Protein AF-A0A2M8AI85-F1 (afdb_monomer_lite)

pLDDT: mean 88.39, std 11.3, range [31.61, 98.44]

Structure (mmCIF, N/CA/C/O backbone):
data_AF-A0A2M8AI85-F1
#
_entry.id   AF-A0A2M8AI85-F1
#
loop_
_atom_site.group_PDB
_atom_site.id
_atom_site.type_symbol
_atom_site.label_atom_id
_atom_site.label_alt_id
_atom_site.label_comp_id
_atom_site.label_asym_id
_atom_site.label_entity_id
_atom_site.label_seq_id
_atom_site.pdbx_PDB_ins_code
_atom_site.Cartn_x
_atom_site.Cartn_y
_atom_site.Cartn_z
_atom_site.occupancy
_atom_site.B_iso_or_equiv
_atom_site.auth_seq_id
_atom_site.auth_comp_id
_atom_site.auth_asym_id
_atom_site.auth_atom_id
_atom_site.pdbx_PDB_model_num
ATOM 1 N N . ALA A 1 1 ? -6.830 -16.308 -0.345 1.00 87.44 1 ALA A N 1
ATOM 2 C CA . ALA A 1 1 ? -7.744 -17.403 -0.710 1.00 87.44 1 ALA A CA 1
ATOM 3 C C . ALA A 1 1 ? -8.678 -16.918 -1.802 1.00 87.44 1 ALA A C 1
ATOM 5 O O . ALA A 1 1 ? -9.116 -15.768 -1.750 1.00 87.44 1 ALA A O 1
ATOM 6 N N . GLU A 1 2 ? -8.955 -17.779 -2.772 1.00 91.25 2 GLU A N 1
ATOM 7 C CA . GLU A 1 2 ? -10.058 -17.592 -3.716 1.00 91.25 2 GLU A CA 1
ATOM 8 C C . GLU A 1 2 ? -11.264 -18.400 -3.241 1.00 91.25 2 GLU A C 1
ATOM 10 O O . GLU A 1 2 ? -11.108 -19.525 -2.767 1.00 91.25 2 GLU A O 1
ATOM 15 N N . ILE A 1 3 ? -12.455 -17.813 -3.333 1.00 93.38 3 ILE A N 1
ATOM 16 C CA . ILE A 1 3 ? -13.710 -18.396 -2.847 1.00 93.38 3 ILE A CA 1
ATOM 17 C C . ILE A 1 3 ? -14.770 -18.251 -3.932 1.00 93.38 3 ILE A C 1
ATOM 19 O O . ILE A 1 3 ? -14.876 -17.202 -4.562 1.00 93.38 3 ILE A O 1
ATOM 23 N N . GLU A 1 4 ? -15.592 -19.271 -4.122 1.00 93.25 4 GLU A N 1
ATOM 24 C CA . GLU A 1 4 ? -16.761 -19.232 -4.989 1.00 93.25 4 GLU A CA 1
ATOM 25 C C . GLU A 1 4 ? -18.033 -18.979 -4.176 1.00 93.25 4 GLU A C 1
ATOM 27 O O . GLU A 1 4 ? -18.498 -19.830 -3.416 1.00 93.25 4 GLU A O 1
ATOM 32 N N . LEU A 1 5 ? -18.635 -17.806 -4.367 1.00 93.88 5 LEU A N 1
ATOM 33 C CA . LEU A 1 5 ? -19.940 -17.463 -3.811 1.00 93.88 5 LEU A CA 1
ATOM 34 C C . LEU A 1 5 ? -21.027 -17.833 -4.824 1.00 93.88 5 LEU A C 1
ATOM 36 O O . LEU A 1 5 ? -21.082 -17.277 -5.922 1.00 93.88 5 LEU A O 1
ATOM 40 N N . ARG A 1 6 ? -21.900 -18.779 -4.474 1.00 94.06 6 ARG A N 1
ATOM 41 C CA . ARG A 1 6 ? -23.022 -19.184 -5.334 1.00 94.06 6 ARG A CA 1
ATOM 42 C C . ARG A 1 6 ? -24.065 -18.070 -5.413 1.00 94.06 6 ARG A C 1
ATOM 44 O O . ARG A 1 6 ? -24.417 -17.494 -4.386 1.00 94.06 6 ARG A O 1
ATOM 51 N N . ILE A 1 7 ? -24.593 -17.809 -6.606 1.00 92.19 7 ILE A N 1
ATOM 52 C CA . ILE A 1 7 ? -25.713 -16.882 -6.792 1.00 92.19 7 ILE A CA 1
ATOM 53 C C . ILE A 1 7 ? -27.021 -17.616 -6.457 1.00 92.19 7 ILE A C 1
ATOM 55 O O . ILE A 1 7 ? -27.260 -18.731 -6.926 1.00 92.19 7 ILE A O 1
ATOM 59 N N . THR A 1 8 ? -27.867 -17.015 -5.620 1.00 86.88 8 THR A N 1
ATOM 60 C CA . THR A 1 8 ? -29.160 -17.592 -5.223 1.00 86.88 8 THR A CA 1
ATOM 61 C C . THR A 1 8 ? -30.009 -17.902 -6.456 1.00 86.88 8 THR A C 1
ATOM 63 O O . THR A 1 8 ? -30.169 -17.039 -7.307 1.00 86.88 8 THR A O 1
ATOM 66 N N . ASN A 1 9 ? -30.590 -19.104 -6.526 1.00 83.31 9 ASN A N 1
ATOM 67 C CA . ASN A 1 9 ? -31.430 -19.590 -7.637 1.00 83.31 9 ASN A CA 1
ATOM 68 C C . ASN A 1 9 ? -30.725 -19.792 -8.992 1.00 83.31 9 ASN A C 1
ATOM 70 O O . ASN A 1 9 ? -31.398 -20.094 -9.973 1.00 83.31 9 ASN A O 1
ATOM 74 N N . TYR A 1 10 ? -29.391 -19.705 -9.055 1.00 81.19 10 TYR A N 1
ATOM 75 C CA . TYR A 1 10 ? -28.623 -19.983 -10.273 1.00 81.19 10 TYR A CA 1
ATOM 76 C C . TYR A 1 10 ? -27.493 -20.984 -10.002 1.00 81.19 10 TYR A C 1
ATOM 78 O O . TYR A 1 10 ? -27.020 -21.134 -8.873 1.00 81.19 10 TYR A O 1
ATOM 86 N N . GLU A 1 11 ? -27.032 -21.657 -11.058 1.00 82.44 11 GLU A N 1
ATOM 87 C CA . GLU A 1 11 ? -25.807 -22.472 -11.015 1.00 82.44 11 GLU A CA 1
ATOM 88 C C . GLU A 1 11 ? -24.530 -21.618 -11.086 1.00 82.44 11 GLU A C 1
ATOM 90 O O . GLU A 1 11 ? -23.436 -22.090 -10.776 1.00 82.44 11 GLU A O 1
ATOM 95 N N . LEU A 1 12 ? -24.671 -20.342 -11.459 1.00 87.31 12 LEU A N 1
ATOM 96 C CA . LEU A 1 12 ? -23.572 -19.391 -11.558 1.00 87.31 12 LEU A CA 1
ATOM 97 C C . LEU A 1 12 ? -22.940 -19.100 -10.191 1.00 87.31 12 LEU A C 1
ATOM 99 O O . LEU A 1 12 ? -23.602 -19.044 -9.148 1.00 87.31 12 LEU A O 1
ATOM 103 N N . ARG A 1 13 ? -21.628 -18.860 -10.221 1.00 90.69 13 ARG A N 1
ATOM 104 C CA . ARG A 1 13 ? -20.806 -18.559 -9.048 1.00 90.69 13 ARG A CA 1
ATOM 105 C C . ARG A 1 13 ? -19.932 -17.342 -9.306 1.00 90.69 13 ARG A C 1
ATOM 107 O O . ARG A 1 13 ? -19.454 -17.133 -10.419 1.00 90.69 13 ARG A O 1
ATOM 114 N N . ILE A 1 14 ? -19.703 -16.564 -8.257 1.00 92.25 14 ILE A N 1
ATOM 115 C CA . ILE A 1 14 ? -18.810 -15.410 -8.261 1.00 92.25 14 ILE A CA 1
ATOM 116 C C . ILE A 1 14 ? -17.534 -15.804 -7.540 1.00 92.25 14 ILE A C 1
ATOM 118 O O . ILE A 1 14 ? -17.558 -16.103 -6.347 1.00 92.25 14 ILE A O 1
ATOM 122 N N . LYS A 1 15 ? -16.417 -15.793 -8.263 1.00 93.12 15 LYS A N 1
ATOM 123 C CA . LYS A 1 15 ? -15.097 -15.962 -7.661 1.00 93.12 15 LYS A CA 1
ATOM 124 C C . LYS A 1 15 ? -14.694 -14.656 -6.993 1.00 93.12 15 LYS A C 1
ATOM 126 O O . LYS A 1 15 ? -14.694 -13.620 -7.650 1.00 93.12 15 LYS A O 1
ATOM 131 N N . VAL A 1 16 ? -14.336 -14.699 -5.718 1.00 93.31 16 VAL A N 1
ATOM 132 C CA . VAL A 1 16 ? -13.813 -13.563 -4.949 1.00 93.31 16 VAL A CA 1
ATOM 133 C C . VAL A 1 16 ? -12.428 -13.899 -4.416 1.00 93.31 16 VAL A C 1
ATOM 135 O O . VAL A 1 16 ? -12.161 -15.042 -4.050 1.00 93.31 16 VAL A O 1
ATOM 138 N N . PHE A 1 17 ? -11.555 -12.900 -4.341 1.00 90.25 17 PHE A N 1
ATOM 139 C CA . PHE A 1 17 ? -10.248 -13.030 -3.701 1.00 90.25 17 PHE A CA 1
ATOM 140 C C . PHE A 1 17 ? -10.229 -12.280 -2.368 1.00 90.25 17 PHE A C 1
ATOM 142 O O . PHE A 1 17 ? -10.669 -11.134 -2.285 1.00 90.25 17 PHE A O 1
ATOM 149 N N . THR A 1 18 ? -9.671 -12.905 -1.330 1.00 91.75 18 THR A N 1
ATOM 150 C CA . THR A 1 18 ? -9.449 -12.266 -0.028 1.00 91.75 18 THR A CA 1
ATOM 151 C C . THR A 1 18 ? -8.126 -12.689 0.605 1.00 91.75 18 THR A C 1
ATOM 153 O O . THR A 1 18 ? -7.709 -13.848 0.519 1.00 91.75 18 THR A O 1
ATOM 156 N N . THR A 1 19 ? -7.472 -11.756 1.293 1.00 91.12 19 THR A N 1
ATOM 157 C CA . THR A 1 19 ? -6.357 -12.038 2.214 1.00 91.12 19 THR A CA 1
ATOM 158 C C . THR A 1 19 ? -6.833 -12.281 3.650 1.00 91.12 19 THR A C 1
ATOM 160 O O . THR A 1 19 ? -6.068 -12.787 4.467 1.00 91.12 19 THR A O 1
ATOM 163 N N . ARG A 1 20 ? -8.098 -11.966 3.952 1.00 94.38 20 ARG A N 1
ATOM 164 C CA . ARG A 1 20 ? -8.715 -12.016 5.285 1.00 94.38 20 ARG A CA 1
ATOM 165 C C . ARG A 1 20 ? -9.828 -13.052 5.333 1.00 94.38 20 ARG A C 1
ATOM 167 O O . ARG A 1 20 ? -10.976 -12.749 5.623 1.00 94.38 20 ARG A O 1
ATOM 174 N N . LEU A 1 21 ? -9.499 -14.300 5.002 1.00 95.56 21 LEU A N 1
ATOM 175 C CA . LEU A 1 21 ? -10.485 -15.384 5.049 1.00 95.56 21 LEU A CA 1
ATOM 176 C C . LEU A 1 21 ? -11.075 -15.568 6.461 1.00 95.56 21 LEU A C 1
ATOM 178 O O . LEU A 1 21 ? -12.234 -15.947 6.586 1.00 95.56 21 LEU A O 1
ATOM 182 N N . ASP A 1 22 ? -10.319 -15.220 7.507 1.00 96.38 22 ASP A N 1
ATOM 183 C CA . ASP A 1 22 ? -10.761 -15.193 8.905 1.00 96.38 22 ASP A CA 1
ATOM 184 C C . ASP A 1 22 ? -12.007 -14.335 9.157 1.00 96.38 22 ASP A C 1
ATOM 186 O O . ASP A 1 22 ? -12.723 -14.584 10.123 1.00 96.38 22 ASP A O 1
ATOM 190 N N . THR A 1 23 ? -12.309 -13.370 8.285 1.00 97.19 23 THR A N 1
ATOM 191 C CA . THR A 1 23 ? -13.439 -12.451 8.455 1.00 97.19 23 THR A CA 1
ATOM 192 C C . THR A 1 23 ? -14.700 -12.877 7.689 1.00 97.19 23 THR A C 1
ATOM 194 O O . THR A 1 23 ? -15.718 -12.194 7.768 1.00 97.19 23 THR A O 1
ATOM 197 N N . ILE A 1 24 ? -14.696 -14.011 6.971 1.00 96.38 24 ILE A N 1
ATOM 198 C CA . ILE A 1 24 ? -15.787 -14.412 6.055 1.00 96.38 24 ILE A CA 1
ATOM 199 C C . ILE A 1 24 ? -17.182 -14.474 6.704 1.00 96.38 24 ILE A C 1
ATOM 201 O O . ILE A 1 24 ? -18.189 -14.244 6.034 1.00 96.38 24 ILE A O 1
ATOM 205 N N . PHE A 1 25 ? -17.269 -14.743 8.009 1.00 97.12 25 PHE A N 1
ATOM 206 C CA . PHE A 1 25 ? -18.540 -14.762 8.743 1.00 97.12 25 PHE A CA 1
ATOM 207 C C . PHE A 1 25 ? -19.204 -13.379 8.824 1.00 97.12 25 PHE A C 1
ATOM 209 O O . PHE A 1 25 ? -20.429 -13.302 8.892 1.00 97.12 25 PHE A O 1
ATOM 216 N N . GLY A 1 26 ? -18.411 -12.305 8.757 1.00 96.38 26 GLY A N 1
ATOM 217 C CA . GLY A 1 26 ? -18.871 -10.916 8.750 1.00 96.38 26 GLY A CA 1
ATOM 218 C C . GLY A 1 26 ? -19.155 -10.376 7.347 1.00 96.38 26 GLY A C 1
ATOM 219 O O . GLY A 1 26 ? -19.377 -9.180 7.187 1.00 96.38 26 GLY A O 1
ATOM 220 N N . CYS A 1 27 ? -19.119 -11.231 6.320 1.00 97.38 27 CYS A N 1
ATOM 221 C CA . CYS A 1 27 ? -19.438 -10.841 4.952 1.00 97.38 27 CYS A CA 1
ATOM 222 C C . CYS A 1 27 ? -20.944 -10.592 4.805 1.00 97.38 27 CYS A C 1
ATOM 224 O O . CYS A 1 27 ? -21.736 -11.540 4.831 1.00 97.38 27 CYS A O 1
ATOM 226 N N . THR A 1 28 ? -21.323 -9.318 4.667 1.00 97.06 28 THR A N 1
ATOM 227 C CA . THR A 1 28 ? -22.722 -8.854 4.634 1.00 97.06 28 THR A CA 1
ATOM 228 C C . THR A 1 28 ? -23.185 -8.396 3.255 1.00 97.06 28 THR A C 1
ATOM 230 O O . THR A 1 28 ? -24.385 -8.234 3.048 1.00 97.06 28 THR A O 1
ATOM 233 N N . PHE A 1 29 ? -22.269 -8.227 2.299 1.00 97.25 29 PHE A N 1
ATOM 234 C CA . PHE A 1 29 ? -22.546 -7.998 0.878 1.00 97.25 29 PHE A CA 1
ATOM 235 C C . PHE A 1 29 ? -21.333 -8.394 0.030 1.00 97.25 29 PHE A C 1
ATOM 237 O O . PHE A 1 29 ? -20.242 -8.639 0.543 1.00 97.25 29 PHE A O 1
ATOM 244 N N . ALA A 1 30 ? -21.524 -8.481 -1.282 1.00 96.81 30 ALA A N 1
ATOM 245 C CA . ALA A 1 30 ? -20.444 -8.699 -2.236 1.00 96.81 30 ALA A CA 1
ATOM 246 C C . ALA A 1 30 ? -20.391 -7.558 -3.251 1.00 96.81 30 ALA A C 1
ATOM 248 O O . ALA A 1 30 ? -21.409 -6.946 -3.585 1.00 96.81 30 ALA A O 1
ATOM 249 N N . LEU A 1 31 ? -19.192 -7.295 -3.758 1.00 95.62 31 LEU A N 1
ATOM 250 C CA . LEU A 1 31 ? -18.929 -6.252 -4.737 1.00 95.62 31 LEU A CA 1
ATOM 251 C C . LEU A 1 31 ? -18.331 -6.854 -6.003 1.00 95.62 31 LEU A C 1
ATOM 253 O O . LEU A 1 31 ? -17.498 -7.757 -5.935 1.00 95.62 31 LEU A O 1
ATOM 257 N N . ILE A 1 32 ? -18.722 -6.328 -7.156 1.00 95.56 32 ILE A N 1
ATOM 258 C CA . ILE A 1 32 ? -18.213 -6.749 -8.460 1.00 95.56 32 ILE A CA 1
ATOM 259 C C . ILE A 1 32 ? -17.835 -5.532 -9.304 1.00 95.56 32 ILE A C 1
ATOM 261 O O . ILE A 1 32 ? -18.477 -4.483 -9.225 1.00 95.56 32 ILE A O 1
ATOM 265 N N . ALA A 1 33 ? -16.778 -5.657 -10.107 1.00 94.56 33 ALA A N 1
ATOM 266 C CA . ALA A 1 33 ? -16.393 -4.596 -11.028 1.00 94.56 33 ALA A CA 1
ATOM 267 C C . ALA A 1 33 ? -17.523 -4.339 -12.052 1.00 94.56 33 ALA A C 1
ATOM 269 O O . ALA A 1 33 ? -18.105 -5.304 -12.560 1.00 94.56 33 ALA A O 1
ATOM 270 N N . PRO A 1 34 ? -17.823 -3.077 -12.417 1.00 93.62 34 PRO A N 1
ATOM 271 C CA . PRO A 1 34 ? -18.884 -2.759 -13.377 1.00 93.62 34 PRO A CA 1
ATOM 272 C C . PRO A 1 34 ? -18.678 -3.423 -14.746 1.00 93.62 34 PRO A C 1
ATOM 274 O O . PRO A 1 34 ? -19.633 -3.802 -15.421 1.00 93.62 34 PRO A O 1
ATOM 277 N N . GLU A 1 35 ? -17.423 -3.609 -15.156 1.00 90.62 35 GLU A N 1
ATOM 278 C CA . GLU A 1 35 ? -17.043 -4.219 -16.432 1.00 90.62 35 GLU A CA 1
ATOM 279 C C . GLU A 1 35 ? -16.961 -5.754 -16.381 1.00 90.62 35 GLU A C 1
ATOM 281 O O . GLU A 1 35 ? -16.591 -6.393 -17.369 1.00 90.62 35 GLU A O 1
ATOM 286 N N . HIS A 1 36 ? -17.278 -6.372 -15.241 1.00 93.25 36 HIS A N 1
ATOM 287 C CA . HIS A 1 36 ? -17.122 -7.809 -15.064 1.00 93.25 36 HIS A CA 1
ATOM 288 C C . HIS A 1 36 ? -18.086 -8.602 -15.962 1.00 93.25 36 HIS A C 1
ATOM 290 O O . HIS A 1 36 ? -19.287 -8.331 -16.016 1.00 93.25 36 HIS A O 1
ATOM 296 N N . LYS A 1 37 ? -17.580 -9.659 -16.614 1.00 91.06 37 LYS A N 1
ATOM 297 C CA . LYS A 1 37 ? -18.343 -10.484 -17.575 1.00 91.06 37 LYS A CA 1
ATOM 298 C C . LYS A 1 37 ? -19.657 -11.029 -16.998 1.00 91.06 37 LYS A C 1
ATOM 300 O O . LYS A 1 37 ? -20.679 -10.997 -17.677 1.00 91.06 37 LYS A O 1
ATOM 305 N N . LEU A 1 38 ? -19.643 -11.474 -15.736 1.00 91.00 38 LEU A N 1
ATOM 306 C CA . LEU A 1 38 ? -20.846 -11.954 -15.034 1.00 91.00 38 LEU A CA 1
ATOM 307 C C . LEU A 1 38 ? -21.972 -10.911 -14.966 1.00 91.00 38 LEU A C 1
ATOM 309 O O . LEU A 1 38 ? -23.131 -11.297 -15.040 1.00 91.00 38 LEU A O 1
ATOM 313 N N . VAL A 1 39 ? -21.671 -9.610 -14.879 1.00 91.88 39 VAL A N 1
ATOM 314 C CA . VAL A 1 39 ? -22.714 -8.567 -14.828 1.00 91.88 39 VAL A CA 1
ATOM 315 C C . VAL A 1 39 ? -23.537 -8.567 -16.117 1.00 91.88 39 VAL A C 1
ATOM 317 O O . VAL A 1 39 ? -24.757 -8.457 -16.070 1.00 91.88 39 VAL A O 1
ATOM 320 N N . GLN A 1 40 ? -22.885 -8.769 -17.266 1.00 89.88 40 GLN A N 1
ATOM 321 C CA . GLN A 1 40 ? -23.569 -8.876 -18.558 1.00 89.88 40 GLN A CA 1
ATOM 322 C C . GLN A 1 40 ? -24.350 -10.189 -18.695 1.00 89.88 40 GLN A C 1
ATOM 324 O O . GLN A 1 40 ? -25.439 -10.190 -19.258 1.00 89.88 40 GLN A O 1
ATOM 329 N N . GLN A 1 41 ? -23.834 -11.297 -18.153 1.00 90.25 41 GLN A N 1
ATOM 330 C CA . GLN A 1 41 ? -24.546 -12.584 -18.157 1.00 90.25 41 GLN A CA 1
ATOM 331 C C . GLN A 1 41 ? -25.811 -12.558 -17.286 1.00 90.25 41 GLN A C 1
ATOM 333 O O . GLN A 1 41 ? -26.797 -13.203 -17.628 1.00 90.25 41 GLN A O 1
ATOM 338 N N . LEU A 1 42 ? -25.790 -11.784 -16.197 1.00 90.31 42 LEU A N 1
ATOM 339 C CA . LEU A 1 42 ? -26.911 -11.611 -15.268 1.00 90.31 42 LEU A CA 1
ATOM 340 C C . LEU A 1 42 ? -27.906 -10.522 -15.703 1.00 90.31 42 LEU A C 1
ATOM 342 O O . LEU A 1 42 ? -28.913 -10.306 -15.029 1.00 90.31 42 LEU A O 1
ATOM 346 N N . LYS A 1 43 ? -27.645 -9.823 -16.819 1.00 91.69 43 LYS A N 1
ATOM 347 C CA . LYS A 1 43 ? -28.494 -8.739 -17.344 1.00 91.69 43 LYS A CA 1
ATOM 348 C C . LYS A 1 43 ? -29.991 -9.090 -17.369 1.00 91.69 43 LYS A C 1
ATOM 350 O O . LYS A 1 43 ? -30.767 -8.264 -16.895 1.00 91.69 43 LYS A O 1
ATOM 355 N N . PRO A 1 44 ? -30.426 -10.269 -17.863 1.00 90.12 44 PRO A N 1
ATOM 356 C CA . PRO A 1 44 ? -31.853 -10.593 -17.940 1.00 90.12 44 PRO A CA 1
ATOM 357 C C . PRO A 1 44 ? -32.557 -10.694 -16.580 1.00 90.12 44 PRO A C 1
ATOM 359 O O . PRO A 1 44 ? -33.780 -10.626 -16.527 1.00 90.12 44 PRO A O 1
ATOM 362 N N . GLN A 1 45 ? -31.807 -10.883 -15.492 1.00 90.25 45 GLN A N 1
ATOM 363 C CA . GLN A 1 45 ? -32.348 -11.151 -14.158 1.00 90.25 45 GLN A CA 1
ATOM 364 C C . GLN A 1 45 ? -32.226 -9.959 -13.198 1.00 90.25 45 GLN A C 1
ATOM 366 O O . GLN A 1 45 ? -32.748 -10.003 -12.084 1.00 90.25 45 GLN A O 1
ATOM 371 N N . ILE A 1 46 ? -31.548 -8.887 -13.614 1.00 94.06 46 ILE A N 1
ATOM 372 C CA . ILE A 1 46 ? -31.375 -7.674 -12.813 1.00 94.06 46 ILE A CA 1
ATOM 373 C C . ILE A 1 46 ? -32.602 -6.774 -12.983 1.00 94.06 46 ILE A C 1
ATOM 375 O O . ILE A 1 46 ? -32.831 -6.200 -14.048 1.00 94.06 46 ILE A O 1
ATOM 379 N N . ALA A 1 47 ? -33.364 -6.592 -11.905 1.00 94.88 47 ALA A N 1
ATOM 380 C CA . ALA A 1 47 ? -34.622 -5.844 -11.932 1.00 94.88 47 ALA A CA 1
ATOM 381 C C . ALA A 1 47 ? -34.443 -4.343 -12.243 1.00 94.88 47 ALA A C 1
ATOM 383 O O . ALA A 1 47 ? -35.346 -3.710 -12.781 1.00 94.88 47 ALA A O 1
ATOM 384 N N . ASN A 1 48 ? -33.284 -3.763 -11.918 1.00 96.75 48 ASN A N 1
ATOM 385 C CA . ASN A 1 48 ? -32.950 -2.354 -12.157 1.00 96.75 48 ASN A CA 1
ATOM 386 C C . ASN A 1 48 ? -31.872 -2.166 -13.238 1.00 96.75 48 ASN A C 1
ATOM 388 O O . ASN A 1 48 ? -31.028 -1.278 -13.117 1.00 96.75 48 ASN A O 1
ATOM 392 N N . TRP A 1 49 ? -31.892 -2.971 -14.309 1.00 96.56 49 TRP A N 1
ATOM 393 C CA . TRP A 1 49 ? -30.878 -2.896 -15.370 1.00 96.56 49 TRP A CA 1
ATOM 394 C C . TRP A 1 49 ? -30.602 -1.478 -15.915 1.00 96.56 49 TRP A C 1
ATOM 396 O O . TRP A 1 49 ? -29.425 -1.151 -16.054 1.00 96.56 49 TRP A O 1
ATOM 406 N N . PRO A 1 50 ? -31.598 -0.600 -16.169 1.00 96.50 50 PRO A N 1
ATOM 407 C CA . PRO A 1 50 ? -31.321 0.749 -16.678 1.00 96.50 50 PRO A CA 1
ATOM 408 C C . PRO A 1 50 ? -30.405 1.580 -15.765 1.00 96.50 50 PRO A C 1
ATOM 410 O O . PRO A 1 50 ? -29.553 2.329 -16.239 1.00 96.50 50 PRO A O 1
ATOM 413 N N . GLU A 1 51 ? -30.548 1.424 -14.447 1.00 96.38 51 GLU A N 1
ATOM 414 C CA . GLU A 1 51 ? -29.706 2.086 -13.444 1.00 96.38 51 GLU A CA 1
ATOM 415 C C . GLU A 1 51 ? -28.283 1.510 -13.454 1.00 96.38 51 GLU A C 1
ATOM 417 O O . GLU A 1 51 ? -27.298 2.250 -13.443 1.00 96.38 51 GLU A O 1
ATOM 422 N N . VAL A 1 52 ? -28.177 0.181 -13.547 1.00 95.94 52 VAL A N 1
ATOM 423 C CA . VAL A 1 52 ? -26.898 -0.537 -13.600 1.00 95.94 52 VAL A CA 1
ATOM 424 C C . VAL A 1 52 ? -26.121 -0.195 -14.869 1.00 95.94 52 VAL A C 1
ATOM 426 O O . VAL A 1 52 ? -24.930 0.098 -14.807 1.00 95.94 52 VAL A O 1
ATOM 429 N N . GLU A 1 53 ? -26.785 -0.169 -16.021 1.00 95.69 53 GLU A N 1
ATOM 430 C CA . GLU A 1 53 ? -26.174 0.173 -17.306 1.00 95.69 53 GLU A CA 1
ATOM 431 C C . GLU A 1 53 ? -25.671 1.620 -17.326 1.00 95.69 53 GLU A C 1
ATOM 433 O O . GLU A 1 53 ? -24.557 1.882 -17.790 1.00 95.69 53 GLU A O 1
ATOM 438 N N . LYS A 1 54 ? -26.445 2.553 -16.753 1.00 96.12 54 LYS A N 1
ATOM 439 C CA . LYS A 1 54 ? -26.007 3.940 -16.561 1.00 96.12 54 LYS A CA 1
ATOM 440 C C . LYS A 1 54 ? -24.727 3.999 -15.724 1.00 96.12 54 LYS A C 1
ATOM 442 O O . LYS A 1 54 ? -23.755 4.617 -16.158 1.00 96.12 54 LYS A O 1
ATOM 447 N N . TYR A 1 55 ? -24.698 3.303 -14.588 1.00 94.81 55 TYR A N 1
ATOM 448 C CA . TYR A 1 55 ? -23.531 3.273 -13.706 1.00 94.81 55 TYR A CA 1
ATOM 449 C C . TYR A 1 55 ? -22.293 2.654 -14.381 1.00 94.81 55 TYR A C 1
ATOM 451 O O . TYR A 1 55 ? -21.197 3.203 -14.284 1.00 94.81 55 TYR A O 1
ATOM 459 N N . ILE A 1 56 ? -22.452 1.564 -15.143 1.00 93.94 56 ILE A N 1
ATOM 460 C CA . ILE A 1 56 ? -21.358 0.955 -15.924 1.00 93.94 56 ILE A CA 1
ATOM 461 C C . ILE A 1 56 ? -20.772 1.965 -16.920 1.00 93.94 56 ILE A C 1
ATOM 463 O O . ILE A 1 56 ? -19.552 2.066 -17.067 1.00 93.94 56 ILE A O 1
ATOM 467 N N . ASN A 1 57 ? -21.624 2.723 -17.610 1.00 93.31 57 ASN A N 1
ATOM 468 C CA . ASN A 1 57 ? -21.181 3.723 -18.580 1.00 93.31 57 ASN A CA 1
ATOM 469 C C . ASN A 1 57 ? -20.500 4.930 -17.920 1.00 93.31 57 ASN A C 1
ATOM 471 O O . ASN A 1 57 ? -19.600 5.519 -18.518 1.00 93.31 57 ASN A O 1
ATOM 475 N N . GLU A 1 58 ? -20.894 5.298 -16.701 1.00 91.69 58 GLU A N 1
ATOM 476 C CA . GLU A 1 58 ? -20.217 6.324 -15.901 1.00 91.69 58 GLU A CA 1
ATOM 477 C C . GLU A 1 58 ? -18.851 5.837 -15.403 1.00 91.69 58 GLU A C 1
ATOM 479 O O . GLU A 1 58 ? -17.855 6.542 -15.575 1.00 91.69 58 GLU A O 1
ATOM 484 N N . ALA A 1 59 ? -18.770 4.608 -14.887 1.00 89.81 59 ALA A N 1
ATOM 485 C CA . ALA A 1 59 ? -17.523 4.004 -14.418 1.00 89.81 59 ALA A CA 1
ATOM 486 C C . ALA A 1 59 ? -16.469 3.894 -15.536 1.00 89.81 59 ALA A C 1
ATOM 488 O O . ALA A 1 59 ? -15.301 4.210 -15.311 1.00 89.81 59 ALA A O 1
ATOM 489 N N . LYS A 1 60 ? -16.882 3.554 -16.767 1.00 88.25 60 LYS A N 1
ATOM 490 C CA . LYS A 1 60 ? -15.997 3.487 -17.950 1.00 88.25 60 LYS A CA 1
ATOM 491 C C . LYS A 1 60 ? -15.342 4.818 -18.325 1.00 88.25 60 LYS A C 1
ATOM 493 O O . LYS A 1 60 ? -14.315 4.816 -19.000 1.00 88.25 60 LYS A O 1
ATOM 498 N N . LYS A 1 61 ? -15.929 5.954 -17.932 1.00 89.31 61 LYS A N 1
ATOM 499 C CA . LYS A 1 61 ? -15.355 7.288 -18.186 1.00 89.31 61 LYS A CA 1
ATOM 500 C C . LYS A 1 61 ? -14.238 7.632 -17.200 1.00 89.31 61 LYS A C 1
ATOM 502 O O . LYS A 1 61 ? -13.503 8.589 -17.437 1.00 89.31 61 LYS A O 1
ATOM 507 N N . LYS A 1 62 ? -14.117 6.880 -16.102 1.00 85.88 62 LYS A N 1
ATOM 508 C CA . LYS A 1 62 ? -13.096 7.086 -15.079 1.00 85.88 62 LYS A CA 1
ATOM 509 C C . LYS A 1 62 ? -11.859 6.247 -15.387 1.00 85.88 62 LYS A C 1
ATOM 511 O O . LYS A 1 62 ? -11.933 5.056 -15.682 1.00 85.88 62 LYS A O 1
ATOM 516 N N . THR A 1 63 ? -10.696 6.866 -15.250 1.00 83.31 63 THR A N 1
ATOM 517 C CA . THR A 1 63 ? -9.408 6.166 -15.236 1.00 83.31 63 THR A CA 1
ATOM 518 C C . THR A 1 63 ? -9.253 5.343 -13.957 1.00 83.31 63 THR A C 1
ATOM 520 O O . THR A 1 63 ? -9.858 5.645 -12.929 1.00 83.31 63 THR A O 1
ATOM 523 N N . GLU A 1 64 ? -8.380 4.333 -13.979 1.00 77.94 64 GLU A N 1
ATOM 524 C CA . GLU A 1 64 ? -8.047 3.552 -12.778 1.00 77.94 64 GLU A CA 1
ATOM 525 C C . GLU A 1 64 ? -7.543 4.450 -11.634 1.00 77.94 64 GLU A C 1
ATOM 527 O O . GLU A 1 64 ? -7.947 4.282 -10.487 1.00 77.94 64 GLU A O 1
ATOM 532 N N . LEU A 1 65 ? -6.721 5.456 -11.953 1.00 77.50 65 LEU A N 1
ATOM 533 C CA . LEU A 1 65 ? -6.242 6.448 -10.987 1.00 77.50 65 LEU A CA 1
ATOM 534 C C . LEU A 1 65 ? -7.389 7.238 -10.358 1.00 77.50 65 LEU A C 1
ATOM 536 O O . LEU A 1 65 ? -7.379 7.424 -9.150 1.00 77.50 65 LEU A O 1
ATOM 540 N N . GLN A 1 66 ? -8.383 7.665 -11.140 1.00 80.94 66 GLN A N 1
ATOM 541 C CA . GLN A 1 66 ? -9.565 8.349 -10.603 1.00 80.94 66 GLN A CA 1
ATOM 542 C C . GLN A 1 66 ? -10.377 7.422 -9.690 1.00 80.94 66 GLN A C 1
ATOM 544 O O . GLN A 1 66 ? -10.715 7.817 -8.579 1.00 80.94 66 GLN A O 1
ATOM 549 N N . ARG A 1 67 ? -10.590 6.165 -10.102 1.00 81.12 67 ARG A N 1
ATOM 550 C CA . ARG A 1 67 ? -11.302 5.146 -9.308 1.00 81.12 67 ARG A CA 1
ATOM 551 C C . ARG A 1 67 ? -10.590 4.822 -7.986 1.00 81.12 67 ARG A C 1
ATOM 553 O O . ARG A 1 67 ? -11.245 4.578 -6.979 1.00 81.12 67 ARG A O 1
ATOM 560 N N . LEU A 1 68 ? -9.254 4.835 -7.972 1.00 72.44 68 LEU A N 1
ATOM 561 C CA . LEU A 1 68 ? -8.442 4.601 -6.770 1.00 72.44 68 LEU A CA 1
ATOM 562 C C . LEU A 1 68 ? -8.262 5.860 -5.901 1.00 72.44 68 LEU A C 1
ATOM 564 O O . LEU A 1 68 ? -8.111 5.741 -4.686 1.00 72.44 68 LEU A O 1
ATOM 568 N N . ALA A 1 69 ? -8.251 7.051 -6.507 1.00 64.44 69 ALA A N 1
ATOM 569 C CA . ALA A 1 69 ? -8.063 8.330 -5.819 1.00 64.44 69 ALA A CA 1
ATOM 570 C C . ALA A 1 69 ? -9.355 8.874 -5.186 1.00 64.44 69 ALA A C 1
ATOM 572 O O . ALA A 1 69 ? -9.268 9.685 -4.257 1.00 64.44 69 ALA A O 1
ATOM 573 N N . GLU A 1 70 ? -10.533 8.420 -5.637 1.00 58.59 70 GLU A N 1
ATOM 574 C CA . GLU A 1 70 ? -11.847 8.691 -5.032 1.00 58.59 70 GLU A CA 1
ATOM 575 C C . GLU A 1 70 ? -11.956 8.036 -3.639 1.00 58.59 70 GLU A C 1
ATOM 577 O O . GLU A 1 70 ? -12.605 7.022 -3.385 1.00 58.59 70 GLU A O 1
ATOM 582 N N . THR A 1 71 ? -11.259 8.649 -2.691 1.00 51.00 71 THR A N 1
ATOM 583 C CA . THR A 1 71 ? -11.174 8.237 -1.289 1.00 51.00 71 THR A CA 1
ATOM 584 C C . THR A 1 71 ? -12.304 8.811 -0.439 1.00 51.00 71 THR A C 1
ATOM 586 O O . THR A 1 71 ? -12.507 8.325 0.667 1.00 51.00 71 THR A O 1
ATOM 589 N N . LYS A 1 72 ? -13.066 9.799 -0.936 1.00 55.78 72 LYS A N 1
ATOM 590 C CA . LYS A 1 72 ? -14.079 10.509 -0.133 1.00 55.78 72 LYS A CA 1
ATOM 591 C C . LYS A 1 72 ? -15.522 10.078 -0.362 1.00 55.78 72 LYS A C 1
ATOM 593 O O . LYS A 1 72 ? -16.291 10.113 0.590 1.00 55.78 72 LYS A O 1
ATOM 598 N N . GLU A 1 73 ? -15.903 9.665 -1.569 1.00 71.94 73 GLU A N 1
ATOM 599 C CA . GLU A 1 73 ? -17.282 9.251 -1.827 1.00 71.94 73 GLU A CA 1
ATOM 600 C C . GLU A 1 73 ? -17.325 7.880 -2.494 1.00 71.94 73 GLU A C 1
ATOM 602 O O . GLU A 1 73 ? -16.984 7.726 -3.662 1.00 71.94 73 GLU A O 1
ATOM 607 N N . LYS A 1 74 ? -17.735 6.856 -1.740 1.00 84.25 74 LYS A N 1
ATOM 608 C CA . LYS A 1 74 ? -17.927 5.513 -2.295 1.00 84.25 74 LYS A CA 1
ATOM 609 C C . LYS A 1 74 ? -19.144 5.527 -3.217 1.00 84.25 74 LYS A C 1
ATOM 611 O O . LYS A 1 74 ? -20.190 6.036 -2.824 1.00 84.25 74 LYS A O 1
ATOM 616 N N . THR A 1 75 ? -19.047 4.984 -4.424 1.00 90.94 75 THR A N 1
ATOM 617 C CA . THR A 1 75 ? -20.194 4.863 -5.338 1.00 90.94 75 THR A CA 1
ATOM 618 C C . THR A 1 75 ? -20.481 3.397 -5.630 1.00 90.94 75 THR A C 1
ATOM 620 O O . THR A 1 75 ? -19.617 2.547 -5.438 1.00 90.94 75 THR A O 1
ATOM 623 N N . GLY A 1 76 ? -21.708 3.083 -6.032 1.00 93.38 76 GLY A N 1
ATOM 624 C CA . GLY A 1 76 ? -22.112 1.720 -6.341 1.00 93.38 76 GLY A CA 1
ATOM 625 C C . GLY A 1 76 ? -23.609 1.619 -6.589 1.00 93.38 76 GLY A C 1
ATOM 626 O O . GLY A 1 76 ? -24.376 2.486 -6.169 1.00 93.38 76 GLY A O 1
ATOM 627 N N . VAL A 1 77 ? -24.015 0.549 -7.265 1.00 96.38 77 VAL A N 1
ATOM 628 C CA . VAL A 1 77 ? -25.415 0.240 -7.573 1.00 96.38 77 VAL A CA 1
ATOM 629 C C . VAL A 1 77 ? -25.704 -1.212 -7.218 1.00 96.38 77 VAL A C 1
ATOM 631 O O . VAL A 1 77 ? -24.946 -2.119 -7.572 1.00 96.38 77 VAL A O 1
ATOM 634 N N . GLN A 1 78 ? -26.797 -1.449 -6.498 1.00 97.19 78 GLN A N 1
ATOM 635 C CA . GLN A 1 78 ? -27.227 -2.807 -6.188 1.00 97.19 78 GLN A CA 1
ATOM 636 C C . GLN A 1 78 ? -27.759 -3.480 -7.453 1.00 97.19 78 GLN A C 1
ATOM 638 O O . GLN A 1 78 ? -28.568 -2.895 -8.174 1.00 97.19 78 GLN A O 1
ATOM 643 N N . LEU A 1 79 ? -27.377 -4.734 -7.684 1.00 96.19 79 LEU A N 1
ATOM 644 C CA . LEU A 1 79 ? -27.988 -5.574 -8.709 1.00 96.19 79 LEU A CA 1
ATOM 645 C C . LEU A 1 79 ? -29.291 -6.159 -8.137 1.00 96.19 79 LEU A C 1
ATOM 647 O O . LEU A 1 79 ? -29.296 -7.251 -7.568 1.00 96.19 79 LEU A O 1
ATOM 651 N N . LYS A 1 80 ? -30.399 -5.403 -8.195 1.00 95.12 80 LYS A N 1
ATOM 652 C CA . LYS A 1 80 ? -31.665 -5.802 -7.551 1.00 95.12 80 LYS A CA 1
ATOM 653 C C . LYS A 1 80 ? -32.162 -7.134 -8.115 1.00 95.12 80 LYS A C 1
ATOM 655 O O . LYS A 1 80 ? -32.222 -7.318 -9.326 1.00 95.12 80 LYS A O 1
ATOM 660 N N . GLY A 1 81 ? -32.534 -8.046 -7.217 1.00 91.38 81 GLY A N 1
ATOM 661 C CA . GLY A 1 81 ? -32.917 -9.422 -7.558 1.00 91.38 81 GLY A CA 1
ATOM 662 C C . GLY A 1 81 ? -31.750 -10.414 -7.566 1.00 91.38 81 GLY A C 1
ATOM 663 O O . GLY A 1 81 ? -31.988 -11.617 -7.513 1.00 91.38 81 GLY A O 1
ATOM 664 N N . ILE A 1 82 ? -30.500 -9.937 -7.544 1.00 95.25 82 ILE A N 1
ATOM 665 C CA . ILE A 1 82 ? -29.309 -10.785 -7.480 1.00 95.25 82 ILE A CA 1
ATOM 666 C C . ILE A 1 82 ? -28.748 -10.789 -6.059 1.00 95.25 82 ILE A C 1
ATOM 668 O O . ILE A 1 82 ? -28.403 -9.752 -5.485 1.00 95.25 82 ILE A O 1
ATOM 672 N N . LYS A 1 83 ? -28.631 -11.989 -5.496 1.00 95.38 83 LYS A N 1
ATOM 673 C CA . LYS A 1 83 ? -28.024 -12.242 -4.190 1.00 95.38 83 LYS A CA 1
ATOM 674 C C . LYS A 1 83 ? -27.007 -13.366 -4.307 1.00 95.38 83 LYS A C 1
ATOM 676 O O . LYS A 1 83 ? -27.138 -14.238 -5.166 1.00 95.38 83 LYS A O 1
ATOM 681 N N . VAL A 1 84 ? -26.013 -13.353 -3.430 1.00 95.44 84 VAL A N 1
ATOM 682 C CA . VAL A 1 84 ? -25.041 -14.439 -3.291 1.00 95.44 84 VAL A CA 1
ATOM 683 C C . VAL A 1 84 ? -25.154 -15.081 -1.919 1.00 95.44 84 VAL A C 1
ATOM 685 O O . VAL A 1 84 ? -25.585 -14.448 -0.960 1.00 95.44 84 VAL A O 1
ATOM 688 N N . ILE A 1 85 ? -24.779 -16.349 -1.823 1.00 95.62 85 ILE A N 1
ATOM 689 C CA . ILE A 1 85 ? -24.862 -17.123 -0.588 1.00 95.62 85 ILE A CA 1
ATOM 690 C C . ILE A 1 85 ? -23.482 -17.148 0.060 1.00 95.62 85 ILE A C 1
ATOM 692 O O . ILE A 1 85 ? -22.513 -17.615 -0.544 1.00 95.62 85 ILE A O 1
ATOM 696 N N . ASN A 1 86 ? -23.396 -16.694 1.310 1.00 94.56 86 ASN A N 1
ATOM 697 C CA . ASN A 1 86 ? -22.198 -16.884 2.118 1.00 94.56 86 ASN A CA 1
ATOM 698 C C . ASN A 1 86 ? -22.059 -18.385 2.457 1.00 94.56 86 ASN A C 1
ATOM 700 O O . ASN A 1 86 ? -22.948 -18.947 3.106 1.00 94.56 86 ASN A O 1
ATOM 704 N N . PRO A 1 87 ? -20.971 -19.065 2.048 1.00 91.62 87 PRO A N 1
ATOM 705 C CA . PRO A 1 87 ? -20.866 -20.515 2.187 1.00 91.62 87 PRO A CA 1
ATOM 706 C C . PRO A 1 87 ? -20.776 -20.989 3.643 1.00 91.62 87 PRO A C 1
ATOM 708 O O . PRO A 1 87 ? -21.112 -22.147 3.904 1.00 91.62 87 PRO A O 1
ATOM 711 N N . PHE A 1 88 ? -20.395 -20.115 4.580 1.00 91.44 88 PHE A N 1
ATOM 712 C CA . PHE A 1 88 ? -20.239 -20.443 5.998 1.00 91.44 88 PHE A CA 1
ATOM 713 C C . PHE A 1 88 ? -21.493 -20.137 6.815 1.00 91.44 88 PHE A C 1
ATOM 715 O O . PHE A 1 88 ? -21.929 -20.971 7.603 1.00 91.44 88 PHE A O 1
ATOM 722 N N . THR A 1 89 ? -22.102 -18.964 6.618 1.00 93.50 89 THR A N 1
ATOM 723 C CA . THR A 1 89 ? -23.307 -18.567 7.373 1.00 93.50 89 THR A CA 1
ATOM 724 C C . THR A 1 89 ? -24.606 -19.019 6.710 1.00 93.50 89 THR A C 1
ATOM 726 O O . THR A 1 89 ? -25.657 -18.966 7.342 1.00 93.50 89 THR A O 1
ATOM 729 N N . LYS A 1 90 ? -24.549 -19.429 5.434 1.00 93.62 90 LYS A N 1
ATOM 730 C CA . LYS A 1 90 ? -25.696 -19.733 4.557 1.00 93.62 90 LYS A CA 1
ATOM 731 C C . LYS A 1 90 ? -26.668 -18.563 4.353 1.00 93.62 90 LYS A C 1
ATOM 733 O O . LYS A 1 90 ? -27.706 -18.744 3.723 1.00 93.62 90 LYS A O 1
ATOM 738 N N . LYS A 1 91 ? -26.329 -17.362 4.836 1.00 94.88 91 LYS A N 1
ATOM 739 C CA . LYS A 1 91 ? -27.116 -16.145 4.620 1.00 94.88 91 LYS A CA 1
ATOM 740 C C . LYS A 1 91 ? -27.007 -15.705 3.161 1.00 94.88 91 LYS A C 1
ATOM 742 O O . LYS A 1 91 ? -25.926 -15.757 2.568 1.00 94.88 91 LYS A O 1
ATOM 747 N N . GLU A 1 92 ? -28.119 -15.231 2.611 1.00 96.38 92 GLU A N 1
ATOM 748 C CA . GLU A 1 92 ? -28.115 -14.514 1.340 1.00 96.38 92 GLU A CA 1
ATOM 749 C C . GLU A 1 92 ? -27.714 -13.060 1.569 1.00 96.38 92 GLU A C 1
ATOM 751 O O . GLU A 1 92 ? -28.283 -12.378 2.422 1.00 96.38 92 GLU A O 1
ATOM 756 N N . ILE A 1 93 ? -26.768 -12.577 0.776 1.00 96.44 93 ILE A N 1
ATOM 757 C CA . ILE A 1 93 ? -26.250 -11.217 0.854 1.00 96.44 93 ILE A CA 1
ATOM 758 C C . ILE A 1 93 ? -26.361 -10.531 -0.515 1.00 96.44 93 ILE A C 1
ATOM 760 O O . ILE A 1 93 ? -26.259 -11.195 -1.553 1.00 96.44 93 ILE A O 1
ATOM 764 N N . PRO A 1 94 ? -26.621 -9.216 -0.558 1.00 97.19 94 PRO A N 1
ATOM 765 C CA . PRO A 1 94 ? -26.792 -8.494 -1.811 1.00 97.19 94 PRO A CA 1
ATOM 766 C C . PRO A 1 94 ? -25.474 -8.363 -2.586 1.00 97.19 94 PRO A C 1
ATOM 768 O O . PRO A 1 94 ? -24.389 -8.308 -2.002 1.00 97.19 94 PRO A O 1
ATOM 771 N N . LEU A 1 95 ? -25.588 -8.270 -3.912 1.00 96.50 95 LEU A N 1
ATOM 772 C CA . LEU A 1 95 ? -24.475 -8.008 -4.823 1.00 96.50 95 LEU A CA 1
ATOM 773 C C . LEU A 1 95 ? -24.571 -6.586 -5.388 1.00 96.50 95 LEU A C 1
ATOM 775 O O . LEU A 1 95 ? -25.623 -6.186 -5.892 1.00 96.50 95 LEU A O 1
ATOM 779 N N . PHE A 1 96 ? -23.472 -5.837 -5.340 1.00 97.31 96 PHE A N 1
ATOM 780 C CA . PHE A 1 96 ? -23.377 -4.487 -5.899 1.00 97.31 96 PHE A CA 1
ATOM 781 C C . PHE A 1 96 ? -22.298 -4.409 -6.975 1.00 97.31 96 PHE A C 1
ATOM 783 O O . PHE A 1 96 ? -21.221 -4.982 -6.822 1.00 97.31 96 PHE A O 1
ATOM 790 N N . ALA A 1 97 ? -22.559 -3.639 -8.030 1.00 95.88 97 ALA A N 1
ATOM 791 C CA . ALA A 1 97 ? -21.515 -3.173 -8.931 1.00 95.88 97 ALA A CA 1
ATOM 792 C C . ALA A 1 97 ? -20.894 -1.890 -8.363 1.00 95.88 97 ALA A C 1
ATOM 794 O O . ALA A 1 97 ? -21.624 -0.979 -7.970 1.00 95.88 97 ALA A O 1
ATOM 795 N N . SER A 1 98 ? -19.564 -1.821 -8.303 1.00 94.12 98 SER A N 1
ATOM 796 C CA . SER A 1 98 ? -18.853 -0.693 -7.690 1.00 94.12 98 SER A CA 1
ATOM 797 C C . SER A 1 98 ? -17.524 -0.401 -8.380 1.00 94.12 98 SER A C 1
ATOM 799 O O . SER A 1 98 ? -16.708 -1.299 -8.596 1.00 94.12 98 SER A O 1
ATOM 801 N N . ASP A 1 99 ? -17.283 0.866 -8.708 1.00 89.38 99 ASP A N 1
ATOM 802 C CA . ASP A 1 99 ? -16.105 1.313 -9.444 1.00 89.38 99 ASP A CA 1
ATOM 803 C C . ASP A 1 99 ? -14.795 1.227 -8.646 1.00 89.38 99 ASP A C 1
ATOM 805 O O . ASP A 1 99 ? -13.731 1.145 -9.254 1.00 89.38 99 ASP A O 1
ATOM 809 N N . PHE A 1 100 ? -14.809 1.108 -7.319 1.00 86.25 100 PHE A N 1
ATOM 810 C CA . PHE A 1 100 ? -13.558 0.856 -6.590 1.00 86.25 100 PHE A CA 1
ATOM 811 C C . PHE A 1 100 ? -13.061 -0.600 -6.705 1.00 86.25 100 PHE A C 1
ATOM 813 O O . PHE A 1 100 ? -11.909 -0.883 -6.365 1.00 86.25 100 PHE A O 1
ATOM 820 N N . VAL A 1 101 ? -13.888 -1.527 -7.210 1.00 89.38 101 VAL A N 1
ATOM 821 C CA . VAL A 1 101 ? -13.468 -2.897 -7.545 1.00 89.38 101 VAL A CA 1
ATOM 822 C C . VAL A 1 101 ? -12.959 -2.931 -8.984 1.00 89.38 101 VAL A C 1
ATOM 824 O O . VAL A 1 101 ? -13.677 -2.575 -9.916 1.00 89.38 101 VAL A O 1
ATOM 827 N N . LEU A 1 102 ? -11.712 -3.361 -9.179 1.00 86.25 102 LEU A N 1
ATOM 828 C CA . LEU A 1 102 ? -11.057 -3.388 -10.489 1.00 86.25 102 LEU A CA 1
ATOM 829 C C . LEU A 1 102 ? -11.164 -4.776 -11.126 1.00 86.25 102 LEU A C 1
ATOM 831 O O . LEU A 1 102 ? -10.748 -5.759 -10.520 1.00 86.25 102 LEU A O 1
ATOM 835 N N . ALA A 1 103 ? -11.662 -4.853 -12.364 1.00 85.12 103 ALA A N 1
ATOM 836 C CA . ALA A 1 103 ? -11.921 -6.121 -13.054 1.00 85.12 103 ALA A CA 1
ATOM 837 C C . ALA A 1 103 ? -10.668 -6.997 -13.253 1.00 85.12 103 ALA A C 1
ATOM 839 O O . ALA A 1 103 ? -10.770 -8.218 -13.274 1.00 85.12 103 ALA A O 1
ATOM 840 N N . HIS A 1 104 ? -9.491 -6.380 -13.392 1.00 79.38 104 HIS A N 1
ATOM 841 C CA . HIS A 1 104 ? -8.204 -7.055 -13.600 1.00 79.38 104 HIS A CA 1
ATOM 842 C C . HIS A 1 104 ? -7.426 -7.334 -12.309 1.00 79.38 104 HIS A C 1
ATOM 844 O O . HIS A 1 104 ? -6.320 -7.866 -12.377 1.00 79.38 104 HIS A O 1
ATOM 850 N N . TYR A 1 105 ? -7.949 -6.947 -11.140 1.00 78.38 105 TYR A N 1
ATOM 851 C CA . TYR A 1 105 ? -7.293 -7.194 -9.857 1.00 78.38 105 TYR A CA 1
ATOM 852 C C . TYR A 1 105 ? -7.977 -8.336 -9.101 1.00 78.38 105 TYR A C 1
ATOM 854 O O . TYR A 1 105 ? -9.176 -8.283 -8.818 1.00 78.38 105 TYR A O 1
ATOM 862 N N . GLY A 1 106 ? -7.201 -9.365 -8.748 1.00 82.75 106 GLY A N 1
ATOM 863 C CA . GLY A 1 106 ? -7.753 -10.601 -8.195 1.00 82.75 106 GLY A CA 1
ATOM 864 C C . GLY A 1 106 ? -8.716 -11.240 -9.193 1.00 82.75 106 GLY A C 1
ATOM 865 O O . GLY A 1 106 ? -8.349 -11.502 -10.333 1.00 82.75 106 GLY A O 1
ATOM 866 N N . THR A 1 107 ? -9.960 -11.446 -8.774 1.00 87.88 107 THR A N 1
ATOM 867 C CA . THR A 1 107 ? -11.020 -12.032 -9.606 1.00 87.88 107 THR A CA 1
ATOM 868 C C . THR A 1 107 ? -11.969 -10.984 -10.199 1.00 87.88 107 THR A C 1
ATOM 870 O O . THR A 1 107 ? -12.932 -11.346 -10.867 1.00 87.88 107 THR A O 1
ATOM 873 N N . GLY A 1 108 ? -11.753 -9.691 -9.924 1.00 89.50 108 GLY A N 1
ATOM 874 C CA . GLY A 1 108 ? -12.694 -8.627 -10.286 1.00 89.50 108 GLY A CA 1
ATOM 875 C C . GLY A 1 108 ? -13.974 -8.595 -9.439 1.00 89.50 108 GLY A C 1
ATOM 876 O O . GLY A 1 108 ? -14.917 -7.879 -9.783 1.00 89.50 108 GLY A O 1
ATOM 877 N N . ALA A 1 109 ? -14.004 -9.345 -8.334 1.00 93.62 109 ALA A N 1
ATOM 878 C CA . ALA A 1 109 ? -15.053 -9.319 -7.323 1.00 93.62 109 ALA A CA 1
ATOM 879 C C . ALA A 1 109 ? -14.465 -9.509 -5.915 1.00 93.62 109 ALA A C 1
ATOM 881 O O . ALA A 1 109 ? -13.415 -10.133 -5.734 1.00 93.62 109 ALA A O 1
ATOM 882 N N . VAL A 1 110 ? -15.145 -8.964 -4.909 1.00 93.25 110 VAL A N 1
ATOM 883 C CA . VAL A 1 110 ? -14.675 -8.906 -3.520 1.00 93.25 110 VAL A CA 1
ATOM 884 C C . VAL A 1 110 ? -15.816 -9.289 -2.580 1.00 93.25 110 VAL A C 1
ATOM 886 O O . VAL A 1 110 ? -16.956 -8.857 -2.760 1.00 93.25 110 VAL A O 1
ATOM 889 N N . MET A 1 111 ? -15.508 -10.107 -1.573 1.00 95.19 111 MET A N 1
ATOM 890 C CA . MET A 1 111 ? -16.390 -10.288 -0.418 1.00 95.19 111 MET A CA 1
ATOM 891 C C . MET A 1 111 ? -16.239 -9.060 0.480 1.00 95.19 111 MET A C 1
ATOM 893 O O . MET A 1 111 ? -15.114 -8.744 0.864 1.00 95.19 111 MET A O 1
ATOM 897 N N . ALA A 1 112 ? -17.325 -8.360 0.791 1.00 96.38 112 ALA A N 1
ATOM 898 C CA . ALA A 1 112 ? -17.226 -7.155 1.597 1.00 96.38 112 ALA A CA 1
ATOM 899 C C . ALA A 1 112 ? -17.478 -7.483 3.066 1.00 96.38 112 ALA A C 1
ATOM 901 O O . ALA A 1 112 ? -18.522 -8.049 3.408 1.00 96.38 112 ALA A O 1
ATOM 902 N N . VAL A 1 113 ? -16.527 -7.128 3.931 1.00 97.00 113 VAL A N 1
ATOM 903 C CA . VAL A 1 113 ? -16.605 -7.384 5.376 1.00 97.00 113 VAL A CA 1
ATOM 904 C C . VAL A 1 113 ? -16.458 -6.071 6.146 1.00 97.00 113 VAL A C 1
ATOM 906 O O . VAL A 1 113 ? -15.371 -5.745 6.626 1.00 97.00 113 VAL A O 1
ATOM 909 N N . PRO A 1 114 ? -17.554 -5.308 6.308 1.00 95.00 114 PRO A N 1
ATOM 910 C CA . PRO A 1 114 ? -17.514 -3.955 6.862 1.00 95.00 114 PRO A CA 1
ATOM 911 C C . PRO A 1 114 ? -16.933 -3.856 8.269 1.00 95.00 114 PRO A C 1
ATOM 913 O O . PRO A 1 114 ? -16.352 -2.838 8.615 1.00 95.00 114 PRO A O 1
ATOM 916 N N . GLY A 1 115 ? -17.063 -4.900 9.092 1.00 92.06 115 GLY A N 1
ATOM 917 C CA . GLY A 1 115 ? -16.461 -4.906 10.427 1.00 92.06 115 GLY A CA 1
ATOM 918 C C . GLY A 1 115 ? -14.929 -4.844 10.402 1.00 92.06 115 GLY A C 1
ATOM 919 O O . GLY A 1 115 ? -14.326 -4.410 11.383 1.00 92.06 115 GLY A O 1
ATOM 920 N N . HIS A 1 116 ? -14.294 -5.250 9.290 1.00 94.06 116 HIS A N 1
ATOM 921 C CA . HIS A 1 116 ? -12.854 -5.535 9.228 1.00 94.06 116 HIS A CA 1
ATOM 922 C C . HIS A 1 116 ? -12.111 -5.023 7.977 1.00 94.06 116 HIS A C 1
ATOM 924 O O . HIS A 1 116 ? -10.910 -5.259 7.853 1.00 94.06 116 HIS A O 1
ATOM 930 N N . ASP A 1 117 ? -12.774 -4.298 7.071 1.00 93.44 117 ASP A N 1
ATOM 931 C CA . ASP A 1 117 ? -12.145 -3.517 5.993 1.00 93.44 117 ASP A CA 1
ATOM 932 C C . ASP A 1 117 ? -12.753 -2.107 5.968 1.00 93.44 117 ASP A C 1
ATOM 934 O O . ASP A 1 117 ? -13.970 -1.940 5.888 1.00 93.44 117 ASP A O 1
ATOM 938 N N . GLN A 1 118 ? -11.907 -1.075 6.035 1.00 90.44 118 GLN A N 1
ATOM 939 C CA . GLN A 1 118 ? -12.371 0.312 6.125 1.00 90.44 118 GLN A CA 1
ATOM 940 C C . GLN A 1 118 ? -13.146 0.764 4.878 1.00 90.44 118 GLN A C 1
ATOM 942 O O . GLN A 1 118 ? -14.101 1.527 4.985 1.00 90.44 118 GLN A O 1
ATOM 947 N N . ARG A 1 119 ? -12.777 0.290 3.682 1.00 90.69 119 ARG A N 1
ATOM 948 C CA . ARG A 1 119 ? -13.472 0.663 2.440 1.00 90.69 119 ARG A CA 1
ATOM 949 C C . ARG A 1 119 ? -14.868 0.054 2.415 1.00 90.69 119 ARG A C 1
ATOM 951 O O . ARG A 1 119 ? -15.804 0.722 1.975 1.00 90.69 119 ARG A O 1
ATOM 958 N N . ASP A 1 120 ? -14.989 -1.177 2.906 1.00 94.19 120 ASP A N 1
ATOM 959 C CA . ASP A 1 120 ? -16.269 -1.867 3.045 1.00 94.19 120 ASP A CA 1
ATOM 960 C C . ASP A 1 120 ? -17.125 -1.219 4.140 1.00 94.19 120 ASP A C 1
ATOM 962 O O . ASP A 1 120 ? -18.332 -1.083 3.955 1.00 94.19 120 ASP A O 1
ATOM 966 N N . TYR A 1 121 ? -16.515 -0.760 5.241 1.00 92.50 121 TYR A N 1
ATOM 967 C CA . TYR A 1 121 ? -17.181 0.010 6.299 1.00 92.50 121 TYR A CA 1
ATOM 968 C C . TYR A 1 121 ? -17.788 1.305 5.762 1.00 92.50 121 TYR A C 1
ATOM 970 O O . TYR A 1 121 ? -18.981 1.553 5.948 1.00 92.50 121 TYR A O 1
ATOM 978 N N . ASP A 1 122 ? -16.993 2.106 5.048 1.00 91.00 122 ASP A N 1
ATOM 979 C CA . ASP A 1 122 ? -17.447 3.373 4.467 1.00 91.00 122 ASP A CA 1
ATOM 980 C C . ASP A 1 122 ? -18.588 3.143 3.465 1.00 91.00 122 ASP A C 1
ATOM 982 O O . ASP A 1 122 ? -19.578 3.881 3.444 1.00 91.00 122 ASP A O 1
ATOM 986 N N . PHE A 1 123 ? -18.478 2.086 2.649 1.00 93.25 123 PHE A N 1
ATOM 987 C CA . PHE A 1 123 ? -19.535 1.680 1.726 1.00 93.25 123 PHE A CA 1
ATOM 988 C C . PHE A 1 123 ? -20.796 1.258 2.494 1.00 93.25 123 PHE A C 1
ATOM 990 O O . PHE A 1 123 ? -21.884 1.759 2.219 1.00 93.25 123 PHE A O 1
ATOM 997 N N . ALA A 1 124 ? -20.662 0.400 3.505 1.00 94.50 124 ALA A N 1
ATOM 998 C CA . ALA A 1 124 ? -21.786 -0.073 4.303 1.00 94.50 124 ALA A CA 1
ATOM 999 C C . ALA A 1 124 ? -22.526 1.073 4.994 1.00 94.50 124 ALA A C 1
ATOM 1001 O O . ALA A 1 124 ? -23.752 1.129 4.936 1.00 94.50 124 ALA A O 1
ATOM 1002 N N . LYS A 1 125 ? -21.794 2.030 5.578 1.00 91.81 125 LYS A N 1
ATOM 1003 C CA . LYS A 1 125 ? -22.375 3.232 6.187 1.00 91.81 125 LYS A CA 1
ATOM 1004 C C . LYS A 1 125 ? -23.150 4.070 5.175 1.00 91.81 125 LYS A C 1
ATOM 1006 O O . LYS A 1 125 ? -24.266 4.481 5.478 1.00 91.81 125 LYS A O 1
ATOM 1011 N N . LYS A 1 126 ? -22.599 4.290 3.975 1.00 91.94 126 LYS A N 1
ATOM 1012 C CA . LYS A 1 126 ? -23.271 5.075 2.926 1.00 91.94 126 LYS A CA 1
ATOM 1013 C C . LYS A 1 126 ? -24.557 4.410 2.426 1.00 91.94 126 LYS A C 1
ATOM 1015 O O . LYS A 1 126 ? -25.541 5.101 2.183 1.00 91.94 126 LYS A O 1
ATOM 1020 N N . PHE A 1 127 ? -24.546 3.089 2.264 1.00 93.62 127 PHE A N 1
ATOM 1021 C CA . PHE A 1 127 ? -25.668 2.335 1.694 1.00 93.62 127 PHE A CA 1
ATOM 1022 C C . PHE A 1 127 ? -26.584 1.688 2.750 1.00 93.62 127 PHE A C 1
ATOM 1024 O O . PHE A 1 127 ? -27.490 0.942 2.387 1.00 93.62 127 PHE A O 1
ATOM 1031 N N . GLY A 1 128 ? -26.370 1.964 4.043 1.00 94.12 128 GLY A N 1
ATOM 1032 C CA . GLY A 1 128 ? -27.179 1.417 5.139 1.00 94.12 128 GLY A CA 1
ATOM 1033 C C . GLY A 1 128 ? -27.102 -0.109 5.265 1.00 94.12 128 GLY A C 1
ATOM 1034 O O . GLY A 1 128 ? -28.096 -0.750 5.600 1.00 94.12 128 GLY A O 1
ATOM 1035 N N . LEU A 1 129 ? -25.949 -0.704 4.948 1.00 95.12 129 LEU A N 1
ATOM 1036 C CA . LEU A 1 129 ? -25.752 -2.155 4.957 1.00 95.12 129 LEU A CA 1
ATOM 1037 C C . LEU A 1 129 ? -25.316 -2.656 6.345 1.00 95.12 129 LEU A C 1
ATOM 1039 O O . LEU A 1 129 ? -24.661 -1.916 7.084 1.00 95.12 129 LEU A O 1
ATOM 1043 N N . PRO A 1 130 ? -25.630 -3.917 6.707 1.00 94.56 130 PRO A N 1
ATOM 1044 C CA . PRO A 1 130 ? -25.242 -4.478 7.997 1.00 94.56 130 PRO A CA 1
ATOM 1045 C C . PRO A 1 130 ? -23.721 -4.512 8.191 1.00 94.56 130 PRO A C 1
ATOM 1047 O O . PRO A 1 130 ? -22.971 -4.835 7.266 1.00 94.56 130 PRO A O 1
ATOM 1050 N N . ILE A 1 131 ? -23.280 -4.233 9.417 1.00 93.44 131 ILE A N 1
ATOM 1051 C CA . ILE A 1 131 ? -21.876 -4.287 9.836 1.00 93.44 131 ILE A CA 1
ATOM 1052 C C . ILE A 1 131 ? -21.773 -5.329 10.947 1.00 93.44 131 ILE A C 1
ATOM 1054 O O . ILE A 1 131 ? -22.278 -5.119 12.046 1.00 93.44 131 ILE A O 1
ATOM 1058 N N . GLU A 1 132 ? -21.136 -6.456 10.643 1.00 91.31 132 GLU A N 1
ATOM 1059 C CA . GLU A 1 132 ? -21.002 -7.596 11.551 1.00 91.31 132 GLU A CA 1
ATOM 1060 C C . GLU A 1 132 ? -19.545 -7.713 12.009 1.00 91.31 132 GLU A C 1
ATOM 1062 O O . GLU A 1 132 ? -18.639 -7.895 11.191 1.00 91.31 132 GLU A O 1
ATOM 1067 N N . ASN A 1 133 ? -19.318 -7.622 13.321 1.00 89.69 133 ASN A N 1
ATOM 1068 C CA . ASN A 1 133 ? -17.997 -7.826 13.911 1.00 89.69 133 ASN A CA 1
ATOM 1069 C C . ASN A 1 133 ? -17.788 -9.312 14.211 1.00 89.69 133 ASN A C 1
ATOM 1071 O O . ASN A 1 133 ? -18.526 -9.915 14.998 1.00 89.69 133 ASN A O 1
ATOM 1075 N N . VAL A 1 134 ? -16.755 -9.888 13.603 1.00 94.06 134 VAL A N 1
ATOM 1076 C CA . VAL A 1 134 ? -16.378 -11.303 13.735 1.00 94.06 134 VAL A CA 1
ATOM 1077 C C . VAL A 1 134 ? -14.964 -11.512 14.265 1.00 94.06 134 VAL A C 1
ATOM 1079 O O . VAL A 1 134 ? -14.560 -12.640 14.529 1.00 94.06 134 VAL A O 1
ATOM 1082 N N . ILE A 1 135 ? -14.223 -10.431 14.488 1.00 91.06 135 ILE A N 1
ATOM 1083 C CA . ILE A 1 135 ? -12.923 -10.435 15.151 1.00 91.06 135 ILE A CA 1
ATOM 1084 C C . ILE A 1 135 ? -12.963 -9.422 16.282 1.00 91.06 135 ILE A C 1
ATOM 1086 O O . ILE A 1 135 ? -13.388 -8.282 16.095 1.00 91.06 135 ILE A O 1
ATOM 1090 N N . LYS A 1 136 ? -12.486 -9.843 17.450 1.00 84.44 136 LYS A N 1
ATOM 1091 C CA . LYS A 1 136 ? -12.151 -8.940 18.548 1.00 84.44 136 LYS A CA 1
ATOM 1092 C C . LYS A 1 136 ? -10.635 -8.887 18.760 1.00 84.44 136 LYS A C 1
ATOM 1094 O O . LYS A 1 136 ? -9.975 -9.901 18.515 1.00 84.44 136 LYS A O 1
ATOM 1099 N N . PRO A 1 137 ? -10.083 -7.773 19.261 1.00 78.25 137 PRO A N 1
ATOM 1100 C CA . PRO A 1 137 ? -8.673 -7.696 19.635 1.00 78.25 137 PRO A CA 1
ATOM 1101 C C . PRO A 1 137 ? -8.267 -8.795 20.628 1.00 78.25 137 PRO A C 1
ATOM 1103 O O . PRO A 1 137 ? -9.067 -9.216 21.466 1.00 78.25 137 PRO A O 1
ATOM 1106 N N . VAL A 1 138 ? -7.012 -9.259 20.550 1.00 69.06 138 VAL A N 1
ATOM 1107 C CA . VAL A 1 138 ? -6.468 -10.288 21.465 1.00 69.06 138 VAL A CA 1
ATOM 1108 C C . VAL A 1 138 ? -6.369 -9.763 22.901 1.00 69.06 138 VAL A C 1
ATOM 1110 O O . VAL A 1 138 ? -6.628 -10.505 23.848 1.00 69.06 138 VAL A O 1
ATOM 1113 N N . LYS A 1 139 ? -6.022 -8.481 23.059 1.00 66.88 139 LYS A N 1
ATOM 1114 C CA . LYS A 1 139 ? -5.969 -7.770 24.338 1.00 66.88 139 LYS A CA 1
ATOM 1115 C C . LYS A 1 139 ? -6.505 -6.360 24.144 1.00 66.88 139 LYS A C 1
ATOM 1117 O O . LYS A 1 139 ? -5.817 -5.504 23.605 1.00 66.88 139 LYS A O 1
ATOM 1122 N N . GLN A 1 140 ? -7.732 -6.129 24.585 1.00 74.94 140 GLN A N 1
ATOM 1123 C CA . GLN A 1 140 ? -8.249 -4.781 24.741 1.00 74.94 140 GLN A CA 1
ATOM 1124 C C . GLN A 1 140 ? -8.313 -4.472 26.228 1.00 74.94 140 GLN A C 1
ATOM 1126 O O . GLN A 1 140 ? -9.010 -5.165 26.974 1.00 74.94 140 GLN A O 1
ATOM 1131 N N . ASN A 1 141 ? -7.584 -3.438 26.637 1.00 89.12 141 ASN A N 1
ATOM 1132 C CA . ASN A 1 141 ? -7.584 -2.967 28.011 1.00 89.12 141 ASN A CA 1
ATOM 1133 C C . ASN A 1 141 ? -8.524 -1.767 28.122 1.00 89.12 141 ASN A C 1
ATOM 1135 O O . ASN A 1 141 ? -8.447 -0.842 27.315 1.00 89.12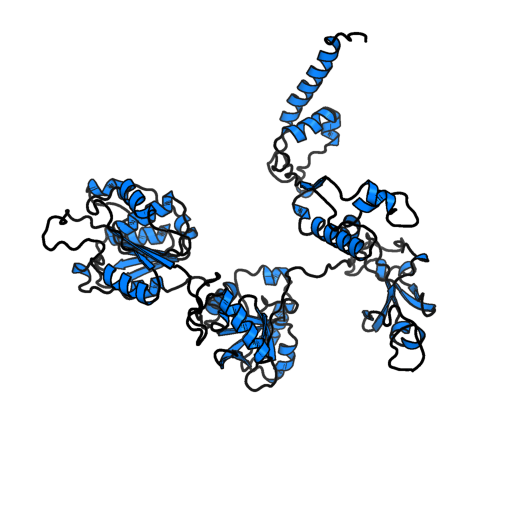 141 ASN A O 1
ATOM 1139 N N . CYS A 1 142 ? -9.395 -1.767 29.124 1.00 93.12 142 CYS A N 1
ATOM 1140 C CA . CYS A 1 142 ? -10.178 -0.605 29.515 1.00 93.12 142 CYS A CA 1
ATOM 1141 C C . CYS A 1 142 ? -9.655 -0.101 30.855 1.00 93.12 142 CYS A C 1
ATOM 1143 O O . CYS A 1 142 ? -9.637 -0.854 31.823 1.00 93.12 142 CYS A O 1
ATOM 1145 N N . ILE A 1 143 ? -9.229 1.154 30.935 1.00 96.19 143 ILE A N 1
ATOM 1146 C CA . ILE A 1 143 ? -8.739 1.751 32.177 1.00 96.19 143 ILE A CA 1
ATOM 1147 C C . ILE A 1 143 ? -9.702 2.855 32.586 1.00 96.19 143 ILE A C 1
ATOM 1149 O O . ILE A 1 143 ? -9.945 3.789 31.822 1.00 96.19 143 ILE A O 1
ATOM 1153 N N . ILE A 1 144 ? -10.253 2.730 33.790 1.00 95.94 144 ILE A N 1
ATOM 1154 C CA . ILE A 1 144 ? -11.231 3.658 34.345 1.00 95.94 144 ILE A CA 1
ATOM 1155 C C . ILE A 1 144 ? -10.581 4.413 35.498 1.00 95.94 144 ILE A C 1
ATOM 1157 O O . ILE A 1 144 ? -10.262 3.820 36.527 1.00 95.94 144 ILE A O 1
ATOM 1161 N N . ILE A 1 145 ? -10.400 5.719 35.325 1.00 94.69 145 ILE A N 1
ATOM 1162 C CA . ILE A 1 145 ? -9.857 6.610 36.346 1.00 94.69 145 ILE A CA 1
ATOM 1163 C C . ILE A 1 145 ? -10.997 7.409 36.954 1.00 94.69 145 ILE A C 1
ATOM 1165 O O . ILE A 1 145 ? -11.738 8.103 36.253 1.00 94.69 145 ILE A O 1
ATOM 1169 N N . HIS A 1 146 ? -11.109 7.337 38.273 1.00 90.31 146 HIS A N 1
ATOM 1170 C CA . HIS A 1 146 ? -12.012 8.173 39.043 1.00 90.31 146 HIS A CA 1
ATOM 1171 C C . HIS A 1 146 ? -11.215 9.096 39.963 1.00 90.31 146 HIS A C 1
ATOM 1173 O O . HIS A 1 146 ? -10.171 8.708 40.483 1.00 90.31 146 HIS A O 1
ATOM 1179 N N . GLY A 1 147 ? -11.707 10.319 40.153 1.00 77.12 147 GLY A N 1
ATOM 1180 C CA . GLY A 1 147 ? -11.258 11.210 41.214 1.00 77.12 147 GLY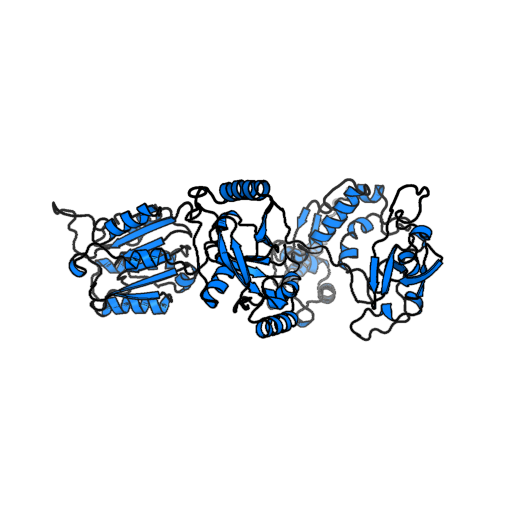 A CA 1
ATOM 1181 C C . GLY A 1 147 ? -12.447 11.772 41.973 1.00 77.12 147 GLY A C 1
ATOM 1182 O O . GLY A 1 147 ? -13.453 12.127 41.357 1.00 77.12 147 GLY A O 1
ATOM 1183 N N . SER A 1 148 ? -12.304 11.855 43.291 1.00 71.44 148 SER A N 1
ATOM 1184 C CA . SER A 1 148 ? -13.328 12.334 44.214 1.00 71.44 148 SER A CA 1
ATOM 1185 C C . SER A 1 148 ? -12.757 13.537 44.953 1.00 71.44 148 SER A C 1
ATOM 1187 O O . SER A 1 148 ? -11.915 13.342 45.815 1.00 71.44 148 SER A O 1
ATOM 1189 N N . PRO A 1 149 ? -13.162 14.780 44.647 1.00 59.88 149 PRO A N 1
ATOM 1190 C CA . PRO A 1 149 ? -12.639 15.976 45.316 1.00 59.88 149 PRO A CA 1
ATOM 1191 C C . PRO A 1 149 ? -13.195 16.175 46.742 1.00 59.88 149 PRO A C 1
ATOM 1193 O O . PRO A 1 149 ? -13.045 17.252 47.322 1.00 59.88 149 PRO A O 1
ATOM 1196 N N . GLN A 1 150 ? -13.888 15.176 47.298 1.00 67.56 150 GLN A N 1
ATOM 1197 C CA . GLN A 1 150 ? -14.458 15.223 48.644 1.00 67.56 150 GLN A CA 1
ATOM 1198 C C . GLN A 1 150 ? -13.395 14.893 49.696 1.00 67.56 150 GLN A C 1
ATOM 1200 O O . GLN A 1 150 ? -12.408 14.241 49.391 1.00 67.56 150 GLN A O 1
ATOM 1205 N N . ARG A 1 151 ? -13.582 15.355 50.941 1.00 68.50 151 ARG A N 1
ATOM 1206 C CA . ARG A 1 151 ? -12.651 15.112 52.062 1.00 68.50 151 ARG A CA 1
ATOM 1207 C C . ARG A 1 151 ? -12.317 13.622 52.191 1.00 68.50 151 ARG A C 1
ATOM 1209 O O . ARG A 1 151 ? -13.222 12.805 52.068 1.00 68.50 151 ARG A O 1
ATOM 1216 N N . ASP A 1 152 ? -11.058 13.307 52.506 1.00 71.19 152 ASP A N 1
ATOM 1217 C CA . ASP A 1 152 ? -10.640 11.926 52.748 1.00 71.19 152 ASP A CA 1
ATOM 1218 C C . ASP A 1 152 ? -11.508 11.254 53.820 1.00 71.19 152 ASP A C 1
ATOM 1220 O O . ASP A 1 152 ? -11.637 11.757 54.942 1.00 71.19 152 ASP A O 1
ATOM 1224 N N . LYS A 1 153 ? -12.100 10.121 53.441 1.00 75.12 153 LYS A N 1
ATOM 1225 C CA . LYS A 1 153 ? -12.892 9.236 54.299 1.00 75.12 153 LYS A CA 1
ATOM 1226 C C . LYS A 1 153 ? -12.246 7.864 54.453 1.00 75.12 153 LYS A C 1
ATOM 1228 O O . LYS A 1 153 ? -12.866 6.980 55.027 1.00 75.12 153 LYS A O 1
ATOM 1233 N N . SER A 1 154 ? -11.009 7.678 53.987 1.00 73.62 154 SER A N 1
ATOM 1234 C CA . SER A 1 154 ? -10.287 6.400 54.043 1.00 73.62 154 SER A CA 1
ATOM 1235 C C . SER A 1 154 ? -10.150 5.825 55.456 1.00 73.62 154 SER A C 1
ATOM 1237 O O . SER A 1 154 ? -9.959 4.623 55.626 1.00 73.62 154 SER A O 1
ATOM 1239 N N . HIS A 1 155 ? -10.271 6.680 56.472 1.00 78.00 155 HIS A N 1
ATOM 1240 C CA . HIS A 1 155 ? -10.240 6.318 57.885 1.00 78.00 155 HIS A CA 1
ATOM 1241 C C . HIS A 1 155 ? -11.594 5.837 58.446 1.00 78.00 155 HIS A C 1
ATOM 1243 O O . HIS A 1 155 ? -11.638 5.375 59.586 1.00 78.00 155 HIS A O 1
ATOM 1249 N N . GLU A 1 156 ? -12.700 5.974 57.707 1.00 82.25 156 GLU A N 1
ATOM 1250 C CA . GLU A 1 156 ? -14.031 5.550 58.156 1.00 82.25 156 GLU A CA 1
ATOM 1251 C C . GLU A 1 156 ? -14.202 4.017 58.021 1.00 82.25 156 GLU A C 1
ATOM 1253 O O . GLU A 1 156 ? -13.771 3.447 57.018 1.00 82.25 156 GLU A O 1
ATOM 1258 N N . PRO A 1 157 ? -14.854 3.324 58.982 1.00 77.06 157 PRO A N 1
ATOM 1259 C CA . PRO A 1 157 ? -14.969 1.857 58.973 1.00 77.06 157 PRO A CA 1
ATOM 1260 C C . PRO A 1 157 ? -15.699 1.279 57.752 1.00 77.06 157 PRO A C 1
ATOM 1262 O O . PRO A 1 157 ? -15.367 0.186 57.301 1.00 77.06 157 PRO A O 1
ATOM 1265 N N . ASP A 1 158 ? -16.668 2.023 57.213 1.00 80.06 158 ASP A N 1
ATOM 1266 C CA . ASP A 1 158 ? -17.502 1.619 56.073 1.00 80.06 158 ASP A CA 1
ATOM 1267 C C . ASP A 1 158 ? -17.029 2.246 54.747 1.00 80.06 158 ASP A C 1
ATOM 1269 O O . ASP A 1 158 ? -17.775 2.294 53.764 1.00 80.06 158 ASP A O 1
ATOM 1273 N N . TYR A 1 159 ? -15.792 2.757 54.703 1.00 79.94 159 TYR A N 1
ATOM 1274 C CA . TYR A 1 159 ? -15.243 3.382 53.507 1.00 79.94 159 TYR A CA 1
ATOM 1275 C C . TYR A 1 159 ? -15.068 2.367 52.373 1.00 79.94 159 TYR A C 1
ATOM 1277 O O . TYR A 1 159 ? -14.282 1.421 52.452 1.00 79.94 159 TYR A O 1
ATOM 1285 N N . ILE A 1 160 ? -15.774 2.607 51.272 1.00 80.06 160 ILE A N 1
ATOM 1286 C CA . ILE A 1 160 ? -15.570 1.899 50.012 1.00 80.06 160 ILE A CA 1
ATOM 1287 C C . ILE A 1 160 ? -14.609 2.742 49.166 1.00 80.06 160 ILE A C 1
ATOM 1289 O O . ILE A 1 160 ? -14.925 3.903 48.897 1.00 80.06 160 ILE A O 1
ATOM 1293 N N . PRO A 1 161 ? -13.476 2.181 48.704 1.00 82.62 161 PRO A N 1
ATOM 1294 C CA . PRO A 1 161 ? -12.552 2.884 47.823 1.00 82.62 161 PRO A CA 1
ATOM 1295 C C . PRO A 1 161 ? -13.247 3.486 46.600 1.00 82.62 161 PRO A C 1
ATOM 1297 O O . PRO A 1 161 ? -14.111 2.854 45.988 1.00 82.62 161 PRO A O 1
ATOM 1300 N N . GLU A 1 162 ? -12.829 4.686 46.201 1.00 78.44 162 GLU A N 1
ATOM 1301 C CA . GLU A 1 162 ? -13.435 5.424 45.081 1.00 78.44 162 GLU A CA 1
ATOM 1302 C C . GLU A 1 162 ? -13.439 4.612 43.774 1.00 78.44 162 GLU A C 1
ATOM 1304 O O . GLU A 1 162 ? -14.394 4.634 42.994 1.00 78.44 162 GLU A O 1
ATOM 1309 N N . ASN A 1 163 ? -12.399 3.805 43.547 1.00 83.38 163 ASN A N 1
ATOM 1310 C CA . ASN A 1 163 ? -12.303 2.923 42.384 1.00 83.38 163 ASN A CA 1
ATOM 1311 C C . ASN A 1 163 ? -13.262 1.708 42.417 1.00 83.38 163 ASN A C 1
ATOM 1313 O O . ASN A 1 163 ? -13.300 0.934 41.457 1.00 83.38 163 ASN A O 1
ATOM 1317 N N . GLN A 1 164 ? -14.020 1.524 43.502 1.00 87.12 164 GLN A N 1
ATOM 1318 C CA . GLN A 1 164 ? -15.010 0.461 43.711 1.00 87.12 164 GLN A CA 1
ATOM 1319 C C . GLN A 1 164 ? -16.429 1.008 43.934 1.00 87.12 164 GLN A C 1
ATOM 1321 O O . GLN A 1 164 ? -17.322 0.265 44.346 1.00 87.12 164 GLN A O 1
ATOM 1326 N N . HIS A 1 165 ? -16.665 2.284 43.632 1.00 85.06 165 HIS A N 1
ATOM 1327 C CA . HIS A 1 165 ? -17.944 2.945 43.870 1.00 85.06 165 HIS A CA 1
ATOM 1328 C C . HIS A 1 165 ? -18.739 3.211 42.570 1.00 85.06 165 HIS A C 1
ATOM 1330 O O . HIS A 1 165 ? -18.285 2.945 41.456 1.00 85.06 165 HIS A O 1
ATOM 1336 N N . HIS A 1 166 ? -19.961 3.737 42.701 1.00 90.31 166 HIS A N 1
ATOM 1337 C CA . HIS A 1 166 ? -20.822 4.171 41.587 1.00 90.31 166 HIS A CA 1
ATOM 1338 C C . HIS A 1 166 ? -21.129 3.048 40.578 1.00 90.31 166 HIS A C 1
ATOM 1340 O O . HIS A 1 166 ? -21.526 1.947 40.961 1.00 90.31 166 HIS A O 1
ATOM 1346 N N . TRP A 1 167 ? -20.981 3.339 39.286 1.00 93.25 167 TRP A N 1
ATOM 1347 C CA . TRP A 1 167 ? -21.183 2.420 38.169 1.00 93.25 167 TRP A CA 1
ATOM 1348 C C . TRP A 1 167 ? -19.914 1.645 37.780 1.00 93.25 167 TRP A C 1
ATOM 1350 O O . TRP A 1 167 ? -19.974 0.763 36.920 1.00 93.25 167 TRP A O 1
ATOM 1360 N N . LEU A 1 168 ? -18.765 1.923 38.411 1.00 93.38 168 LEU A N 1
ATOM 1361 C CA . LEU A 1 168 ? -17.472 1.344 38.032 1.00 93.38 168 LEU A CA 1
ATOM 1362 C C . LEU A 1 168 ? -17.425 -0.187 38.217 1.00 93.38 168 LEU A C 1
ATOM 1364 O O . LEU A 1 168 ? -17.038 -0.870 37.263 1.00 93.38 168 LEU A O 1
ATOM 1368 N N . PRO A 1 169 ? -17.853 -0.773 39.361 1.00 93.50 169 PRO A N 1
ATOM 1369 C CA . PRO A 1 169 ? -17.854 -2.229 39.536 1.00 93.50 169 PRO A CA 1
ATOM 1370 C C . PRO A 1 169 ? -18.763 -2.953 38.541 1.00 93.50 169 PRO A C 1
ATOM 1372 O O . PRO A 1 169 ? -18.405 -4.009 38.013 1.00 93.50 169 PRO A O 1
ATOM 1375 N N . TRP A 1 170 ? -19.942 -2.381 38.277 1.00 94.69 170 TRP A N 1
ATOM 1376 C CA . TRP A 1 170 ? -20.891 -2.923 37.309 1.00 94.69 170 TRP A CA 1
ATOM 1377 C C . TRP A 1 170 ? -20.304 -2.898 35.894 1.00 94.69 170 TRP A C 1
ATOM 1379 O O . TRP A 1 170 ? -20.353 -3.915 35.192 1.00 94.69 170 TRP A O 1
ATOM 1389 N N . LEU A 1 171 ? -19.686 -1.780 35.497 1.00 94.31 171 LEU A N 1
ATOM 1390 C CA . LEU A 1 171 ? -19.077 -1.647 34.178 1.00 94.31 171 LEU A CA 1
ATOM 1391 C C . LEU A 1 171 ? -17.912 -2.621 34.010 1.00 94.31 171 LEU A C 1
ATOM 1393 O O . LEU A 1 171 ? -17.881 -3.359 33.027 1.00 94.31 171 LEU A O 1
ATOM 1397 N N . LYS A 1 172 ? -17.004 -2.682 34.993 1.00 93.94 172 LYS A N 1
ATOM 1398 C CA . LYS A 1 172 ? -15.870 -3.614 34.999 1.00 93.94 172 LYS A CA 1
ATOM 1399 C C . LYS A 1 172 ? -16.332 -5.050 34.760 1.00 93.94 172 LYS A C 1
ATOM 1401 O O . LYS A 1 172 ? -15.883 -5.691 33.813 1.00 93.94 172 LYS A O 1
ATOM 1406 N N . LYS A 1 173 ? -17.304 -5.520 35.548 1.00 93.00 173 LYS A N 1
ATOM 1407 C CA . LYS A 1 173 ? -17.857 -6.877 35.419 1.00 93.00 173 LYS A CA 1
ATOM 1408 C C . LYS A 1 173 ? -18.508 -7.113 34.054 1.00 93.00 173 LYS A C 1
ATOM 1410 O O . LYS A 1 173 ? -18.425 -8.214 33.511 1.00 93.00 173 LYS A O 1
ATOM 1415 N N . SER A 1 174 ? -19.171 -6.100 33.502 1.00 90.38 174 SER A N 1
ATOM 1416 C CA . SER A 1 174 ? -19.841 -6.195 32.202 1.00 90.38 174 SER A CA 1
ATOM 1417 C C . SER A 1 174 ? -18.846 -6.269 31.040 1.00 90.38 174 SER A C 1
ATOM 1419 O O . SER A 1 174 ? -19.015 -7.104 30.153 1.00 90.38 174 SER A O 1
ATOM 1421 N N . LEU A 1 175 ? -17.775 -5.473 31.081 1.00 89.19 175 LEU A N 1
ATOM 1422 C CA . LEU A 1 175 ? -16.699 -5.475 30.084 1.00 89.19 175 LEU A CA 1
ATOM 1423 C C . LEU A 1 175 ? -15.844 -6.753 30.151 1.00 89.19 175 LEU A C 1
ATOM 1425 O O . LEU A 1 175 ? -15.515 -7.342 29.120 1.00 89.19 175 LEU A O 1
ATOM 1429 N N . GLU A 1 176 ? -15.553 -7.253 31.352 1.00 88.19 176 GLU A N 1
ATOM 1430 C CA . GLU A 1 176 ? -14.805 -8.505 31.528 1.00 88.19 176 GLU A CA 1
ATOM 1431 C C . GLU A 1 176 ? -15.577 -9.719 30.984 1.00 88.19 176 GLU A C 1
ATOM 1433 O O . GLU A 1 176 ? -14.982 -10.601 30.364 1.00 88.19 176 GLU A O 1
ATOM 1438 N N . ARG A 1 177 ? -16.915 -9.742 31.113 1.00 81.44 177 ARG A N 1
ATOM 1439 C CA . ARG A 1 177 ? -17.773 -10.804 30.540 1.00 81.44 177 ARG A CA 1
ATOM 1440 C C . ARG A 1 177 ? -17.687 -10.901 29.019 1.00 81.44 177 ARG A C 1
ATOM 1442 O O . ARG A 1 177 ? -17.816 -11.995 28.474 1.00 81.44 177 ARG A O 1
ATOM 1449 N N . ILE A 1 178 ? -17.465 -9.780 28.338 1.00 74.81 178 ILE A N 1
ATOM 1450 C CA . ILE A 1 178 ? -17.290 -9.733 26.877 1.00 74.81 178 ILE A CA 1
ATOM 1451 C C . ILE A 1 178 ? -15.809 -9.827 26.461 1.00 74.81 178 ILE A C 1
ATOM 1453 O O . ILE A 1 178 ? -15.486 -9.900 25.272 1.00 74.81 178 ILE A O 1
ATOM 1457 N N . GLY A 1 179 ? -14.906 -9.953 27.439 1.00 75.00 179 GLY A N 1
ATOM 1458 C CA . GLY A 1 179 ? -13.485 -10.223 27.246 1.00 75.00 179 GLY A CA 1
ATOM 1459 C C . GLY A 1 179 ? -12.613 -8.982 27.068 1.00 75.00 179 GLY A C 1
ATOM 1460 O O . GLY A 1 179 ? -11.554 -9.103 26.459 1.00 75.00 179 GLY A O 1
ATOM 1461 N N . ILE A 1 180 ? -13.046 -7.823 27.571 1.00 85.88 180 ILE A N 1
ATOM 1462 C CA . ILE A 1 180 ? -12.221 -6.613 27.694 1.00 85.88 180 ILE A CA 1
ATOM 1463 C C . ILE A 1 180 ? -11.610 -6.603 29.097 1.00 85.88 180 ILE A C 1
ATOM 1465 O O . ILE A 1 180 ? -12.331 -6.609 30.100 1.00 85.88 180 ILE A O 1
ATOM 1469 N N . GLN A 1 181 ? -10.281 -6.590 29.180 1.00 90.31 181 GLN A N 1
ATOM 1470 C CA . GLN A 1 181 ? -9.581 -6.566 30.460 1.00 90.31 181 GLN A CA 1
ATOM 1471 C C . GLN A 1 181 ? -9.731 -5.176 31.081 1.00 90.31 181 GLN A C 1
ATOM 1473 O O . GLN A 1 181 ? -9.234 -4.199 30.530 1.00 90.31 181 GLN A O 1
ATOM 1478 N N . THR A 1 182 ? -10.437 -5.067 32.207 1.00 93.25 182 THR A N 1
ATOM 1479 C CA . THR A 1 182 ? -10.793 -3.759 32.772 1.00 93.25 182 THR A CA 1
ATOM 1480 C C . THR A 1 182 ? -10.061 -3.478 34.082 1.00 93.25 182 THR A C 1
ATOM 1482 O O . THR A 1 182 ? -10.136 -4.248 35.038 1.00 93.25 182 THR A O 1
ATOM 1485 N N . PHE A 1 183 ? -9.387 -2.334 34.147 1.00 94.62 183 PHE A N 1
ATOM 1486 C CA . PHE A 1 183 ? -8.642 -1.856 35.302 1.00 94.62 183 PHE A CA 1
ATOM 1487 C C . PHE A 1 183 ? -9.311 -0.616 35.891 1.00 94.62 183 PHE A C 1
ATOM 1489 O O . PHE A 1 183 ? -9.645 0.327 35.181 1.00 94.62 183 PHE A O 1
ATOM 1496 N N . THR A 1 184 ? -9.464 -0.613 37.209 1.00 93.94 184 THR A N 1
ATOM 1497 C CA . THR A 1 184 ? -9.970 0.507 38.011 1.00 93.94 184 THR A CA 1
ATOM 1498 C C . THR A 1 184 ? -8.914 0.804 39.081 1.00 93.94 184 THR A C 1
ATOM 1500 O O . THR A 1 184 ? -9.059 0.337 40.214 1.00 93.94 184 THR A O 1
ATOM 1503 N N . PRO A 1 185 ? -7.770 1.431 38.741 1.00 92.44 185 PRO A N 1
ATOM 1504 C CA . PRO A 1 185 ? -6.701 1.667 39.712 1.00 92.44 185 PRO A CA 1
ATOM 1505 C C . PRO A 1 185 ? -7.176 2.600 40.833 1.00 92.44 185 PRO A C 1
ATOM 1507 O O . PRO A 1 185 ? -7.945 3.530 40.594 1.00 92.44 185 PRO A O 1
ATOM 1510 N N . GLN A 1 186 ? -6.718 2.343 42.059 1.00 90.38 186 GLN A N 1
ATOM 1511 C CA . GLN A 1 186 ? -6.877 3.298 43.153 1.00 90.38 186 GLN A CA 1
ATOM 1512 C C . GLN A 1 186 ? -5.797 4.365 42.991 1.00 90.38 186 GLN A C 1
ATOM 1514 O O . GLN A 1 186 ? -4.611 4.059 43.093 1.00 90.38 186 GLN A O 1
ATOM 1519 N N . MET A 1 187 ? -6.207 5.599 42.716 1.00 90.62 187 MET A N 1
ATOM 1520 C CA . MET A 1 187 ? -5.268 6.705 42.550 1.00 90.62 187 MET A CA 1
ATOM 1521 C C . MET A 1 187 ? -4.812 7.233 43.920 1.00 90.62 187 MET A C 1
ATOM 1523 O O . MET A 1 187 ? -5.629 7.271 44.848 1.00 90.62 187 MET A O 1
ATOM 1527 N N . PRO A 1 188 ? -3.535 7.635 44.071 1.00 89.50 188 PRO A N 1
ATOM 1528 C CA . PRO A 1 188 ? -3.026 8.175 45.329 1.00 89.50 188 PRO A CA 1
ATOM 1529 C C . PRO A 1 188 ? -3.707 9.508 45.655 1.00 89.50 188 PRO A C 1
ATOM 1531 O O . PRO A 1 188 ? -3.935 10.315 44.754 1.00 89.50 188 PRO A O 1
ATOM 1534 N N . GLU A 1 189 ? -4.031 9.721 46.934 1.00 85.56 189 GLU A N 1
ATOM 1535 C CA . GLU A 1 189 ? -4.628 10.963 47.451 1.00 85.56 189 GLU A CA 1
ATOM 1536 C C . GLU A 1 189 ? -5.764 11.491 46.562 1.00 85.56 189 GLU A C 1
ATOM 1538 O O . GLU A 1 189 ? -5.740 12.624 46.085 1.00 85.56 189 GLU A O 1
ATOM 1543 N N . SER A 1 190 ? -6.771 10.659 46.270 1.00 80.62 190 SER A N 1
ATOM 1544 C CA . SER A 1 190 ? -7.782 10.987 45.254 1.00 80.62 190 SER A CA 1
ATOM 1545 C C . SER A 1 190 ? -8.623 12.237 45.549 1.00 80.62 190 SER A C 1
ATOM 1547 O O . SER A 1 190 ? -9.245 12.776 44.632 1.00 80.62 190 SER A O 1
ATOM 1549 N N . TRP A 1 191 ? -8.599 12.690 46.805 1.00 78.38 191 TRP A N 1
ATOM 1550 C CA . TRP A 1 191 ? -9.202 13.918 47.325 1.00 78.38 191 TRP A CA 1
ATOM 1551 C C . TRP A 1 191 ? -8.338 15.177 47.158 1.00 78.38 191 TRP A C 1
ATOM 1553 O O . TRP A 1 191 ? -8.862 16.294 47.188 1.00 78.38 191 TRP A O 1
ATOM 1563 N N . GLN A 1 192 ? -7.032 15.008 46.947 1.00 83.62 192 GLN A N 1
ATOM 1564 C CA . GLN A 1 192 ? -6.064 16.054 46.620 1.00 83.62 192 GLN A CA 1
ATOM 1565 C C . GLN A 1 192 ? -5.123 15.545 45.510 1.00 83.62 192 GLN A C 1
ATOM 1567 O O . GLN A 1 192 ? -3.947 15.272 45.748 1.00 83.62 192 GLN A O 1
ATOM 1572 N N . PRO A 1 193 ? -5.642 15.371 44.283 1.00 86.44 193 PRO A N 1
ATOM 1573 C CA . PRO A 1 193 ? -4.893 14.764 43.196 1.00 86.44 193 PRO A CA 1
ATOM 1574 C C . PRO A 1 193 ? -3.682 15.609 42.787 1.00 86.44 193 PRO A C 1
ATOM 1576 O O . PRO A 1 193 ? -3.833 16.733 42.307 1.00 86.44 193 PRO A O 1
ATOM 1579 N N . ILE A 1 194 ? -2.491 15.021 42.911 1.00 89.44 194 ILE A N 1
ATOM 1580 C CA . ILE A 1 194 ? -1.236 15.549 42.364 1.00 89.44 194 ILE A CA 1
ATOM 1581 C C . ILE A 1 194 ? -0.960 14.836 41.040 1.00 89.44 194 ILE A C 1
ATOM 1583 O O . ILE A 1 194 ? -0.823 13.608 40.987 1.00 89.44 194 ILE A O 1
ATOM 1587 N N . TYR A 1 195 ? -0.856 15.599 39.954 1.00 91.69 195 TYR A N 1
ATOM 1588 C CA . TYR A 1 195 ? -0.722 15.078 38.598 1.00 91.69 195 TYR A CA 1
ATOM 1589 C C . TYR A 1 195 ? 0.507 14.182 38.432 1.00 91.69 195 TYR A C 1
ATOM 1591 O O . TYR A 1 195 ? 0.409 13.126 37.808 1.00 91.69 195 TYR A O 1
ATOM 1599 N N . ALA A 1 196 ? 1.653 14.565 39.002 1.00 93.38 196 ALA A N 1
ATOM 1600 C CA . ALA A 1 196 ? 2.885 13.782 38.905 1.00 93.38 196 ALA A CA 1
ATOM 1601 C C . ALA A 1 196 ? 2.742 12.380 39.529 1.00 93.38 196 ALA A C 1
ATOM 1603 O O . ALA A 1 196 ? 3.191 11.394 38.938 1.00 93.38 196 ALA A O 1
ATOM 1604 N N . ASP A 1 197 ? 2.065 12.280 40.675 1.00 93.94 197 ASP A N 1
ATOM 1605 C CA . ASP A 1 197 ? 1.847 11.011 41.376 1.00 93.94 197 ASP A CA 1
ATOM 1606 C C . ASP A 1 197 ? 0.814 10.147 40.656 1.00 93.94 197 ASP A C 1
ATOM 1608 O O . ASP A 1 197 ? 1.029 8.952 40.440 1.00 93.94 197 ASP A O 1
ATOM 1612 N N . TRP A 1 198 ? -0.274 10.767 40.194 1.00 94.56 198 TRP A N 1
ATOM 1613 C CA . TRP A 1 198 ? -1.278 10.097 39.375 1.00 94.56 198 TRP A CA 1
ATOM 1614 C C . TRP A 1 198 ? -0.688 9.569 38.069 1.00 94.56 198 TRP A C 1
ATOM 1616 O O . TRP A 1 198 ? -0.944 8.427 37.693 1.00 94.56 198 TRP A O 1
ATOM 1626 N N . LYS A 1 199 ? 0.151 10.364 37.398 1.00 95.50 199 LYS A N 1
ATOM 1627 C CA . LYS A 1 199 ? 0.864 9.959 36.183 1.00 95.50 199 LYS A CA 1
ATOM 1628 C C . LYS A 1 199 ? 1.755 8.752 36.451 1.00 95.50 199 LYS A C 1
ATOM 1630 O O . LYS A 1 199 ? 1.690 7.780 35.704 1.00 95.50 199 LYS A O 1
ATOM 1635 N N . LYS A 1 200 ? 2.535 8.785 37.534 1.00 95.19 200 LYS A N 1
ATOM 1636 C CA . LYS A 1 200 ? 3.410 7.676 37.931 1.00 95.19 200 LYS A CA 1
ATOM 1637 C C . LYS A 1 200 ? 2.629 6.389 38.202 1.00 95.19 200 LYS A C 1
ATOM 1639 O O . LYS A 1 200 ? 3.106 5.320 37.834 1.00 95.19 200 LYS A O 1
ATOM 1644 N N . GLU A 1 201 ? 1.461 6.472 38.839 1.00 94.62 201 GLU A N 1
ATOM 1645 C CA . GLU A 1 201 ? 0.612 5.299 39.085 1.00 94.62 201 GLU A CA 1
ATOM 1646 C C . GLU A 1 201 ? -0.027 4.781 37.791 1.00 94.62 201 GLU A C 1
ATOM 1648 O O . GLU A 1 201 ? 0.030 3.589 37.494 1.00 94.62 201 GLU A O 1
ATOM 1653 N N . PHE A 1 202 ? -0.578 5.686 36.984 1.00 95.31 202 PHE A N 1
ATOM 1654 C CA . PHE A 1 202 ? -1.242 5.362 35.725 1.00 95.31 202 PHE A CA 1
ATOM 1655 C C . PHE A 1 202 ? -0.295 4.718 34.705 1.00 95.31 202 PHE A C 1
ATOM 1657 O O . PHE A 1 202 ? -0.666 3.753 34.041 1.00 95.31 202 PHE A O 1
ATOM 1664 N N . GLU A 1 203 ? 0.948 5.197 34.609 1.00 94.12 203 GLU A N 1
ATOM 1665 C CA . GLU A 1 203 ? 1.950 4.692 33.660 1.00 94.12 203 GLU A CA 1
ATOM 1666 C C . GLU A 1 203 ? 2.518 3.308 34.024 1.00 94.12 203 GLU A C 1
ATOM 1668 O O . GLU A 1 203 ? 3.253 2.728 33.224 1.00 94.12 203 GLU A O 1
ATOM 1673 N N . LYS A 1 204 ? 2.139 2.730 35.174 1.00 94.31 204 LYS A N 1
ATOM 1674 C CA . LYS A 1 204 ? 2.391 1.308 35.476 1.00 94.31 204 LYS A CA 1
ATOM 1675 C C . LYS A 1 204 ? 1.490 0.367 34.671 1.00 94.31 204 LYS A C 1
ATOM 1677 O O . LYS A 1 204 ? 1.793 -0.821 34.568 1.00 94.31 204 LYS A O 1
ATOM 1682 N N . LEU A 1 205 ? 0.372 0.869 34.144 1.00 92.88 205 LEU A N 1
ATOM 1683 C CA . LEU A 1 205 ? -0.582 0.089 33.360 1.00 92.88 205 LEU A CA 1
ATOM 1684 C C . LEU A 1 205 ? -0.140 -0.005 31.894 1.00 92.88 205 LEU A C 1
ATOM 1686 O O . LEU A 1 205 ? 0.443 0.921 31.329 1.00 92.88 205 LEU A O 1
ATOM 1690 N N . GLU A 1 206 ? -0.461 -1.126 31.246 1.00 89.25 206 GLU A N 1
ATOM 1691 C CA . GLU A 1 206 ? -0.200 -1.314 29.818 1.00 89.25 206 GLU A CA 1
ATOM 1692 C C . GLU A 1 206 ? -1.208 -0.501 28.987 1.00 89.25 206 GLU A C 1
ATOM 1694 O O . GLU A 1 206 ? -2.371 -0.893 28.846 1.00 89.25 206 GLU A O 1
ATOM 1699 N N . ILE A 1 207 ? -0.744 0.632 28.446 1.00 91.06 207 ILE A N 1
ATOM 1700 C CA . ILE A 1 207 ? -1.516 1.544 27.592 1.00 91.06 207 ILE A CA 1
ATOM 1701 C C . ILE A 1 207 ? -0.923 1.542 26.181 1.00 91.06 207 ILE A C 1
ATOM 1703 O O . ILE A 1 207 ? 0.242 1.900 25.979 1.00 91.06 207 ILE A O 1
ATOM 1707 N N . ASN A 1 208 ? -1.749 1.168 25.210 1.00 88.31 208 ASN A N 1
ATOM 1708 C CA . ASN A 1 208 ? -1.416 1.016 23.795 1.00 88.31 208 ASN A CA 1
ATOM 1709 C C . ASN A 1 208 ? -2.560 1.534 22.897 1.00 88.31 208 ASN A C 1
ATOM 1711 O O . ASN A 1 208 ? -3.584 2.015 23.386 1.00 88.31 208 ASN A O 1
ATOM 1715 N N . GLU A 1 209 ? -2.400 1.413 21.580 1.00 87.38 209 GLU A N 1
ATOM 1716 C CA . GLU A 1 209 ? -3.354 1.950 20.600 1.00 87.38 209 GLU A CA 1
ATOM 1717 C C . GLU A 1 209 ? -4.737 1.279 20.632 1.00 87.38 209 GLU A C 1
ATOM 1719 O O . GLU A 1 209 ? -5.702 1.880 20.174 1.00 87.38 209 GLU A O 1
ATOM 1724 N N . ASP A 1 210 ? -4.869 0.093 21.235 1.00 84.19 210 ASP A N 1
ATOM 1725 C CA . ASP A 1 210 ? -6.146 -0.617 21.400 1.00 84.19 210 ASP A CA 1
ATOM 1726 C C . ASP A 1 210 ? -6.886 -0.239 22.696 1.00 84.19 210 ASP A C 1
ATOM 1728 O O . ASP A 1 210 ? -8.053 -0.608 22.891 1.00 84.19 210 ASP A O 1
ATOM 1732 N N . SER A 1 211 ? -6.217 0.502 23.586 1.00 91.00 211 SER A N 1
ATOM 1733 C CA . SER A 1 211 ? -6.704 0.809 24.932 1.00 91.00 211 SER A CA 1
ATOM 1734 C C . SER A 1 211 ? -7.908 1.758 24.920 1.00 91.00 211 SER A C 1
ATOM 1736 O O . SER A 1 211 ? -7.983 2.701 24.130 1.00 91.00 211 SER A O 1
ATOM 1738 N N . ILE A 1 212 ? -8.852 1.519 25.829 1.00 94.00 212 ILE A N 1
ATOM 1739 C CA . ILE A 1 212 ? -10.009 2.377 26.104 1.00 94.00 212 ILE A CA 1
ATOM 1740 C C . ILE A 1 212 ? -9.744 3.097 27.424 1.00 94.00 212 ILE A C 1
ATOM 1742 O O . ILE A 1 212 ? -9.524 2.455 28.448 1.00 94.00 212 ILE A O 1
ATOM 1746 N N . LEU A 1 213 ? -9.771 4.425 27.413 1.00 96.94 213 LEU A N 1
ATOM 1747 C CA . LEU A 1 213 ? -9.581 5.249 28.601 1.00 96.94 213 LEU A CA 1
ATOM 1748 C C . LEU A 1 213 ? -10.908 5.900 28.986 1.00 96.94 213 LEU A C 1
ATOM 1750 O O . LEU A 1 213 ? -11.539 6.559 28.160 1.00 96.94 213 LEU A O 1
ATOM 1754 N N . ILE A 1 214 ? -11.328 5.724 30.236 1.00 97.31 214 ILE A N 1
ATOM 1755 C CA . ILE A 1 214 ? -12.558 6.304 30.782 1.00 97.31 214 ILE A CA 1
ATOM 1756 C C . ILE A 1 214 ? -12.194 7.139 32.002 1.00 97.31 214 ILE A C 1
ATOM 1758 O O . ILE A 1 214 ? -11.588 6.633 32.942 1.00 97.31 214 ILE A O 1
ATOM 1762 N N . GLY A 1 215 ? -12.558 8.415 31.996 1.00 95.50 215 GLY A N 1
ATOM 1763 C CA . GLY A 1 215 ? -12.303 9.322 33.107 1.00 95.50 215 GLY A CA 1
ATOM 1764 C C . GLY A 1 215 ? -13.598 9.861 33.681 1.00 95.50 215 GLY A C 1
ATOM 1765 O O . GLY A 1 215 ? -14.366 10.487 32.955 1.00 95.50 215 GLY A O 1
ATOM 1766 N N . HIS A 1 216 ? -13.819 9.646 34.975 1.00 93.75 216 HIS A N 1
ATOM 1767 C CA . HIS A 1 216 ? -14.952 10.199 35.709 1.00 93.75 216 HIS A CA 1
ATOM 1768 C C . HIS A 1 216 ? -14.508 11.376 36.587 1.00 93.75 216 HIS A C 1
ATOM 1770 O O . HIS A 1 216 ? -13.571 11.231 37.384 1.00 93.75 216 HIS A O 1
ATOM 1776 N N . SER A 1 217 ? -15.185 12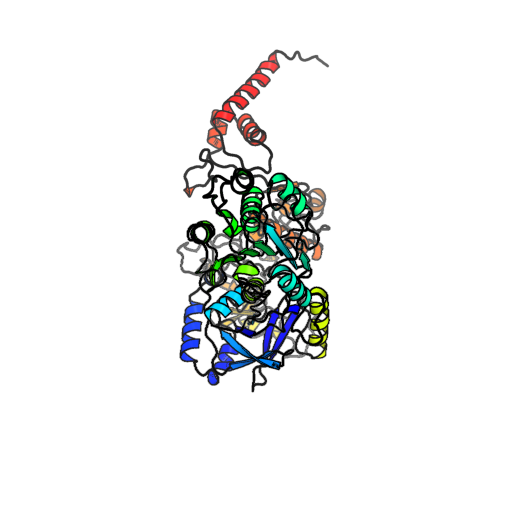.522 36.468 1.00 90.44 217 SER A N 1
ATOM 1777 C CA . SER A 1 217 ? -14.888 13.744 37.228 1.00 90.44 217 SER A CA 1
ATOM 1778 C C . SER A 1 217 ? -13.428 14.200 37.045 1.00 90.44 217 SER A C 1
ATOM 1780 O O . SER A 1 217 ? -12.974 14.361 35.905 1.00 90.44 217 SER A O 1
ATOM 1782 N N . ALA A 1 218 ? -12.651 14.362 38.122 1.00 89.81 218 ALA A N 1
ATOM 1783 C CA . ALA A 1 218 ? -11.222 14.696 38.059 1.00 89.81 218 ALA A CA 1
ATOM 1784 C C . ALA A 1 218 ? -10.388 13.662 37.266 1.00 89.81 218 ALA A C 1
ATOM 1786 O O . ALA A 1 218 ? -9.407 14.024 36.616 1.00 89.81 218 ALA A O 1
ATOM 1787 N N . GLY A 1 219 ? -10.823 12.397 37.208 1.00 92.62 219 GLY A N 1
ATOM 1788 C CA . GLY A 1 219 ? -10.211 11.383 36.343 1.00 92.62 219 GLY A CA 1
ATOM 1789 C C . GLY A 1 219 ? -10.282 11.726 34.853 1.00 92.62 219 GLY A C 1
ATOM 1790 O O . GLY A 1 219 ? -9.363 11.412 34.101 1.00 92.62 219 GLY A O 1
ATOM 1791 N N . GLY A 1 220 ? -11.329 12.432 34.416 1.00 93.56 220 GLY A N 1
ATOM 1792 C CA . GLY A 1 220 ? -11.432 12.929 33.043 1.00 93.56 220 GLY A CA 1
ATOM 1793 C C . GLY A 1 220 ? -10.425 14.038 32.737 1.00 93.56 220 GLY A C 1
ATOM 1794 O O . GLY A 1 220 ? -9.777 14.002 31.690 1.00 93.56 220 GLY A O 1
ATOM 1795 N N . ALA A 1 221 ? -10.237 14.972 33.673 1.00 92.12 221 ALA A N 1
ATOM 1796 C CA . ALA A 1 221 ? -9.236 16.033 33.556 1.00 92.12 221 ALA A CA 1
ATOM 1797 C C . ALA A 1 221 ? -7.814 15.458 33.476 1.00 92.12 221 ALA A C 1
ATOM 1799 O O . ALA A 1 221 ? -7.038 15.834 32.596 1.00 92.12 221 ALA A O 1
ATOM 1800 N N . PHE A 1 222 ? -7.514 14.475 34.333 1.00 94.94 222 PHE A N 1
ATOM 1801 C CA . PHE A 1 222 ? -6.248 13.747 34.319 1.00 94.94 222 PHE A CA 1
ATOM 1802 C C . PHE A 1 222 ? -5.940 13.138 32.944 1.00 94.94 222 PHE A C 1
ATOM 1804 O O . PHE A 1 222 ? -4.875 13.387 32.381 1.00 94.94 222 PHE A O 1
ATOM 1811 N N . LEU A 1 223 ? -6.878 12.369 32.377 1.00 96.19 223 LEU A N 1
ATOM 1812 C CA . LEU A 1 223 ? -6.672 11.700 31.089 1.00 96.19 223 LEU A CA 1
ATOM 1813 C C . LEU A 1 223 ? -6.519 12.699 29.934 1.00 96.19 223 LEU A C 1
ATOM 1815 O O . LEU A 1 223 ? -5.676 12.502 29.056 1.00 96.19 223 LEU A O 1
ATOM 1819 N N . ALA A 1 224 ? -7.294 13.788 29.947 1.00 94.50 224 ALA A N 1
ATOM 1820 C CA . ALA A 1 224 ? -7.182 14.853 28.955 1.00 94.50 224 ALA A CA 1
ATOM 1821 C C . ALA A 1 224 ? -5.810 15.550 29.013 1.00 94.50 224 ALA A C 1
ATOM 1823 O O . ALA A 1 224 ? -5.208 15.823 27.967 1.00 94.50 224 ALA A O 1
ATOM 1824 N N . ARG A 1 225 ? -5.278 15.792 30.217 1.00 94.62 225 ARG A N 1
ATOM 1825 C CA . ARG A 1 225 ? -3.924 16.328 30.408 1.00 94.62 225 ARG A CA 1
ATOM 1826 C C . ARG A 1 225 ? -2.849 15.341 29.966 1.00 94.62 225 ARG A C 1
ATOM 1828 O O . ARG A 1 225 ? -1.977 15.704 29.179 1.00 94.62 225 ARG A O 1
ATOM 1835 N N . TRP A 1 226 ? -2.942 14.088 30.402 1.00 96.25 226 TRP A N 1
ATOM 1836 C CA . TRP A 1 226 ? -1.951 13.061 30.089 1.00 96.25 226 TRP A CA 1
ATOM 1837 C C . TRP A 1 226 ? -1.816 12.823 28.578 1.00 96.25 226 TRP A C 1
ATOM 1839 O O . TRP A 1 226 ? -0.700 12.785 28.053 1.00 96.25 226 TRP A O 1
ATOM 1849 N N . LEU A 1 227 ? -2.931 12.753 27.840 1.00 95.50 227 LEU A N 1
ATOM 1850 C CA . LEU A 1 227 ? -2.894 12.670 26.373 1.00 95.50 227 LEU A CA 1
ATOM 1851 C C . LEU A 1 227 ? -2.330 13.951 25.737 1.00 95.50 227 LEU A C 1
ATOM 1853 O O . LEU A 1 227 ? -1.578 13.881 24.761 1.00 95.50 227 LEU A O 1
ATOM 1857 N N . SER A 1 228 ? -2.636 15.120 26.314 1.00 94.06 228 SER A N 1
ATOM 1858 C CA . SER A 1 228 ? -2.121 16.400 25.815 1.00 94.06 228 SER A CA 1
ATOM 1859 C C . SER A 1 228 ? -0.597 16.482 25.855 1.00 94.06 228 SER A C 1
ATOM 1861 O O . SER A 1 228 ? -0.000 17.003 24.908 1.00 94.06 228 SER A O 1
ATOM 1863 N N . GLU A 1 229 ? 0.009 15.966 26.927 1.00 94.62 229 GLU A N 1
ATOM 1864 C CA . GLU A 1 229 ? 1.451 16.023 27.179 1.00 94.62 229 GLU A CA 1
ATOM 1865 C C . GLU A 1 229 ? 2.233 14.873 26.533 1.00 94.62 229 GLU A C 1
ATOM 1867 O O . GLU A 1 229 ? 3.347 15.084 26.059 1.00 94.62 229 GLU A O 1
ATOM 1872 N N . THR A 1 230 ? 1.684 13.654 26.512 1.00 93.81 230 THR A N 1
ATOM 1873 C CA . THR A 1 230 ? 2.423 12.471 26.029 1.00 93.81 230 THR A CA 1
ATOM 1874 C C . THR A 1 230 ? 2.312 12.259 24.526 1.00 93.81 230 THR A C 1
ATOM 1876 O O . THR A 1 230 ? 3.199 11.660 23.919 1.00 93.81 230 THR A O 1
ATOM 1879 N N . GLY A 1 231 ? 1.211 12.699 23.916 1.00 89.62 231 GLY A N 1
ATOM 1880 C CA . GLY A 1 231 ? 0.937 12.451 22.506 1.00 89.62 231 GLY A CA 1
ATOM 1881 C C . GLY A 1 231 ? 0.671 10.985 22.147 1.00 89.62 231 GLY A C 1
ATOM 1882 O O . GLY A 1 231 ? 0.637 10.661 20.957 1.00 89.62 231 GLY A O 1
ATOM 1883 N N . LYS A 1 232 ? 0.499 10.103 23.143 1.00 92.69 232 LYS A N 1
ATOM 1884 C CA . LYS A 1 232 ? 0.220 8.679 22.922 1.00 92.69 232 LYS A CA 1
ATOM 1885 C C . LYS A 1 232 ? -1.113 8.480 22.203 1.00 92.69 232 LYS A C 1
ATOM 1887 O O . LYS A 1 232 ? -2.053 9.248 22.386 1.00 92.69 232 LYS A O 1
ATOM 1892 N N . ARG A 1 233 ? -1.182 7.420 21.398 1.00 92.56 233 ARG A N 1
ATOM 1893 C CA . ARG A 1 233 ? -2.399 6.996 20.703 1.00 92.56 233 ARG A CA 1
ATOM 1894 C C . ARG A 1 233 ? -3.122 5.922 21.503 1.00 92.56 233 ARG A C 1
ATOM 1896 O O . ARG A 1 233 ? -2.479 5.027 22.046 1.00 92.56 233 ARG A O 1
ATOM 1903 N N . VAL A 1 234 ? -4.446 6.023 21.561 1.00 92.31 234 VAL A N 1
ATOM 1904 C CA . VAL A 1 234 ? -5.343 5.042 22.191 1.00 92.31 234 VAL A CA 1
ATOM 1905 C C . VAL A 1 234 ? -6.595 4.878 21.337 1.00 92.31 234 VAL A C 1
ATOM 1907 O O . VAL A 1 234 ? -6.906 5.734 20.513 1.00 92.31 234 VAL A O 1
ATOM 1910 N N . ASN A 1 235 ? -7.355 3.807 21.530 1.00 88.25 235 ASN A N 1
ATOM 1911 C CA . ASN A 1 235 ? -8.512 3.549 20.682 1.00 88.25 235 ASN A CA 1
ATOM 1912 C C . ASN A 1 235 ? -9.650 4.524 21.003 1.00 88.25 235 ASN A C 1
ATOM 1914 O O . ASN A 1 235 ? -10.249 5.133 20.113 1.00 88.25 235 ASN A O 1
ATOM 1918 N N . LYS A 1 236 ? -9.953 4.694 22.294 1.00 92.19 236 LYS A N 1
ATOM 1919 C CA . LYS A 1 236 ? -11.122 5.460 22.728 1.00 92.19 236 LYS A CA 1
ATOM 1920 C C . LYS A 1 236 ? -10.855 6.243 24.001 1.00 92.19 236 LYS A C 1
ATOM 1922 O O . LYS A 1 236 ? -10.272 5.708 24.938 1.00 92.19 236 LYS A O 1
ATOM 1927 N N . LEU A 1 237 ? -11.341 7.480 24.034 1.00 95.94 237 LEU A N 1
ATOM 1928 C CA . LEU A 1 237 ? -11.414 8.306 25.236 1.00 95.94 237 LEU A CA 1
ATOM 1929 C C . LEU A 1 237 ? -12.880 8.592 25.565 1.00 95.94 237 LEU A C 1
ATOM 1931 O O . LEU A 1 237 ? -13.616 9.101 24.719 1.00 95.94 237 LEU A O 1
ATOM 1935 N N . ILE A 1 238 ? -13.296 8.288 26.791 1.00 96.94 238 ILE A N 1
ATOM 1936 C CA . ILE A 1 238 ? -14.623 8.632 27.300 1.00 96.94 238 ILE A CA 1
ATOM 1937 C C . ILE A 1 238 ? -14.479 9.517 28.534 1.00 96.94 238 ILE A C 1
ATOM 1939 O O . ILE A 1 238 ? -13.847 9.137 29.518 1.00 96.94 238 ILE A O 1
ATOM 1943 N N . LEU A 1 239 ? -15.072 10.703 28.471 1.00 96.62 239 LEU A N 1
ATOM 1944 C CA . LEU A 1 239 ? -15.079 11.685 29.547 1.00 96.62 239 LEU A CA 1
ATOM 1945 C C . LEU A 1 239 ? -16.474 11.715 30.171 1.00 96.62 239 LEU A C 1
ATOM 1947 O O . LEU A 1 239 ? -17.428 12.089 29.500 1.00 96.62 239 LEU A O 1
ATOM 1951 N N . VAL A 1 240 ? -16.604 11.323 31.436 1.00 95.56 240 VAL A N 1
ATOM 1952 C CA . VAL A 1 240 ? -17.877 11.311 32.173 1.00 95.56 240 VAL A CA 1
ATOM 1953 C C . VAL A 1 240 ? -17.829 12.401 33.235 1.00 95.56 240 VAL A C 1
ATOM 1955 O O . VAL A 1 240 ? -16.991 12.338 34.135 1.00 95.56 240 VAL A O 1
ATOM 1958 N N . ALA A 1 241 ? -18.678 13.424 33.103 1.00 93.06 241 ALA A N 1
ATOM 1959 C CA . ALA A 1 241 ? -18.701 14.591 33.993 1.00 93.06 241 ALA A CA 1
ATOM 1960 C C . ALA A 1 241 ? -17.307 15.210 34.243 1.00 93.06 241 ALA A C 1
ATOM 1962 O O . ALA A 1 241 ? -16.983 15.653 35.345 1.00 93.06 241 ALA A O 1
ATOM 1963 N N . ALA A 1 242 ? -16.446 15.194 33.221 1.00 90.50 242 ALA A N 1
ATOM 1964 C CA . ALA A 1 242 ? -15.051 15.595 33.348 1.00 90.50 242 ALA A CA 1
ATOM 1965 C C . ALA A 1 242 ? -14.911 17.105 33.574 1.00 90.50 242 ALA A C 1
ATOM 1967 O O . ALA A 1 242 ? -15.431 17.916 32.803 1.00 90.50 242 ALA A O 1
ATOM 1968 N N . GLY A 1 243 ? -14.142 17.494 34.590 1.00 83.50 243 GLY A N 1
ATOM 1969 C CA . GLY A 1 243 ? -13.802 18.898 34.801 1.00 83.50 243 GLY A CA 1
ATOM 1970 C C . GLY A 1 243 ? -12.796 19.404 33.758 1.00 83.50 243 GLY A C 1
ATOM 1971 O O . GLY A 1 243 ? -11.970 18.636 33.259 1.00 83.50 243 GLY A O 1
ATOM 1972 N N . LYS A 1 244 ? -12.819 20.708 33.461 1.00 76.00 244 LYS A N 1
ATOM 1973 C CA . LYS A 1 244 ? -11.811 21.377 32.613 1.00 76.00 244 LYS A CA 1
ATOM 1974 C C . LYS A 1 244 ? -11.240 22.635 33.263 1.00 76.00 244 LYS A C 1
ATOM 1976 O O . LYS A 1 244 ? -10.035 22.846 33.207 1.00 76.00 244 LYS A O 1
ATOM 1981 N N . LYS A 1 245 ? -12.090 23.454 33.885 1.00 68.50 245 LYS A N 1
ATOM 1982 C CA . LYS A 1 245 ? -11.680 24.623 34.672 1.00 68.50 245 LYS A CA 1
ATOM 1983 C C . LYS A 1 245 ? -12.208 24.511 36.096 1.00 68.50 245 LYS A C 1
ATOM 1985 O O . LYS A 1 245 ? -13.356 24.113 36.301 1.00 68.50 245 LYS A O 1
ATOM 1990 N N . LEU A 1 246 ? -11.372 24.895 37.056 1.00 62.03 246 LEU A N 1
ATOM 1991 C CA . LEU A 1 246 ? -11.794 25.141 38.431 1.00 62.03 246 LEU A CA 1
ATOM 1992 C C . LEU A 1 246 ? -12.515 26.486 38.487 1.00 62.03 246 LEU A C 1
ATOM 1994 O O . LEU A 1 246 ? -11.981 27.491 38.025 1.00 62.03 246 LEU A O 1
ATOM 1998 N N . VAL A 1 247 ? -13.727 26.489 39.035 1.00 53.94 247 VAL A N 1
ATOM 1999 C CA . VAL A 1 247 ? -14.473 27.721 39.339 1.00 53.94 247 VAL A CA 1
ATOM 2000 C C . VAL A 1 247 ? -14.278 28.126 40.802 1.00 53.94 247 VAL A C 1
ATOM 2002 O O . VAL A 1 247 ? -14.387 29.300 41.134 1.00 53.94 247 VAL A O 1
ATOM 2005 N N . ASP A 1 248 ? -13.908 27.171 41.657 1.00 53.00 248 ASP A N 1
ATOM 2006 C CA . ASP A 1 248 ? -13.686 27.389 43.081 1.00 53.00 248 ASP A CA 1
ATOM 2007 C C . ASP A 1 248 ? -12.205 27.614 43.403 1.00 53.00 248 ASP A C 1
ATOM 2009 O O . ASP A 1 248 ? -11.321 26.988 42.811 1.00 53.00 248 ASP A O 1
ATOM 2013 N N . SER A 1 249 ? -11.924 28.434 44.418 1.00 47.81 249 SER A N 1
ATOM 2014 C CA . SER A 1 249 ? -10.588 28.677 44.990 1.00 47.81 249 SER A CA 1
ATOM 2015 C C . SER A 1 249 ? -10.027 27.467 45.759 1.00 47.81 249 SER A C 1
ATOM 2017 O O . SER A 1 249 ? -9.212 27.610 46.675 1.00 47.81 249 SER A O 1
ATOM 2019 N N . ASN A 1 250 ? -10.448 26.253 45.394 1.00 59.00 250 ASN A N 1
ATOM 2020 C CA . ASN A 1 250 ? -10.004 25.013 46.004 1.00 59.00 250 ASN A CA 1
ATOM 2021 C C . ASN A 1 250 ? -8.563 24.718 45.560 1.00 59.00 250 ASN A C 1
ATOM 2023 O O . ASN A 1 250 ? -8.318 23.982 44.599 1.00 59.00 250 ASN A O 1
ATOM 2027 N N . GLN A 1 251 ? -7.603 25.316 46.278 1.00 60.88 251 GLN A N 1
ATOM 2028 C CA . GLN A 1 251 ? -6.155 25.222 46.038 1.00 60.88 251 GLN A CA 1
ATOM 2029 C C . GLN A 1 251 ? -5.661 23.777 45.842 1.00 60.88 251 GLN A C 1
ATOM 2031 O O . GLN A 1 251 ? -4.650 23.559 45.183 1.00 60.88 251 GLN A O 1
ATOM 2036 N N . ARG A 1 252 ? -6.393 22.786 46.367 1.00 64.94 252 ARG A N 1
ATOM 2037 C CA . ARG A 1 252 ? -6.071 21.353 46.299 1.00 64.94 252 ARG A CA 1
ATOM 2038 C C . ARG A 1 252 ? -6.141 20.749 44.901 1.00 64.94 252 ARG A C 1
ATOM 2040 O O . ARG A 1 252 ? -5.482 19.748 44.658 1.00 64.94 252 ARG A O 1
ATOM 2047 N N . LEU A 1 253 ? -6.945 21.318 44.005 1.00 70.44 253 LEU A N 1
ATOM 2048 C CA . LEU A 1 253 ? -7.156 20.773 42.662 1.00 70.44 253 LEU A CA 1
ATOM 2049 C C . LEU A 1 253 ? -6.362 21.521 41.587 1.00 70.44 253 LEU A C 1
ATOM 2051 O O . LEU A 1 253 ? -6.294 21.046 40.457 1.00 70.44 253 LEU A O 1
ATOM 2055 N N . VAL A 1 254 ? -5.778 22.678 41.920 1.00 76.31 254 VAL A N 1
ATOM 2056 C CA . VAL A 1 254 ? -5.144 23.591 40.953 1.00 76.31 254 VAL A CA 1
ATOM 2057 C C . VAL A 1 254 ? -4.118 22.869 40.092 1.00 76.31 254 VAL A C 1
ATOM 2059 O O . VAL A 1 254 ? -4.172 23.009 38.876 1.00 76.31 254 VAL A O 1
ATOM 2062 N N . ASP A 1 255 ? -3.265 22.041 40.701 1.00 84.12 255 ASP A N 1
ATOM 2063 C CA . ASP A 1 255 ? -2.246 21.291 39.969 1.00 84.12 255 ASP A CA 1
ATOM 2064 C C . ASP A 1 255 ? -2.857 20.454 38.843 1.00 84.12 255 ASP A C 1
ATOM 2066 O O . ASP A 1 255 ? -2.453 20.613 37.698 1.00 84.12 255 ASP A O 1
ATOM 2070 N N . LEU A 1 256 ? -3.872 19.625 39.115 1.00 85.19 256 LEU A N 1
ATOM 2071 C CA . LEU A 1 256 ? -4.441 18.720 38.114 1.00 85.19 256 LEU A CA 1
ATOM 2072 C C . LEU A 1 256 ? -5.036 19.460 36.903 1.00 85.19 256 LEU A C 1
ATOM 2074 O O . LEU A 1 256 ? -4.893 18.991 35.770 1.00 85.19 256 LEU A O 1
ATOM 2078 N N . TYR A 1 257 ? -5.686 20.601 37.143 1.00 85.81 257 TYR A N 1
ATOM 2079 C CA . TYR A 1 257 ? -6.379 21.392 36.121 1.00 85.81 257 TYR A CA 1
ATOM 2080 C C . TYR A 1 257 ? -5.490 22.442 35.436 1.00 85.81 257 TYR A C 1
ATOM 2082 O O . TYR A 1 257 ? -5.902 22.995 34.414 1.00 85.81 257 TYR A O 1
ATOM 2090 N N . ASP A 1 258 ? -4.282 22.701 35.942 1.00 86.12 258 ASP A N 1
ATOM 2091 C CA . ASP A 1 258 ? -3.332 23.641 35.342 1.00 86.12 258 ASP A CA 1
ATOM 2092 C C . ASP A 1 258 ? -2.603 23.015 34.144 1.00 86.12 258 ASP A C 1
ATOM 2094 O O . ASP A 1 258 ? -1.466 22.542 34.220 1.00 86.12 258 ASP A O 1
ATOM 2098 N N . PHE A 1 259 ? -3.298 22.953 33.007 1.00 87.00 259 PHE A N 1
ATOM 2099 C CA . PHE A 1 259 ? -2.709 22.524 31.747 1.00 87.00 259 PHE A CA 1
ATOM 2100 C C . PHE A 1 259 ? -3.387 23.163 30.537 1.00 87.00 259 PHE A C 1
ATOM 2102 O O . PHE A 1 259 ? -4.560 23.542 30.541 1.00 87.00 259 PHE A O 1
ATOM 2109 N N . LYS A 1 260 ? -2.640 23.221 29.433 1.00 87.81 260 LYS A N 1
ATOM 2110 C CA . LYS A 1 260 ? -3.181 23.609 28.133 1.00 87.81 260 LYS A CA 1
ATOM 2111 C C . LYS A 1 260 ? -3.634 22.369 27.372 1.00 87.81 260 LYS A C 1
ATOM 2113 O O . LYS A 1 260 ? -2.807 21.556 26.962 1.00 87.81 260 LYS A O 1
ATOM 2118 N N . LEU A 1 261 ? -4.938 22.262 27.125 1.00 89.50 261 LEU A N 1
ATOM 2119 C CA . LEU A 1 261 ? -5.506 21.161 26.349 1.00 89.50 261 LEU A CA 1
ATOM 2120 C C . LEU A 1 261 ? -4.943 21.144 24.917 1.00 89.50 261 LEU A C 1
ATOM 2122 O O . LEU A 1 261 ? -5.011 22.131 24.175 1.00 89.50 261 LEU A O 1
ATOM 2126 N N . ASN A 1 262 ? -4.396 20.000 24.510 1.00 90.94 262 ASN A N 1
ATOM 2127 C CA . ASN A 1 262 ? -3.890 19.797 23.161 1.00 90.94 262 ASN A CA 1
ATOM 2128 C C . ASN A 1 262 ? -5.026 19.347 22.233 1.00 90.94 262 ASN A C 1
ATOM 2130 O O . ASN A 1 262 ? -5.491 18.210 22.282 1.00 90.94 262 ASN A O 1
ATOM 2134 N N . LYS A 1 263 ? -5.430 20.218 21.304 1.00 91.19 263 LYS A N 1
ATOM 2135 C CA . LYS A 1 263 ? -6.486 19.919 20.317 1.00 91.19 263 LYS A CA 1
ATOM 2136 C C . LYS A 1 263 ? -6.146 18.750 19.384 1.00 91.19 263 LYS A C 1
ATOM 2138 O O . LYS A 1 263 ? -7.028 18.254 18.686 1.00 91.19 263 LYS A O 1
ATOM 2143 N N . ASN A 1 264 ? -4.884 18.310 19.342 1.00 89.88 264 ASN A N 1
ATOM 2144 C CA . ASN A 1 264 ? -4.458 17.153 18.559 1.00 89.88 264 ASN A CA 1
ATOM 2145 C C . ASN A 1 264 ? -4.921 15.810 19.151 1.00 89.88 264 ASN A C 1
ATOM 2147 O O . ASN A 1 264 ? -4.820 14.802 18.457 1.00 89.88 264 ASN A O 1
ATOM 2151 N N . ILE A 1 265 ? -5.480 15.782 20.371 1.00 92.19 265 ILE A N 1
ATOM 2152 C CA . ILE A 1 265 ? -6.074 14.567 20.960 1.00 92.19 265 ILE A CA 1
ATOM 2153 C C . ILE A 1 265 ? -7.084 13.915 20.009 1.00 92.19 265 ILE A C 1
ATOM 2155 O O . ILE A 1 265 ? -7.108 12.696 19.884 1.00 92.19 265 ILE A O 1
ATOM 2159 N N . LYS A 1 266 ? -7.842 14.704 19.239 1.00 88.75 266 LYS A N 1
ATOM 2160 C CA . LYS A 1 266 ? -8.785 14.190 18.230 1.00 88.75 266 LYS A CA 1
ATOM 2161 C C . LYS A 1 266 ? -8.151 13.295 17.152 1.00 88.75 266 LYS A C 1
ATOM 2163 O O . LYS A 1 266 ? -8.856 12.529 16.516 1.00 88.75 266 LYS A O 1
ATOM 2168 N N . ASN A 1 267 ? -6.839 13.418 16.932 1.00 87.75 267 ASN A N 1
ATOM 2169 C CA . ASN A 1 267 ? -6.061 12.596 15.999 1.00 87.75 267 ASN A CA 1
ATOM 2170 C C . ASN A 1 267 ? -5.274 11.481 16.716 1.00 87.75 267 ASN A C 1
ATOM 2172 O O . ASN A 1 267 ? -4.620 10.670 16.059 1.00 87.75 267 ASN A O 1
ATOM 2176 N N . GLN A 1 268 ? -5.273 11.489 18.052 1.00 90.56 268 GLN A N 1
ATOM 2177 C CA . GLN A 1 268 ? -4.651 10.475 18.905 1.00 90.56 268 GLN A CA 1
ATOM 2178 C C . GLN A 1 268 ? -5.641 9.376 19.304 1.00 90.56 268 GLN A C 1
ATOM 2180 O O . GLN A 1 268 ? -5.211 8.310 19.734 1.00 90.56 268 GLN A O 1
ATOM 2185 N N . VAL A 1 269 ? -6.945 9.633 19.162 1.00 90.75 269 VAL A N 1
ATOM 2186 C CA . VAL A 1 269 ? -8.017 8.691 19.489 1.00 90.75 269 VAL A CA 1
ATOM 2187 C C . VAL A 1 269 ? -8.889 8.393 18.275 1.00 90.75 269 VAL A C 1
ATOM 2189 O O . VAL A 1 269 ? -9.196 9.299 17.504 1.00 90.75 269 VAL A O 1
ATOM 2192 N N . ASN A 1 270 ? -9.329 7.141 18.115 1.00 84.44 270 ASN A N 1
ATOM 2193 C CA . ASN A 1 270 ? -10.272 6.777 17.047 1.00 84.44 270 ASN A CA 1
ATOM 2194 C C . ASN A 1 270 ? -11.696 7.251 17.369 1.00 84.44 270 ASN A C 1
ATOM 2196 O O . ASN A 1 270 ? -12.481 7.553 16.470 1.00 84.44 270 ASN A O 1
ATOM 2200 N N . SER A 1 271 ? -12.046 7.309 18.658 1.00 89.12 271 SER A N 1
ATOM 2201 C CA . SER A 1 271 ? -13.331 7.825 19.126 1.00 89.12 271 SER A CA 1
ATOM 2202 C C . SER A 1 271 ? -13.193 8.589 20.441 1.00 89.12 271 SER A C 1
ATOM 2204 O O . SER A 1 271 ? -12.489 8.157 21.352 1.00 89.12 271 SER A O 1
ATOM 2206 N N . LEU A 1 272 ? -13.909 9.708 20.545 1.00 94.19 272 LEU A N 1
ATOM 2207 C CA . LEU A 1 272 ? -14.000 10.531 21.746 1.00 94.19 272 LEU A CA 1
ATOM 2208 C C . LEU A 1 272 ? -15.470 10.777 22.075 1.00 94.19 272 LEU A C 1
ATOM 2210 O O . LEU A 1 272 ? -16.208 11.275 21.221 1.00 94.19 272 LEU A O 1
ATOM 2214 N N . VAL A 1 273 ? -15.876 10.426 23.294 1.00 95.94 273 VAL A N 1
ATOM 2215 C CA . VAL A 1 273 ? -17.257 10.548 23.780 1.00 95.94 273 VAL A CA 1
ATOM 2216 C C . VAL A 1 273 ? -17.261 11.318 25.097 1.00 95.94 273 VAL A C 1
ATOM 2218 O O . VAL A 1 273 ? -16.405 11.097 25.952 1.00 95.94 273 VAL A O 1
ATOM 2221 N N . ILE A 1 274 ? -18.207 12.235 25.258 1.00 96.81 274 ILE A N 1
ATOM 2222 C CA . ILE A 1 274 ? -18.337 13.106 26.424 1.00 96.81 274 ILE A CA 1
ATOM 2223 C C . ILE A 1 274 ? -19.750 12.928 26.973 1.00 96.81 274 ILE A C 1
ATOM 2225 O O . ILE A 1 274 ? -20.715 13.237 26.283 1.00 96.81 274 ILE A O 1
ATOM 2229 N N . PHE A 1 275 ? -19.865 12.437 28.201 1.00 96.62 275 PHE A N 1
ATOM 2230 C CA . PHE A 1 275 ? -21.124 12.300 28.924 1.00 96.62 275 PHE A CA 1
ATOM 2231 C C . PHE A 1 275 ? -21.311 13.461 29.899 1.00 96.62 275 PHE A C 1
ATOM 2233 O O . PHE A 1 275 ? -20.410 13.784 30.682 1.00 96.62 275 PHE A O 1
ATOM 2240 N N . VAL A 1 276 ? -22.502 14.050 29.870 1.00 95.75 276 VAL A N 1
ATOM 2241 C CA . VAL A 1 276 ? -22.956 15.099 30.788 1.00 95.75 276 VAL A CA 1
ATOM 2242 C C . VAL A 1 276 ? -24.426 14.857 31.141 1.00 95.75 276 VAL A C 1
ATOM 2244 O O . VAL A 1 276 ? -25.143 14.223 30.369 1.00 95.75 276 VAL A O 1
ATOM 2247 N N . ALA A 1 277 ? -24.876 15.310 32.310 1.00 95.31 277 ALA A N 1
ATOM 2248 C CA . ALA A 1 277 ? -26.287 15.260 32.674 1.00 95.31 277 ALA A CA 1
ATOM 2249 C C . ALA A 1 277 ? -26.962 16.617 32.448 1.00 95.31 277 ALA A C 1
ATOM 2251 O O . ALA A 1 277 ? -26.321 17.662 32.578 1.00 95.31 277 ALA A O 1
ATOM 2252 N N . ASP A 1 278 ? -28.257 16.609 32.141 1.00 92.81 278 ASP A N 1
ATOM 2253 C CA . ASP A 1 278 ? -29.047 17.837 31.968 1.00 92.81 278 ASP A CA 1
ATOM 2254 C C . ASP A 1 278 ? -29.232 18.622 33.280 1.00 92.81 278 ASP A C 1
ATOM 2256 O O . ASP A 1 278 ? -29.322 19.848 33.259 1.00 92.81 278 ASP A O 1
ATOM 2260 N N . ASN A 1 279 ? -29.245 17.919 34.415 1.00 93.56 279 ASN A N 1
ATOM 2261 C CA . ASN A 1 279 ? -29.407 18.456 35.765 1.00 93.56 279 ASN A CA 1
ATOM 2262 C C . ASN A 1 279 ? -28.082 18.623 36.536 1.00 93.56 279 ASN A C 1
ATOM 2264 O O . ASN A 1 279 ? -28.096 18.754 37.758 1.00 93.56 279 ASN A O 1
ATOM 2268 N N . GLU A 1 280 ? -26.945 18.585 35.841 1.00 89.31 280 GLU A N 1
ATOM 2269 C CA . GLU A 1 280 ? -25.628 18.898 36.400 1.00 89.31 280 GLU A CA 1
ATOM 2270 C C . GLU A 1 280 ? -25.451 20.418 36.601 1.00 89.31 280 GLU A C 1
ATOM 2272 O O . GLU A 1 280 ? -26.041 21.225 35.880 1.00 89.31 280 GLU A O 1
ATOM 2277 N N . GLU A 1 281 ? -24.603 20.829 37.550 1.00 87.81 281 GLU A N 1
ATOM 2278 C CA . GLU A 1 281 ? -24.274 22.247 37.765 1.00 87.81 281 GLU A CA 1
ATOM 2279 C C . GLU A 1 281 ? -23.777 22.924 36.472 1.00 87.81 281 GLU A C 1
ATOM 2281 O O . GLU A 1 281 ? -22.925 22.393 35.752 1.00 87.81 281 GLU A O 1
ATOM 2286 N N . GLU A 1 282 ? -24.262 24.139 36.198 1.00 87.62 282 GLU A N 1
ATOM 2287 C CA . GLU A 1 282 ? -24.074 24.814 34.904 1.00 87.62 282 GLU A CA 1
ATOM 2288 C C . GLU A 1 282 ? -22.599 24.936 34.483 1.00 87.62 282 GLU A C 1
ATOM 2290 O O . GLU A 1 282 ? -22.248 24.698 33.328 1.00 87.62 282 GLU A O 1
ATOM 2295 N N . TYR A 1 283 ? -21.689 25.224 35.419 1.00 84.69 283 TYR A N 1
ATOM 2296 C CA . TYR A 1 283 ? -20.264 25.322 35.087 1.00 84.69 283 TYR A CA 1
ATOM 2297 C C . TYR A 1 283 ? -19.626 23.967 34.729 1.00 84.69 283 TYR A C 1
ATOM 2299 O O . TYR A 1 283 ? -18.709 23.910 33.907 1.00 84.69 283 TYR A O 1
ATOM 2307 N N . LYS A 1 284 ? -20.099 22.858 35.312 1.00 86.19 284 LYS A N 1
ATOM 2308 C CA . LYS A 1 284 ? -19.642 21.510 34.947 1.00 86.19 284 LYS A CA 1
ATOM 2309 C C . LYS A 1 284 ? -20.209 21.103 33.590 1.00 86.19 284 LYS A C 1
ATOM 2311 O O . LYS A 1 284 ? -19.480 20.510 32.794 1.00 86.19 284 LYS A O 1
ATOM 2316 N N . ARG A 1 285 ? -21.447 21.502 33.272 1.00 90.81 285 ARG A N 1
ATOM 2317 C CA . ARG A 1 285 ? -21.999 21.364 31.912 1.00 90.81 285 ARG A CA 1
ATOM 2318 C C . ARG A 1 285 ? -21.163 22.143 30.898 1.00 90.81 285 ARG A C 1
ATOM 2320 O O . ARG A 1 285 ? -20.785 21.595 29.861 1.00 90.81 285 ARG A O 1
ATOM 2327 N N . GLN A 1 286 ? -20.754 23.365 31.240 1.00 90.12 286 GLN A N 1
ATOM 2328 C CA . GLN A 1 286 ? -19.873 24.180 30.401 1.00 90.12 286 GLN A CA 1
ATOM 2329 C C . GLN A 1 286 ? -18.525 23.497 30.109 1.00 90.12 286 GLN A C 1
ATOM 2331 O O . GLN A 1 286 ? -18.035 23.580 28.980 1.00 90.12 286 GLN A O 1
ATOM 2336 N N . ASN A 1 287 ? -17.948 22.760 31.068 1.00 90.25 287 ASN A N 1
ATOM 2337 C CA . ASN A 1 287 ? -16.729 21.974 30.831 1.00 90.25 287 ASN A CA 1
ATOM 2338 C C . ASN A 1 287 ? -16.922 20.925 29.719 1.00 90.25 287 ASN A C 1
ATOM 2340 O O . ASN A 1 287 ? -16.051 20.781 28.857 1.00 90.25 287 ASN A O 1
ATOM 2344 N N . ALA A 1 288 ? -18.063 20.228 29.693 1.00 92.00 288 ALA A N 1
ATOM 2345 C CA . ALA A 1 288 ? -18.369 19.232 28.666 1.00 92.00 288 ALA A CA 1
ATOM 2346 C C . ALA A 1 288 ? -18.487 19.861 27.265 1.00 92.00 288 ALA A C 1
ATOM 2348 O O . ALA A 1 288 ? -17.872 19.368 26.313 1.00 92.00 288 ALA A O 1
ATOM 2349 N N . PHE A 1 289 ? -19.190 20.994 27.141 1.00 92.06 289 PHE A N 1
ATOM 2350 C CA . PHE A 1 289 ? -19.281 21.748 25.882 1.00 92.06 289 PHE A CA 1
ATOM 2351 C C . PHE A 1 289 ? -17.920 22.281 25.421 1.00 92.06 289 PHE A C 1
ATOM 2353 O O . PHE A 1 289 ? -17.605 22.282 24.228 1.00 92.06 289 PHE A O 1
ATOM 2360 N N . GLU A 1 290 ? -17.072 22.707 26.356 1.00 90.81 290 GLU A N 1
ATOM 2361 C CA . GLU A 1 290 ? -15.716 23.139 26.041 1.00 90.81 290 GLU A CA 1
ATOM 2362 C C . GLU A 1 290 ? -14.835 21.986 25.527 1.00 90.81 290 GLU A C 1
ATOM 2364 O O . GLU A 1 290 ? -14.093 22.180 24.557 1.00 90.81 290 GLU A O 1
ATOM 2369 N N . TYR A 1 291 ? -14.917 20.794 26.129 1.00 92.94 291 TYR A N 1
ATOM 2370 C CA . TYR A 1 291 ? -14.244 19.601 25.604 1.00 92.94 291 TYR A CA 1
ATOM 2371 C C . TYR A 1 291 ? -14.769 19.228 24.217 1.00 92.94 291 TYR A C 1
ATOM 2373 O O . TYR A 1 291 ? -13.971 18.968 23.315 1.00 92.94 291 TYR A O 1
ATOM 2381 N N . GLN A 1 292 ? -16.089 19.261 24.013 1.00 94.12 292 GLN A N 1
ATOM 2382 C CA . GLN A 1 292 ? -16.711 18.982 22.718 1.00 94.12 292 GLN A CA 1
ATOM 2383 C C . GLN A 1 292 ? -16.180 19.939 21.644 1.00 94.12 292 GLN A C 1
ATOM 2385 O O . GLN A 1 292 ? -15.727 19.502 20.585 1.00 94.12 292 GLN A O 1
ATOM 2390 N N . LYS A 1 293 ? -16.173 21.244 21.937 1.00 92.00 293 LYS A N 1
ATOM 2391 C CA . LYS A 1 293 ? -15.713 22.292 21.019 1.00 92.00 293 LYS A CA 1
ATOM 2392 C C . LYS A 1 293 ? -14.239 22.143 20.646 1.00 92.00 293 LYS A C 1
ATOM 2394 O O . LYS A 1 293 ? -13.873 22.375 19.494 1.00 92.00 293 LYS A O 1
ATOM 2399 N N . GLU A 1 294 ? -13.377 21.808 21.603 1.00 91.38 294 GLU A N 1
ATOM 2400 C CA . GLU A 1 294 ? -11.931 21.751 21.360 1.00 91.38 294 GLU A CA 1
ATOM 2401 C C . GLU A 1 294 ? -11.452 20.420 20.784 1.00 91.38 294 GLU A C 1
ATOM 2403 O O . GLU A 1 294 ? -10.520 20.415 19.973 1.00 91.38 294 GLU A O 1
ATOM 2408 N N . LEU A 1 295 ? -12.084 19.312 21.178 1.00 92.12 295 LEU A N 1
ATOM 2409 C CA . LEU A 1 295 ? -11.668 17.959 20.809 1.00 92.12 295 LEU A CA 1
ATOM 2410 C C . LEU A 1 295 ? -12.543 17.325 19.720 1.00 92.12 295 LEU A C 1
ATOM 2412 O O . LEU A 1 295 ? -12.198 16.256 19.228 1.00 92.12 295 LEU A O 1
ATOM 2416 N N . ALA A 1 296 ? -13.640 17.977 19.316 1.00 89.25 296 ALA A N 1
ATOM 2417 C CA . ALA A 1 296 ? -14.610 17.461 18.344 1.00 89.25 296 ALA A CA 1
ATOM 2418 C C . ALA A 1 296 ? -15.184 16.078 18.728 1.00 89.25 296 ALA A C 1
ATOM 2420 O O . ALA A 1 296 ? -15.413 15.222 17.872 1.00 89.25 296 ALA A O 1
ATOM 2421 N N . GLY A 1 297 ? -15.386 15.859 20.031 1.00 89.31 297 GLY A N 1
ATOM 2422 C CA . GLY A 1 297 ? -16.003 14.651 20.577 1.00 89.31 297 GLY A CA 1
ATOM 2423 C C . GLY A 1 297 ? -17.510 14.588 20.366 1.00 89.31 297 GLY A C 1
ATOM 2424 O O . GLY A 1 297 ? -18.171 15.608 20.181 1.00 89.31 297 GLY A O 1
ATOM 2425 N N . GLU A 1 298 ? -18.064 13.383 20.441 1.00 94.38 298 GLU A N 1
ATOM 2426 C CA . GLU A 1 298 ? -19.509 13.183 20.526 1.00 94.38 298 GLU A CA 1
ATOM 2427 C C . GLU A 1 298 ? -19.993 13.536 21.937 1.00 94.38 298 GLU A C 1
ATOM 2429 O O . GLU A 1 298 ? -19.501 12.965 22.908 1.00 94.38 298 GLU A O 1
ATOM 2434 N N . LEU A 1 299 ? -20.932 14.476 22.055 1.00 95.25 299 LEU A N 1
ATOM 2435 C CA . LEU A 1 299 ? -21.537 14.858 23.331 1.00 95.25 299 LEU A CA 1
ATOM 2436 C C . LEU A 1 299 ? -22.847 14.094 23.530 1.00 95.25 299 LEU A C 1
ATOM 2438 O O . LEU A 1 299 ? -23.710 14.118 22.654 1.00 95.25 299 LEU A O 1
ATOM 2442 N N . ILE A 1 300 ? -22.990 13.457 24.687 1.00 95.62 300 ILE A N 1
ATOM 2443 C CA . ILE A 1 300 ? -24.171 12.703 25.098 1.00 95.62 300 ILE A CA 1
ATOM 2444 C C . ILE A 1 300 ? -24.696 13.326 26.382 1.00 95.62 300 ILE A C 1
ATOM 2446 O O . ILE A 1 300 ? -24.046 13.266 27.426 1.00 95.62 300 ILE A O 1
ATOM 2450 N N . GLU A 1 301 ? -25.879 13.919 26.287 1.00 95.69 301 GLU A N 1
ATOM 2451 C CA . GLU A 1 301 ? -26.590 14.479 27.428 1.00 95.69 301 GLU A CA 1
ATOM 2452 C C . GLU A 1 301 ? -27.643 13.479 27.922 1.00 95.69 301 GLU A C 1
ATOM 2454 O O . GLU A 1 301 ? -28.526 13.072 27.163 1.00 95.69 301 GLU A O 1
ATOM 2459 N N . LEU A 1 302 ? -27.532 13.052 29.183 1.00 95.00 302 LEU A N 1
ATOM 2460 C CA . LEU A 1 302 ? -28.456 12.106 29.813 1.00 95.00 302 LEU A CA 1
ATOM 2461 C C . LEU A 1 302 ? -29.343 12.805 30.844 1.00 95.00 302 LEU A C 1
ATOM 2463 O O . LEU A 1 302 ? -28.882 13.637 31.623 1.00 95.00 302 LEU A O 1
ATOM 2467 N N . LYS A 1 303 ? -30.626 12.440 30.866 1.00 93.38 303 LYS A N 1
ATOM 2468 C CA . LYS A 1 303 ? -31.608 13.081 31.745 1.00 93.38 303 LYS A CA 1
ATOM 2469 C C . LYS A 1 303 ? -31.509 12.579 33.182 1.00 93.38 303 LYS A C 1
ATOM 2471 O O . LYS A 1 303 ? -31.569 11.370 33.405 1.00 93.38 303 LYS A O 1
ATOM 2476 N N . GLY A 1 304 ? -31.425 13.496 34.143 1.00 91.69 304 GLY A N 1
ATOM 2477 C CA . GLY A 1 304 ? -31.539 13.212 35.574 1.00 91.69 304 GLY A CA 1
ATOM 2478 C C . GLY A 1 304 ? -30.393 12.390 36.172 1.00 91.69 304 GLY A C 1
ATOM 2479 O O . GLY A 1 304 ? -30.616 11.701 37.160 1.00 91.69 304 GLY A O 1
ATOM 2480 N N . MET A 1 305 ? -29.197 12.402 35.572 1.00 92.31 305 MET A N 1
ATOM 2481 C CA . MET A 1 305 ? -28.047 11.606 36.042 1.00 92.31 305 MET A CA 1
ATOM 2482 C C . MET A 1 305 ? -27.123 12.358 37.025 1.00 92.31 305 MET A C 1
ATOM 2484 O O . MET A 1 305 ? -26.241 11.734 37.619 1.00 92.31 305 MET A O 1
ATOM 2488 N N . GLY A 1 306 ? -27.303 13.676 37.193 1.00 91.88 306 GLY A N 1
ATOM 2489 C CA . GLY A 1 306 ? -26.456 14.562 38.005 1.00 91.88 306 GLY A CA 1
ATOM 2490 C C . GLY A 1 306 ? -24.963 14.416 37.692 1.00 91.88 306 GLY A C 1
ATOM 2491 O O . GLY A 1 306 ? -24.586 14.366 36.523 1.00 91.88 306 GLY A O 1
ATOM 2492 N N . HIS A 1 307 ? -24.108 14.289 38.712 1.00 90.81 307 HIS A N 1
ATOM 2493 C CA . HIS A 1 307 ? -22.660 14.123 38.525 1.00 90.81 307 HIS A CA 1
ATOM 2494 C C . HIS A 1 307 ? -22.234 12.674 38.268 1.00 90.81 307 HIS A C 1
ATOM 2496 O O . HIS A 1 307 ? -21.079 12.325 38.480 1.00 90.81 307 HIS A O 1
ATOM 2502 N N . PHE A 1 308 ? -23.154 11.803 37.835 1.00 92.62 308 PHE A N 1
ATOM 2503 C CA . PHE A 1 308 ? -22.894 10.377 37.599 1.00 92.62 308 PHE A CA 1
ATOM 2504 C C . PHE A 1 308 ? -22.362 9.636 38.837 1.00 92.62 308 PHE A C 1
ATOM 2506 O O . PHE A 1 308 ? -21.675 8.611 38.739 1.00 92.62 308 PHE A O 1
ATOM 2513 N N . THR A 1 309 ? -22.705 10.150 40.019 1.00 90.00 309 THR A N 1
ATOM 2514 C CA . THR A 1 309 ? -22.455 9.499 41.300 1.00 90.00 309 THR A CA 1
ATOM 2515 C C . THR A 1 309 ? -23.637 8.608 41.679 1.00 90.00 309 THR A C 1
ATOM 2517 O O . THR A 1 309 ? -24.734 8.714 41.141 1.00 90.00 309 THR A O 1
ATOM 2520 N N . LEU A 1 310 ? -23.435 7.717 42.647 1.00 87.19 310 LEU A N 1
ATOM 2521 C CA . LEU A 1 310 ? -24.484 6.806 43.113 1.00 87.19 310 LEU A CA 1
ATOM 2522 C C . LEU A 1 310 ? -25.618 7.583 43.793 1.00 87.19 310 LEU A C 1
ATOM 2524 O O . LEU A 1 310 ? -26.776 7.203 43.649 1.00 87.19 310 LEU A O 1
ATOM 2528 N N . GLY A 1 311 ? -25.269 8.655 44.514 1.00 86.44 311 GLY A N 1
ATOM 2529 C CA . GLY A 1 311 ? -26.235 9.538 45.161 1.00 86.44 311 GLY A CA 1
ATOM 2530 C C . GLY A 1 311 ? -27.091 10.286 44.146 1.00 86.44 311 GLY A C 1
ATOM 2531 O O . GLY A 1 311 ? -28.306 10.321 44.302 1.00 86.44 311 GLY A O 1
ATOM 2532 N N . ASP A 1 312 ? -26.477 10.800 43.078 1.00 89.62 312 ASP A N 1
ATOM 2533 C CA . ASP A 1 312 ? -27.197 11.564 42.056 1.00 89.62 312 ASP A CA 1
ATOM 2534 C C . ASP A 1 312 ? -28.024 10.675 41.121 1.00 89.62 312 ASP A C 1
ATOM 2536 O O . ASP A 1 312 ? -29.172 10.983 40.814 1.00 89.62 312 ASP A O 1
ATOM 2540 N N . MET A 1 313 ? -27.446 9.559 40.661 1.00 92.25 313 MET A N 1
ATOM 2541 C CA . MET A 1 313 ? -28.089 8.670 39.689 1.00 92.25 313 MET A CA 1
ATOM 2542 C C . MET A 1 313 ? -29.187 7.799 40.310 1.00 92.25 313 MET A C 1
ATOM 2544 O O . MET A 1 313 ? -30.044 7.290 39.588 1.00 92.25 313 MET A O 1
ATOM 2548 N N . GLY A 1 314 ? -29.097 7.497 41.610 1.00 89.50 314 GLY A N 1
ATOM 2549 C CA . GLY A 1 314 ? -29.973 6.533 42.289 1.00 89.50 314 GLY A CA 1
ATOM 2550 C C . GLY A 1 314 ? -29.842 5.081 41.796 1.00 89.50 314 GLY A C 1
ATOM 2551 O O . GLY A 1 314 ? -30.598 4.211 42.226 1.00 89.50 314 GLY A O 1
ATOM 2552 N N . LYS A 1 315 ? -28.890 4.790 40.8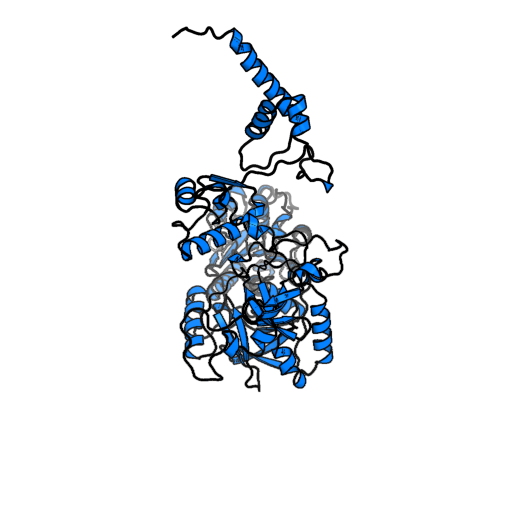99 1.00 90.94 315 LYS A N 1
ATOM 2553 C CA . LYS A 1 315 ? -28.649 3.465 40.305 1.00 90.94 315 LYS A CA 1
ATOM 2554 C C . LYS A 1 315 ? -27.152 3.184 40.157 1.00 90.94 315 LYS A C 1
ATOM 2556 O O . LYS A 1 315 ? -26.341 4.097 40.035 1.00 90.94 315 LYS A O 1
ATOM 2561 N N . LYS A 1 316 ? -26.789 1.897 40.138 1.00 91.00 316 LYS A N 1
ATOM 2562 C CA . LYS A 1 316 ? -25.400 1.410 39.984 1.00 91.00 316 LYS A CA 1
ATOM 2563 C C . LYS A 1 316 ? -25.027 1.076 38.536 1.00 91.00 316 LYS A C 1
ATOM 2565 O O . LYS A 1 316 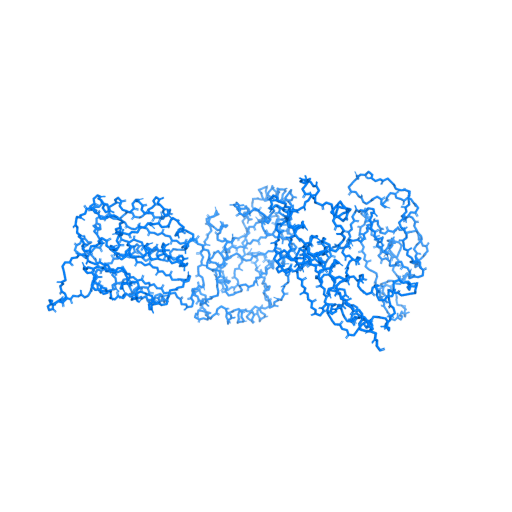? -23.952 0.543 38.289 1.00 91.00 316 LYS A O 1
ATOM 2570 N N . GLU A 1 317 ? -25.918 1.342 37.588 1.00 93.38 317 GLU A N 1
ATOM 2571 C CA . GLU A 1 317 ? -25.789 0.898 36.202 1.00 93.38 317 GLU A CA 1
ATOM 2572 C C . GLU A 1 317 ? -25.827 2.094 35.254 1.00 93.38 317 GLU A C 1
ATOM 2574 O O . GLU A 1 317 ? -26.645 3.004 35.424 1.00 93.38 317 GLU A O 1
ATOM 2579 N N . LEU A 1 318 ? -24.963 2.062 34.238 1.00 93.00 318 LEU A N 1
ATOM 2580 C CA . LEU A 1 318 ? -24.901 3.063 33.171 1.00 93.00 318 LEU A CA 1
ATOM 2581 C C . LEU A 1 318 ? -24.782 2.367 31.795 1.00 93.00 318 LEU A C 1
ATOM 2583 O O . LEU A 1 318 ? -23.696 2.363 31.205 1.00 93.00 318 LEU A O 1
ATOM 2587 N N . PRO A 1 319 ? -25.851 1.695 31.312 1.00 91.06 319 PRO A N 1
ATOM 2588 C CA . PRO A 1 319 ? -25.869 0.948 30.042 1.00 91.06 319 PRO A CA 1
ATOM 2589 C C . PRO A 1 319 ? -25.342 1.728 28.836 1.00 91.06 319 PRO A C 1
ATOM 2591 O O . PRO A 1 319 ? -24.607 1.175 28.016 1.00 91.06 319 PRO A O 1
ATOM 2594 N N . GLU A 1 320 ? -25.639 3.023 28.781 1.00 92.06 320 GLU A N 1
ATOM 2595 C CA . GLU A 1 320 ? -25.260 3.944 27.709 1.00 92.06 320 GLU A CA 1
ATOM 2596 C C . GLU A 1 320 ? -23.734 4.001 27.519 1.00 92.06 320 GLU A C 1
ATOM 2598 O O . GLU A 1 320 ? -23.227 4.161 26.406 1.00 92.06 320 GLU A O 1
ATOM 2603 N N . LEU A 1 321 ? -22.976 3.806 28.604 1.00 90.12 321 LEU A N 1
ATOM 2604 C CA . LEU A 1 321 ? -21.520 3.775 28.562 1.00 90.12 321 LEU A CA 1
ATOM 2605 C C . LEU A 1 321 ? -20.999 2.511 27.861 1.00 90.12 321 LEU A C 1
ATOM 2607 O O . LEU A 1 321 ? -20.053 2.599 27.081 1.00 90.12 321 LEU A O 1
ATOM 2611 N N . ILE A 1 322 ? -21.628 1.349 28.074 1.00 86.62 322 ILE A N 1
ATOM 2612 C CA . ILE A 1 322 ? -21.259 0.100 27.382 1.00 86.62 322 ILE A CA 1
ATOM 2613 C C . ILE A 1 322 ? -21.527 0.224 25.887 1.00 86.62 322 ILE A C 1
ATOM 2615 O O . ILE A 1 322 ? -20.658 -0.123 25.088 1.00 86.62 322 ILE A O 1
ATOM 2619 N N . GLU A 1 323 ? -22.692 0.748 25.502 1.00 85.31 323 GLU A N 1
ATOM 2620 C CA . GLU A 1 323 ? -23.034 0.955 24.091 1.00 85.31 323 GLU A CA 1
ATOM 2621 C C . GLU A 1 323 ? -21.959 1.789 23.392 1.00 85.31 323 GLU A C 1
ATOM 2623 O O . GLU A 1 323 ? -21.422 1.389 22.355 1.00 85.31 323 GLU A O 1
ATOM 2628 N N . LYS A 1 324 ? -21.545 2.893 24.024 1.00 88.00 324 LYS A N 1
ATOM 2629 C CA . LYS A 1 324 ? -20.506 3.770 23.482 1.00 88.00 324 LYS A CA 1
ATOM 2630 C C . LYS A 1 324 ? -19.110 3.187 23.543 1.00 88.00 324 LYS A C 1
ATOM 2632 O O . LYS A 1 324 ? -18.291 3.547 22.702 1.00 88.00 324 LYS A O 1
ATOM 2637 N N . ILE A 1 325 ? -18.808 2.281 24.470 1.00 86.12 325 ILE A N 1
ATOM 2638 C CA . ILE A 1 325 ? -17.543 1.532 24.474 1.00 86.12 325 ILE A CA 1
ATOM 2639 C C . ILE A 1 325 ? -17.486 0.556 23.297 1.00 86.12 325 ILE A C 1
ATOM 2641 O O . ILE A 1 325 ? -16.437 0.450 22.658 1.00 86.12 325 ILE A O 1
ATOM 2645 N N . LEU A 1 326 ? -18.599 -0.094 22.966 1.00 77.81 326 LEU A N 1
ATOM 2646 C CA . LEU A 1 326 ? -18.662 -1.100 21.903 1.00 77.81 326 LEU A CA 1
ATOM 2647 C C . LEU A 1 326 ? -18.867 -0.511 20.506 1.00 77.81 326 LEU A C 1
ATOM 2649 O O . LEU A 1 326 ? -18.528 -1.156 19.515 1.00 77.81 326 LEU A O 1
ATOM 2653 N N . GLU A 1 327 ? -19.357 0.722 20.405 1.00 76.12 327 GLU A N 1
ATOM 2654 C CA . GLU A 1 327 ? -19.502 1.411 19.125 1.00 76.12 327 GLU A CA 1
ATOM 2655 C C . GLU A 1 327 ? -18.138 1.684 18.468 1.00 76.12 327 GLU A C 1
ATOM 2657 O O . GLU A 1 327 ? -17.287 2.370 19.032 1.00 76.12 327 GLU A O 1
ATOM 2662 N N . SER A 1 328 ? -17.917 1.196 17.248 1.00 68.00 328 SER A N 1
ATOM 2663 C CA . SER A 1 328 ? -16.714 1.521 16.475 1.00 68.00 328 SER A CA 1
ATOM 2664 C C . SER A 1 328 ? -17.029 2.516 15.362 1.00 68.00 328 SER A C 1
ATOM 2666 O O . SER A 1 328 ? -17.935 2.283 14.556 1.00 68.00 328 SER A O 1
ATOM 2668 N N . LYS A 1 329 ? -16.253 3.607 15.284 1.00 71.44 329 LYS A N 1
ATOM 2669 C CA . LYS A 1 329 ? -16.319 4.586 14.180 1.00 71.44 329 LYS A CA 1
ATOM 2670 C C . LYS A 1 329 ? -15.603 4.112 12.909 1.00 71.44 329 LYS A C 1
ATOM 2672 O O . LYS A 1 329 ? -15.836 4.686 11.854 1.00 71.44 329 LYS A O 1
ATOM 2677 N N . ASN A 1 330 ? -14.773 3.073 13.019 1.00 79.56 330 ASN A N 1
ATOM 2678 C CA . ASN A 1 330 ? -13.948 2.521 11.944 1.00 79.56 330 ASN A CA 1
ATOM 2679 C C . ASN A 1 330 ? -14.038 0.987 11.915 1.00 79.56 330 ASN A C 1
ATOM 2681 O O . ASN A 1 330 ? -14.474 0.364 12.888 1.00 79.56 330 ASN A O 1
ATOM 2685 N N . ALA A 1 331 ? -13.591 0.369 10.826 1.00 85.56 331 ALA A N 1
ATOM 2686 C CA . ALA A 1 331 ? -13.395 -1.078 10.795 1.00 85.56 331 ALA A CA 1
ATOM 2687 C C . ALA A 1 331 ? -12.215 -1.485 11.692 1.00 85.56 331 ALA A C 1
ATOM 2689 O O . ALA A 1 331 ? -11.192 -0.800 11.726 1.00 85.56 331 ALA A O 1
ATOM 2690 N N . TYR A 1 332 ? -12.319 -2.625 12.378 1.00 86.38 332 TYR A N 1
ATOM 2691 C CA . TYR A 1 332 ? -11.176 -3.228 13.063 1.00 86.38 332 TYR A CA 1
ATOM 2692 C C . TYR A 1 332 ? -10.365 -4.071 12.074 1.00 86.38 332 TYR A C 1
ATOM 2694 O O . TYR A 1 332 ? -10.775 -5.178 11.721 1.00 86.38 332 TYR A O 1
ATOM 2702 N N . THR A 1 333 ? -9.232 -3.544 11.609 1.00 88.12 333 THR A N 1
ATOM 2703 C CA . THR A 1 333 ? -8.451 -4.130 10.507 1.00 88.12 333 THR A CA 1
ATOM 2704 C C . THR A 1 333 ? -7.342 -5.073 10.944 1.00 88.12 333 THR A C 1
ATOM 2706 O O . THR A 1 333 ? -6.756 -5.735 10.090 1.00 88.12 333 THR A O 1
ATOM 2709 N N . GLU A 1 334 ? -7.061 -5.180 12.236 1.00 86.12 334 GLU A N 1
ATOM 2710 C CA . GLU A 1 334 ? -5.972 -6.019 12.731 1.00 86.12 334 GLU A CA 1
ATOM 2711 C C . GLU A 1 334 ? -6.393 -7.489 12.891 1.00 86.12 334 GLU A C 1
ATOM 2713 O O . GLU A 1 334 ? -7.557 -7.876 12.707 1.00 86.12 334 GLU A O 1
ATOM 2718 N N . ASP A 1 335 ? -5.408 -8.338 13.174 1.00 87.06 335 ASP A N 1
ATOM 2719 C CA . ASP A 1 335 ? -5.636 -9.727 13.559 1.00 87.06 335 ASP A CA 1
ATOM 2720 C C . ASP A 1 335 ? -6.107 -9.813 15.015 1.00 87.06 335 ASP A C 1
ATOM 2722 O O . ASP A 1 335 ? -5.697 -9.042 15.881 1.00 87.06 335 ASP A O 1
ATOM 2726 N N . GLY A 1 336 ? -6.949 -10.801 15.308 1.00 88.00 336 GLY A N 1
ATOM 2727 C CA . GLY A 1 336 ? -7.524 -10.950 16.635 1.00 88.00 336 GLY A CA 1
ATOM 2728 C C . GLY A 1 336 ? -8.016 -12.358 16.929 1.00 88.00 336 GLY A C 1
ATOM 2729 O O . GLY A 1 336 ? -7.476 -13.353 16.439 1.00 88.00 336 GLY A O 1
ATOM 2730 N N . ILE A 1 337 ? -9.048 -12.435 17.763 1.00 87.44 337 ILE A N 1
ATOM 2731 C CA . ILE A 1 337 ? -9.751 -13.663 18.123 1.00 87.44 337 ILE A CA 1
ATOM 2732 C C . ILE A 1 337 ? -11.122 -13.653 17.455 1.00 87.44 337 ILE A C 1
ATOM 2734 O O . ILE A 1 337 ? -11.868 -12.679 17.574 1.00 87.44 337 ILE A O 1
ATOM 2738 N N . LEU A 1 338 ? -11.481 -14.757 16.801 1.00 93.12 338 LEU A N 1
ATOM 2739 C CA . LEU A 1 338 ? -12.775 -14.891 16.148 1.00 93.12 338 LEU A CA 1
ATOM 2740 C C . LEU A 1 338 ? -13.921 -14.952 17.167 1.00 93.12 338 LEU A C 1
ATOM 2742 O O . LEU A 1 338 ? -13.886 -15.715 18.143 1.00 93.12 338 LEU A O 1
ATOM 2746 N N . ILE A 1 339 ? -14.960 -14.176 16.883 1.00 91.81 339 ILE A N 1
ATOM 2747 C CA . ILE A 1 339 ? -16.268 -14.149 17.543 1.00 91.81 339 ILE A CA 1
ATOM 2748 C C . ILE A 1 339 ? -17.360 -14.242 16.474 1.00 91.81 339 ILE A C 1
ATOM 2750 O O . ILE A 1 339 ? -17.087 -14.048 15.292 1.00 91.81 339 ILE A O 1
ATOM 2754 N N . ASN A 1 340 ? -18.595 -14.572 16.860 1.00 91.94 340 ASN A N 1
ATOM 2755 C CA . ASN A 1 340 ? -19.733 -14.670 15.931 1.00 91.94 340 ASN A CA 1
ATOM 2756 C C . ASN A 1 340 ? -19.460 -15.540 14.676 1.00 91.94 340 ASN A C 1
ATOM 2758 O O . ASN A 1 340 ? -20.076 -15.356 13.631 1.00 91.94 340 ASN A O 1
ATOM 2762 N N . SER A 1 341 ? -18.546 -16.511 14.787 1.00 95.56 341 SER A N 1
ATOM 2763 C CA . SER A 1 341 ? -17.982 -17.297 13.678 1.00 95.56 341 SER A CA 1
ATOM 2764 C C . SER A 1 341 ? -18.249 -18.803 13.825 1.00 95.56 341 SER A C 1
ATOM 2766 O O . SER A 1 341 ? -17.446 -19.650 13.427 1.00 95.56 341 SER A O 1
ATOM 2768 N N . GLY A 1 342 ? -19.369 -19.167 14.458 1.00 91.38 342 GLY A N 1
ATOM 2769 C CA . GLY A 1 342 ? -19.780 -20.561 14.659 1.00 91.38 342 GLY A CA 1
ATOM 2770 C C . GLY A 1 342 ? -18.704 -21.420 15.339 1.00 91.38 342 GLY A C 1
ATOM 2771 O O . GLY A 1 342 ? -18.151 -21.042 16.373 1.00 91.38 342 GLY A O 1
ATOM 2772 N N . GLY A 1 343 ? -18.384 -22.573 14.741 1.00 92.44 343 GLY A N 1
ATOM 2773 C CA . GLY A 1 343 ? -17.368 -23.513 15.245 1.00 92.44 343 GLY A CA 1
ATOM 2774 C C . GLY A 1 343 ? -15.922 -22.994 15.226 1.00 92.44 343 GLY A C 1
ATOM 2775 O O . GLY A 1 343 ? -15.031 -23.675 15.727 1.00 92.44 343 GLY A O 1
ATOM 2776 N N . TYR A 1 344 ? -15.682 -21.799 14.677 1.00 95.12 344 TYR A N 1
ATOM 2777 C CA . TYR A 1 344 ? -14.362 -21.163 14.605 1.00 95.12 344 TYR A CA 1
ATOM 2778 C C . TYR A 1 344 ? -14.148 -20.101 15.692 1.00 95.12 344 TYR A C 1
ATOM 2780 O O . TYR A 1 344 ? -13.075 -19.499 15.762 1.00 95.12 344 TYR A O 1
ATOM 2788 N N . ASN A 1 345 ? -15.140 -19.876 16.562 1.00 91.50 345 ASN A N 1
ATOM 2789 C CA . ASN A 1 345 ? -15.000 -18.981 17.710 1.00 91.50 345 ASN A CA 1
ATOM 2790 C C . ASN A 1 345 ? -13.778 -19.352 18.569 1.00 91.50 345 ASN A C 1
ATOM 2792 O O . ASN A 1 345 ? -13.462 -20.529 18.749 1.00 91.50 345 ASN A O 1
ATOM 2796 N N . ARG A 1 346 ? -13.131 -18.336 19.158 1.00 89.62 346 ARG A N 1
ATOM 2797 C CA . ARG A 1 346 ? -11.925 -18.444 20.009 1.00 89.62 346 ARG A CA 1
ATOM 2798 C C . ARG A 1 346 ? -10.630 -18.820 19.279 1.00 89.62 346 ARG A C 1
ATOM 2800 O O . ARG A 1 346 ? -9.582 -18.861 19.919 1.00 89.62 346 ARG A O 1
ATOM 2807 N N . LEU A 1 347 ? -10.661 -19.069 17.970 1.00 91.62 347 LEU A N 1
ATOM 2808 C CA . LEU A 1 347 ? -9.435 -19.199 17.181 1.00 91.62 347 LEU A CA 1
ATOM 2809 C C . LEU A 1 347 ? -8.786 -17.829 16.970 1.00 91.62 347 LEU A C 1
ATOM 2811 O O . LEU A 1 347 ? -9.478 -16.817 16.884 1.00 91.62 347 LEU A O 1
ATOM 2815 N N . THR A 1 348 ? -7.459 -17.807 16.847 1.00 90.31 348 THR A N 1
ATOM 2816 C CA . THR A 1 348 ? -6.743 -16.631 16.344 1.00 90.31 348 THR A CA 1
ATOM 2817 C C . THR A 1 348 ? -6.996 -16.468 14.845 1.00 90.31 348 THR A C 1
ATOM 2819 O O . THR A 1 348 ? -7.175 -17.467 14.143 1.00 90.31 348 THR A O 1
ATOM 2822 N N . SER A 1 349 ? -6.958 -15.235 14.335 1.00 92.00 349 SER A N 1
ATOM 2823 C CA . SER A 1 349 ? -7.095 -14.930 12.903 1.00 92.00 349 SER A CA 1
ATOM 2824 C C . SER A 1 349 ? -6.193 -15.791 12.015 1.00 92.00 349 SER A C 1
ATOM 2826 O O . SER A 1 349 ? -6.664 -16.372 11.040 1.00 92.00 349 SER A O 1
ATOM 2828 N N . GLN A 1 350 ? -4.920 -15.960 12.386 1.00 90.88 350 GLN A N 1
ATOM 2829 C CA . GLN A 1 350 ? -3.983 -16.816 11.652 1.00 90.88 350 GLN A CA 1
ATOM 2830 C C . GLN A 1 350 ? -4.479 -18.267 11.552 1.00 90.88 350 GLN A C 1
ATOM 2832 O O . GLN A 1 350 ? -4.630 -18.794 10.451 1.00 90.88 350 GLN A O 1
ATOM 2837 N N . ARG A 1 351 ? -4.799 -18.890 12.693 1.00 91.94 351 ARG A N 1
ATOM 2838 C CA . ARG A 1 351 ? -5.253 -20.287 12.735 1.00 91.94 351 ARG A CA 1
ATOM 2839 C C . ARG A 1 351 ? -6.613 -20.470 12.059 1.00 91.94 351 ARG A C 1
ATOM 2841 O O . ARG A 1 351 ? -6.900 -21.533 11.513 1.00 91.94 351 ARG A O 1
ATOM 2848 N N . ALA A 1 352 ? -7.464 -19.448 12.108 1.00 95.62 352 ALA A N 1
ATOM 2849 C CA . ALA A 1 352 ? -8.731 -19.441 11.397 1.00 95.62 352 ALA A CA 1
ATOM 2850 C C . ALA A 1 352 ? -8.527 -19.417 9.878 1.00 95.62 352 ALA A C 1
ATOM 2852 O O . ALA A 1 352 ? -9.161 -20.213 9.193 1.00 95.62 352 ALA A O 1
ATOM 2853 N N . ARG A 1 353 ? -7.621 -18.580 9.346 1.00 95.12 353 ARG A N 1
ATOM 2854 C CA . ARG A 1 353 ? -7.314 -18.552 7.902 1.00 95.12 353 ARG A CA 1
ATOM 2855 C C . ARG A 1 353 ? -6.869 -19.919 7.382 1.00 95.12 353 ARG A C 1
ATOM 2857 O O . ARG A 1 353 ? -7.363 -20.335 6.341 1.00 95.12 353 ARG A O 1
ATOM 2864 N N . GLU A 1 354 ? -5.998 -20.610 8.116 1.00 92.88 354 GLU A N 1
ATOM 2865 C CA . GLU A 1 354 ? -5.532 -21.965 7.778 1.00 92.88 354 GLU A CA 1
ATOM 2866 C C . GLU A 1 354 ? -6.705 -22.956 7.721 1.00 92.88 354 GLU A C 1
ATOM 2868 O O . GLU A 1 354 ? -6.998 -23.518 6.667 1.00 92.88 354 GLU A O 1
ATOM 2873 N N . LYS A 1 355 ? -7.466 -23.086 8.817 1.00 94.88 355 LYS A N 1
ATOM 2874 C CA . LYS A 1 355 ? -8.591 -24.035 8.899 1.00 94.88 355 LYS A CA 1
ATOM 2875 C C . LYS A 1 355 ? -9.725 -23.741 7.917 1.00 94.88 355 LYS A C 1
ATOM 2877 O O . LYS A 1 355 ? -10.398 -24.658 7.451 1.00 94.88 355 LYS A O 1
ATOM 2882 N N . LEU A 1 356 ? -10.005 -22.464 7.659 1.00 94.94 356 LEU A N 1
ATOM 2883 C CA . LEU A 1 356 ? -11.036 -22.069 6.703 1.00 94.94 356 LEU A CA 1
ATOM 2884 C C . LEU A 1 356 ? -10.586 -22.370 5.271 1.00 94.94 356 LEU A C 1
ATOM 2886 O O . LEU A 1 356 ? -11.412 -22.805 4.475 1.00 94.94 356 LEU A O 1
ATOM 2890 N N . ALA A 1 357 ? -9.300 -22.188 4.947 1.00 92.94 357 ALA A N 1
ATOM 2891 C CA . ALA A 1 357 ? -8.763 -22.539 3.633 1.00 92.94 357 ALA A CA 1
ATOM 2892 C C . ALA A 1 357 ? -8.836 -24.054 3.384 1.00 92.94 357 ALA A C 1
ATOM 2894 O O . ALA A 1 357 ? -9.349 -24.464 2.346 1.00 92.94 357 ALA A O 1
ATOM 2895 N N . GLU A 1 358 ? -8.446 -24.874 4.367 1.00 93.56 358 GLU A N 1
ATOM 2896 C CA . GLU A 1 358 ? -8.593 -26.340 4.310 1.00 93.56 358 GLU A CA 1
ATOM 2897 C C . GLU A 1 358 ? -10.052 -26.763 4.071 1.00 93.56 358 GLU A C 1
ATOM 2899 O O . GLU A 1 358 ? -10.338 -27.665 3.280 1.00 93.56 358 GLU A O 1
ATOM 2904 N N . TRP A 1 359 ? -11.000 -26.094 4.738 1.00 93.69 359 TRP A N 1
ATOM 2905 C CA . TRP A 1 359 ? -12.423 -26.368 4.550 1.00 93.69 359 TRP A CA 1
ATOM 2906 C C . TRP A 1 359 ? -12.903 -25.999 3.138 1.00 93.69 359 TRP A C 1
ATOM 2908 O O . TRP A 1 359 ? -13.623 -26.784 2.524 1.00 93.69 359 TRP A O 1
ATOM 2918 N N . LEU A 1 360 ? -12.476 -24.852 2.591 1.00 93.31 360 LEU A N 1
ATOM 2919 C CA . LEU A 1 360 ? -12.822 -24.445 1.221 1.00 93.31 360 LEU A CA 1
ATOM 2920 C C . LEU A 1 360 ? -12.353 -25.462 0.173 1.00 93.31 360 LEU A C 1
ATOM 2922 O O . LEU A 1 360 ? -13.104 -25.764 -0.760 1.00 93.31 360 LEU A O 1
ATOM 2926 N N . GLU A 1 361 ? -11.141 -25.994 0.346 1.00 93.31 361 GLU A N 1
ATOM 2927 C CA . GLU A 1 361 ? -10.556 -27.000 -0.546 1.00 93.31 361 GLU A CA 1
ATOM 2928 C C . GLU A 1 361 ? -11.319 -28.323 -0.462 1.00 93.31 361 GLU A C 1
ATOM 2930 O O . GLU A 1 361 ? -11.686 -28.898 -1.491 1.00 93.31 361 GLU A O 1
ATOM 2935 N N . LYS A 1 362 ? -11.646 -28.771 0.759 1.00 94.00 362 LYS A N 1
ATOM 2936 C CA . LYS A 1 362 ? -12.445 -29.982 0.989 1.00 94.00 362 LYS A CA 1
ATOM 2937 C C . LYS A 1 362 ? -13.826 -29.897 0.333 1.00 94.00 362 LYS A C 1
ATOM 2939 O O . LYS A 1 362 ? -14.272 -30.864 -0.283 1.00 94.00 362 LYS A O 1
ATOM 2944 N N . GLU A 1 363 ? -14.482 -28.745 0.440 1.00 92.56 363 GLU A N 1
ATOM 2945 C CA . GLU A 1 363 ? -15.804 -28.505 -0.147 1.00 92.56 363 GLU A CA 1
ATOM 2946 C C . GLU A 1 363 ? -15.751 -28.186 -1.652 1.00 92.56 363 GLU A C 1
ATOM 2948 O O . GLU A 1 363 ? -16.796 -28.073 -2.293 1.00 92.56 363 GLU A O 1
ATOM 2953 N N . LYS A 1 364 ? -14.551 -28.062 -2.242 1.00 92.88 364 LYS A N 1
ATOM 2954 C CA . LYS A 1 364 ? -14.332 -27.723 -3.661 1.00 92.88 364 LYS A CA 1
ATOM 2955 C C . LYS A 1 364 ? -15.027 -26.421 -4.080 1.00 92.88 364 LYS A C 1
ATOM 2957 O O . LYS A 1 364 ? -15.586 -26.321 -5.173 1.00 92.88 364 LYS A O 1
ATOM 2962 N N . ILE A 1 365 ? -15.009 -25.425 -3.197 1.00 92.00 365 ILE A N 1
ATOM 2963 C CA . ILE A 1 365 ? -15.588 -24.091 -3.439 1.00 92.00 365 ILE A CA 1
ATOM 2964 C C . ILE A 1 365 ? -14.557 -22.969 -3.277 1.00 92.00 365 ILE A C 1
ATOM 2966 O O . ILE A 1 365 ? -14.917 -21.797 -3.197 1.00 92.00 365 ILE A O 1
ATOM 2970 N N . GLY A 1 366 ? -13.275 -23.310 -3.196 1.00 91.00 366 GLY A N 1
ATOM 2971 C CA . GLY A 1 366 ? -12.185 -22.354 -3.080 1.00 91.00 366 GLY A CA 1
ATOM 2972 C C . GLY A 1 366 ? -10.860 -23.044 -2.786 1.00 91.00 366 GLY A C 1
ATOM 2973 O O . GLY A 1 366 ? -10.819 -24.259 -2.610 1.00 91.00 366 GLY A O 1
ATOM 2974 N N . GLN A 1 367 ? -9.786 -22.259 -2.737 1.00 89.69 367 GLN A N 1
ATOM 2975 C CA . GLN A 1 367 ? -8.450 -22.750 -2.396 1.00 89.69 367 GLN A CA 1
ATOM 2976 C C . GLN A 1 367 ? -7.557 -21.656 -1.800 1.00 89.69 367 GLN A C 1
ATOM 2978 O O . GLN A 1 367 ? -7.781 -20.447 -1.992 1.00 89.69 367 GLN A O 1
ATOM 2983 N N . GLY A 1 368 ? -6.502 -22.075 -1.097 1.00 86.56 368 GLY A N 1
ATOM 2984 C CA . GLY A 1 368 ? -5.375 -21.200 -0.788 1.00 86.56 368 GLY A CA 1
ATOM 2985 C C . GLY A 1 368 ? -4.758 -20.644 -2.077 1.00 86.56 368 GLY A C 1
ATOM 2986 O O . GLY A 1 368 ? -4.567 -21.353 -3.058 1.00 86.56 368 GLY A O 1
ATOM 2987 N N . THR A 1 369 ? -4.477 -19.342 -2.128 1.00 84.19 369 THR A N 1
ATOM 2988 C CA . THR A 1 369 ? -3.872 -18.715 -3.317 1.00 84.19 369 THR A CA 1
ATOM 2989 C C . THR A 1 369 ? -2.978 -17.569 -2.891 1.00 84.19 369 THR A C 1
ATOM 2991 O O . THR A 1 369 ? -3.367 -16.764 -2.038 1.00 84.19 369 THR A O 1
ATOM 2994 N N . VAL A 1 370 ? -1.796 -17.500 -3.502 1.00 83.44 370 VAL A N 1
ATOM 2995 C CA . VAL A 1 370 ? -0.861 -16.381 -3.381 1.00 83.44 370 VAL A CA 1
ATOM 2996 C C . VAL A 1 370 ? -1.130 -15.423 -4.528 1.00 83.44 370 VAL A C 1
ATOM 2998 O O . VAL A 1 370 ? -1.173 -15.829 -5.684 1.00 83.44 370 VAL A O 1
ATOM 3001 N N . ASN A 1 371 ? -1.312 -14.149 -4.203 1.00 79.94 371 ASN A N 1
ATOM 3002 C CA . ASN A 1 371 ? -1.490 -13.097 -5.190 1.00 79.94 371 ASN A CA 1
ATOM 3003 C C . ASN A 1 371 ? -0.481 -11.984 -4.915 1.00 79.94 371 ASN A C 1
ATOM 3005 O O . ASN A 1 371 ? -0.115 -11.745 -3.760 1.00 79.94 371 ASN A O 1
ATOM 3009 N N . TYR A 1 372 ? -0.043 -11.296 -5.963 1.00 80.69 372 TYR A N 1
ATOM 3010 C CA . TYR A 1 372 ? 0.941 -10.231 -5.857 1.00 80.69 372 TYR A CA 1
ATOM 3011 C C . TYR A 1 372 ? 0.331 -8.896 -6.273 1.00 80.69 372 TYR A C 1
ATOM 3013 O O . TYR A 1 372 ? -0.433 -8.802 -7.228 1.00 80.69 372 TYR A O 1
ATOM 3021 N N . LYS A 1 373 ? 0.710 -7.827 -5.567 1.00 79.19 373 LYS A N 1
ATOM 3022 C CA . LYS A 1 373 ? 0.351 -6.459 -5.968 1.00 79.19 373 LYS A CA 1
ATOM 3023 C C . LYS A 1 373 ? 1.120 -6.006 -7.217 1.00 79.19 373 LYS A C 1
ATOM 3025 O O . LYS A 1 373 ? 0.649 -5.126 -7.935 1.00 79.19 373 LYS A O 1
ATOM 3030 N N . ILE A 1 374 ? 2.311 -6.569 -7.445 1.00 84.81 374 ILE A N 1
ATOM 3031 C CA . ILE A 1 374 ? 3.110 -6.304 -8.646 1.00 84.81 374 ILE A CA 1
ATOM 3032 C C . ILE A 1 374 ? 2.365 -6.823 -9.881 1.00 84.81 374 ILE A C 1
ATOM 3034 O O . ILE A 1 374 ? 1.737 -7.876 -9.831 1.00 84.81 374 ILE A O 1
ATOM 3038 N N . ARG A 1 375 ? 2.425 -6.066 -10.976 1.00 84.00 375 ARG A N 1
ATOM 3039 C CA . ARG A 1 375 ? 1.848 -6.438 -12.271 1.00 84.00 375 ARG A CA 1
ATOM 3040 C C . ARG A 1 375 ? 2.962 -6.744 -13.260 1.00 84.00 375 ARG A C 1
ATOM 3042 O O . ARG A 1 375 ? 4.099 -6.313 -13.056 1.00 84.00 375 ARG A O 1
ATOM 3049 N N . ASP A 1 376 ? 2.604 -7.412 -14.348 1.00 90.44 376 ASP A N 1
ATOM 3050 C CA . ASP A 1 376 ? 3.501 -7.554 -15.486 1.00 90.44 376 ASP A CA 1
ATOM 3051 C C . ASP A 1 376 ? 3.933 -6.187 -16.016 1.00 90.44 376 ASP A C 1
ATOM 3053 O O . ASP A 1 376 ? 3.196 -5.193 -15.989 1.00 90.44 376 ASP A O 1
ATOM 3057 N N . TRP A 1 377 ? 5.167 -6.138 -16.500 1.00 93.44 377 TRP A N 1
ATOM 3058 C CA . TRP A 1 377 ? 5.746 -4.909 -17.002 1.00 93.44 377 TRP A CA 1
ATOM 3059 C C . TRP A 1 377 ? 5.254 -4.618 -18.420 1.00 93.44 377 TRP A C 1
ATOM 3061 O O . TRP A 1 377 ? 5.655 -5.254 -19.394 1.00 93.44 377 TRP A O 1
ATOM 3071 N N . LEU A 1 378 ? 4.418 -3.588 -18.545 1.00 94.12 378 LEU A N 1
ATOM 3072 C CA . LEU A 1 378 ? 4.034 -3.032 -19.837 1.00 94.12 378 LEU A CA 1
ATOM 3073 C C . LEU A 1 378 ? 5.233 -2.312 -20.474 1.00 94.12 378 LEU A C 1
ATOM 3075 O O . LEU A 1 378 ? 5.511 -1.153 -20.146 1.00 94.12 378 LEU A O 1
ATOM 3079 N N . VAL A 1 379 ? 5.922 -2.982 -21.399 1.00 95.06 379 VAL A N 1
ATOM 3080 C CA . VAL A 1 379 ? 7.094 -2.442 -22.118 1.00 95.06 379 VAL A CA 1
ATOM 3081 C C . VAL A 1 379 ? 6.742 -1.671 -23.392 1.00 95.06 379 VAL A C 1
ATOM 3083 O O . VAL A 1 379 ? 7.572 -0.909 -23.868 1.00 95.06 379 VAL A O 1
ATOM 3086 N N . SER A 1 380 ? 5.536 -1.835 -23.940 1.00 93.88 380 SER A N 1
ATOM 3087 C CA . SER A 1 380 ? 5.138 -1.217 -25.215 1.00 93.88 380 SER A CA 1
ATOM 3088 C C . SER A 1 380 ? 4.829 0.275 -25.078 1.00 93.88 380 SER A C 1
ATOM 3090 O O . SER A 1 380 ? 4.141 0.681 -24.134 1.00 93.88 380 SER A O 1
ATOM 3092 N N . ARG A 1 381 ? 5.317 1.109 -26.001 1.00 92.88 381 ARG A N 1
ATOM 3093 C CA . ARG A 1 381 ? 5.073 2.559 -26.034 1.00 92.88 381 ARG A CA 1
ATOM 3094 C C . ARG A 1 381 ? 4.695 3.020 -27.439 1.00 92.88 381 ARG A C 1
ATOM 3096 O O . ARG A 1 381 ? 5.462 2.838 -28.383 1.00 92.88 381 ARG A O 1
ATOM 3103 N N . GLN A 1 382 ? 3.589 3.761 -27.538 1.00 91.50 382 GLN A N 1
ATOM 3104 C CA . GLN A 1 382 ? 3.146 4.438 -28.766 1.00 91.50 382 GLN A CA 1
ATOM 3105 C C . GLN A 1 382 ? 3.956 5.728 -29.000 1.00 91.50 382 GLN A C 1
ATOM 3107 O O . GLN A 1 382 ? 3.439 6.850 -29.000 1.00 91.50 382 GLN A O 1
ATOM 3112 N N . ARG A 1 383 ? 5.280 5.587 -29.098 1.00 89.94 383 ARG A N 1
ATOM 3113 C CA . ARG A 1 383 ? 6.249 6.678 -29.247 1.00 89.94 383 ARG A CA 1
ATOM 3114 C C . ARG A 1 383 ? 7.277 6.303 -30.306 1.00 89.94 383 ARG A C 1
ATOM 3116 O O . ARG A 1 383 ? 7.624 5.138 -30.454 1.00 89.94 383 ARG A O 1
ATOM 3123 N N . TYR A 1 384 ? 7.794 7.317 -30.996 1.00 92.25 384 TYR A N 1
ATOM 3124 C CA . TYR A 1 384 ? 8.853 7.135 -31.987 1.00 92.25 384 TYR A CA 1
ATOM 3125 C C . TYR A 1 384 ? 10.224 6.858 -31.354 1.00 92.25 384 TYR A C 1
ATOM 3127 O O . TYR A 1 384 ? 10.942 5.969 -31.797 1.00 92.25 384 TYR A O 1
ATOM 3135 N N . TRP A 1 385 ? 10.611 7.643 -30.340 1.00 92.88 385 TRP A N 1
ATOM 3136 C CA . TRP A 1 385 ? 11.974 7.621 -29.804 1.00 92.88 385 TRP A CA 1
ATOM 3137 C C . TRP A 1 385 ? 12.174 6.505 -28.774 1.00 92.88 385 TRP A C 1
ATOM 3139 O O . TRP A 1 385 ? 12.159 6.735 -27.565 1.00 92.88 385 TRP A O 1
ATOM 3149 N N . GLY A 1 386 ? 12.365 5.291 -29.278 1.00 94.00 386 GLY A N 1
ATOM 3150 C CA . GLY A 1 386 ? 12.673 4.102 -28.494 1.00 94.00 386 GLY A CA 1
ATOM 3151 C C . GLY A 1 386 ? 13.185 2.976 -29.389 1.00 94.00 386 GLY A C 1
ATOM 3152 O O . GLY A 1 386 ? 13.127 3.061 -30.615 1.00 94.00 386 GLY A O 1
ATOM 3153 N N . ALA A 1 387 ? 13.711 1.913 -28.789 1.00 96.31 387 ALA A N 1
ATOM 3154 C CA . ALA A 1 387 ? 14.156 0.751 -29.552 1.00 96.31 387 ALA A CA 1
ATOM 3155 C C . ALA A 1 387 ? 12.932 0.010 -30.131 1.00 96.31 387 ALA A C 1
ATOM 3157 O O . ALA A 1 387 ? 12.040 -0.344 -29.355 1.00 96.31 387 ALA A O 1
ATOM 3158 N N . PRO A 1 388 ? 12.854 -0.235 -31.455 1.00 97.19 388 PRO A N 1
ATOM 3159 C CA . PRO A 1 388 ? 11.744 -0.983 -32.037 1.00 97.19 388 PRO A CA 1
ATOM 3160 C C . PRO A 1 388 ? 11.625 -2.384 -31.441 1.00 97.19 388 PRO A C 1
ATOM 3162 O O . PRO A 1 388 ? 12.627 -3.092 -31.306 1.00 97.19 388 PRO A O 1
ATOM 3165 N N . ILE A 1 389 ? 10.402 -2.798 -31.112 1.00 97.25 389 ILE A N 1
ATOM 3166 C CA . ILE A 1 389 ? 10.137 -4.156 -30.634 1.00 97.25 389 ILE A CA 1
ATOM 3167 C C . ILE A 1 389 ? 10.355 -5.131 -31.812 1.00 97.25 389 ILE A C 1
ATOM 3169 O O . ILE A 1 389 ? 9.747 -4.954 -32.872 1.00 97.25 389 ILE A O 1
ATOM 3173 N N . PRO A 1 390 ? 11.223 -6.156 -31.686 1.00 96.12 390 PRO A N 1
ATOM 3174 C CA . PRO A 1 390 ? 11.611 -7.026 -32.799 1.00 96.12 390 PRO A CA 1
ATOM 3175 C C . PRO A 1 390 ? 10.560 -8.116 -33.083 1.00 96.12 390 PRO A C 1
ATOM 3177 O O . PRO A 1 390 ? 10.871 -9.306 -33.096 1.00 96.12 390 PRO A O 1
ATOM 3180 N N . ILE A 1 391 ? 9.314 -7.707 -33.334 1.00 95.81 391 ILE A N 1
ATOM 3181 C CA . ILE A 1 391 ? 8.178 -8.578 -33.664 1.00 95.81 391 ILE A CA 1
ATOM 3182 C C . ILE A 1 391 ? 7.595 -8.196 -35.034 1.00 95.81 391 ILE A C 1
ATOM 3184 O O . ILE A 1 391 ? 7.555 -7.028 -35.429 1.00 95.81 391 ILE A O 1
ATOM 3188 N N . ILE A 1 392 ? 7.149 -9.211 -35.773 1.00 94.81 392 ILE A N 1
ATOM 3189 C CA . ILE A 1 392 ? 6.441 -9.131 -37.049 1.00 94.81 392 ILE A CA 1
ATOM 3190 C C . ILE A 1 392 ? 5.089 -9.835 -36.902 1.00 94.81 392 ILE A C 1
ATOM 3192 O O . ILE A 1 392 ? 5.004 -10.943 -36.386 1.00 94.81 392 ILE A O 1
ATOM 3196 N N . TYR A 1 393 ? 4.035 -9.231 -37.432 1.00 95.19 393 TYR A N 1
ATOM 3197 C CA . TYR A 1 393 ? 2.689 -9.779 -37.488 1.00 95.19 393 TYR A CA 1
ATOM 3198 C C . TYR A 1 393 ? 2.394 -10.376 -38.859 1.00 95.19 393 TYR A C 1
ATOM 3200 O O . TYR A 1 393 ? 2.414 -9.674 -39.879 1.00 95.19 393 TYR A O 1
ATOM 3208 N N . CYS A 1 394 ? 2.072 -11.672 -38.896 1.00 92.19 394 CYS A N 1
ATOM 3209 C CA . CYS A 1 394 ? 1.743 -12.379 -40.132 1.00 92.19 394 CYS A CA 1
ATOM 3210 C C . CYS A 1 394 ? 0.379 -13.078 -40.058 1.00 92.19 394 CYS A C 1
ATOM 3212 O O . CYS A 1 394 ? 0.192 -14.049 -39.330 1.00 92.19 394 CYS A O 1
ATOM 3214 N N . SER A 1 395 ? -0.559 -12.628 -40.894 1.00 90.75 395 SER A N 1
ATOM 3215 C CA . SER A 1 395 ? -1.892 -13.247 -41.003 1.00 90.75 395 SER A CA 1
ATOM 3216 C C . SER A 1 395 ? -1.897 -14.594 -41.741 1.00 90.75 395 SER A C 1
ATOM 3218 O O . SER A 1 395 ? -2.762 -15.436 -41.509 1.00 90.75 395 SER A O 1
ATOM 3220 N N . TYR A 1 396 ? -0.908 -14.843 -42.605 1.00 87.75 396 TYR A N 1
ATOM 3221 C CA . TYR A 1 396 ? -0.764 -16.138 -43.282 1.00 87.75 396 TYR A CA 1
ATOM 3222 C C . TYR A 1 396 ? -0.294 -17.228 -42.321 1.00 87.75 396 TYR A C 1
ATOM 3224 O O . TYR A 1 396 ? -0.833 -18.326 -42.350 1.00 87.75 396 TYR A O 1
ATOM 3232 N N . CYS A 1 397 ? 0.673 -16.923 -41.451 1.00 83.81 397 CYS A N 1
ATOM 3233 C CA . CYS A 1 397 ? 1.135 -17.880 -40.444 1.00 83.81 397 CYS A CA 1
ATOM 3234 C C . CYS A 1 397 ? 0.057 -18.170 -39.394 1.00 83.81 397 CYS A C 1
ATOM 3236 O O . CYS A 1 397 ? -0.015 -19.292 -38.912 1.00 83.81 397 CYS A O 1
ATOM 3238 N N . HIS A 1 398 ? -0.812 -17.195 -39.105 1.00 84.94 398 HIS A N 1
ATOM 3239 C CA . HIS A 1 398 ? -2.006 -17.413 -38.282 1.00 84.94 398 HIS A CA 1
ATOM 3240 C C . HIS A 1 398 ? -2.989 -18.392 -38.934 1.00 84.94 398 HIS A C 1
ATOM 3242 O O . HIS A 1 398 ? -3.378 -19.384 -38.336 1.00 84.94 398 HIS A O 1
ATOM 3248 N N . SER A 1 399 ? -3.360 -18.135 -40.193 1.00 81.38 399 SER A N 1
ATOM 3249 C CA . SER A 1 399 ? -4.367 -18.931 -40.916 1.00 81.38 399 SER A CA 1
ATOM 3250 C C . SER A 1 399 ? -3.862 -20.279 -41.443 1.00 81.38 399 SER A C 1
ATOM 3252 O O . SER A 1 399 ? -4.668 -21.130 -41.816 1.00 81.38 399 SER A O 1
ATOM 3254 N N . ARG A 1 400 ? -2.542 -20.489 -41.527 1.00 73.50 400 ARG A N 1
ATOM 3255 C CA . ARG A 1 400 ? -1.917 -21.725 -42.037 1.00 73.50 400 ARG A CA 1
ATOM 3256 C C . ARG A 1 400 ? -0.777 -22.179 -41.129 1.00 73.50 400 ARG A C 1
ATOM 3258 O O . ARG A 1 400 ? 0.376 -22.227 -41.576 1.00 73.50 400 ARG A O 1
ATOM 3265 N N . PRO A 1 401 ? -1.087 -22.521 -39.873 1.00 63.56 401 PRO A N 1
ATOM 3266 C CA . PRO A 1 401 ? -0.066 -22.810 -38.887 1.00 63.56 401 PRO A CA 1
ATOM 3267 C C . PRO A 1 401 ? 0.737 -24.054 -39.328 1.00 63.56 401 PRO A C 1
ATOM 3269 O O . PRO A 1 401 ? 1.961 -23.986 -39.402 1.00 63.56 401 PRO A O 1
ATOM 3272 N N . THR A 1 402 ? 0.094 -25.113 -39.831 1.00 57.94 402 THR A N 1
ATOM 3273 C CA . THR A 1 402 ? 0.753 -26.389 -40.198 1.00 57.94 402 THR A CA 1
ATOM 3274 C C . THR A 1 402 ? 1.850 -26.282 -41.267 1.00 57.94 402 THR A C 1
ATOM 3276 O O . THR A 1 402 ? 2.789 -27.073 -41.268 1.00 57.94 402 THR A O 1
ATOM 3279 N N . LYS A 1 403 ? 1.779 -25.293 -42.172 1.00 57.78 403 LYS A N 1
ATOM 3280 C CA . LYS A 1 403 ? 2.807 -25.045 -43.210 1.00 57.78 403 LYS A CA 1
ATOM 3281 C C . LYS A 1 403 ? 3.906 -24.078 -42.769 1.00 57.78 403 LYS A C 1
ATOM 3283 O O . LYS A 1 403 ? 4.931 -23.984 -43.436 1.00 57.78 403 LYS A O 1
ATOM 3288 N N . CYS A 1 404 ? 3.674 -23.344 -41.685 1.00 59.19 404 CYS A N 1
ATOM 3289 C CA . CYS A 1 404 ? 4.540 -22.271 -41.204 1.00 59.19 404 CYS A CA 1
ATOM 3290 C C . CYS A 1 404 ? 5.064 -22.549 -39.785 1.00 59.19 404 CYS A C 1
ATOM 3292 O O . CYS A 1 404 ? 5.540 -21.628 -39.135 1.00 59.19 404 CYS A O 1
ATOM 3294 N N . GLY A 1 405 ? 4.970 -23.792 -39.296 1.00 55.44 405 GLY A N 1
ATOM 3295 C CA . GLY A 1 405 ? 5.478 -24.188 -37.977 1.00 55.44 405 GLY A CA 1
ATOM 3296 C C . GLY A 1 405 ? 4.541 -23.927 -36.788 1.00 55.44 405 GLY A C 1
ATOM 3297 O O . GLY A 1 405 ? 5.031 -23.722 -35.687 1.00 55.44 405 GLY A O 1
ATOM 3298 N N . GLY A 1 406 ? 3.219 -23.938 -36.979 1.00 49.00 406 GLY A N 1
ATOM 3299 C CA . GLY A 1 406 ? 2.214 -23.878 -35.909 1.00 49.00 406 GLY A CA 1
ATOM 3300 C C . GLY A 1 406 ? 1.184 -25.022 -35.959 1.00 49.00 406 GLY A C 1
ATOM 3301 O O . GLY A 1 406 ? 0.906 -25.565 -37.022 1.00 49.00 406 GLY A O 1
ATOM 3302 N N . ASN A 1 407 ? 0.582 -25.325 -34.807 1.00 43.53 407 ASN A N 1
ATOM 3303 C CA . ASN A 1 407 ? -0.535 -26.250 -34.537 1.00 43.53 407 ASN A CA 1
ATOM 3304 C C . ASN A 1 407 ? -0.505 -27.637 -35.251 1.00 43.53 407 ASN A C 1
ATOM 3306 O O . ASN A 1 407 ? -0.942 -27.756 -36.399 1.00 43.53 407 ASN A O 1
ATOM 3310 N N . PRO A 1 408 ? -0.071 -28.715 -34.561 1.00 40.56 408 PRO A N 1
ATOM 3311 C CA . PRO A 1 408 ? -0.110 -30.097 -35.056 1.00 40.56 408 PRO A CA 1
ATOM 3312 C C . PRO A 1 408 ? -1.502 -30.757 -35.125 1.00 40.56 408 PRO A C 1
ATOM 3314 O O . PRO A 1 408 ? -1.605 -31.841 -35.698 1.00 40.56 408 PRO A O 1
ATOM 3317 N N . GLU A 1 409 ? -2.571 -30.175 -34.569 1.00 40.50 409 GLU A N 1
ATOM 3318 C CA . GLU A 1 409 ? -3.844 -30.901 -34.381 1.00 40.50 409 GLU A CA 1
ATOM 3319 C C . GLU A 1 409 ? -4.697 -31.083 -35.653 1.00 40.50 409 GLU A C 1
ATOM 3321 O O . GLU A 1 409 ? -5.748 -31.715 -35.592 1.00 40.50 409 GLU A O 1
ATOM 3326 N N . ILE A 1 410 ? -4.253 -30.614 -36.830 1.00 42.00 410 ILE A N 1
ATOM 3327 C CA . ILE A 1 410 ? -5.011 -30.783 -38.092 1.00 42.00 410 ILE A CA 1
ATOM 3328 C C . ILE A 1 410 ? -4.311 -31.663 -39.145 1.00 42.00 410 ILE A C 1
ATOM 3330 O O . ILE A 1 410 ? -4.934 -32.037 -40.136 1.00 42.00 410 ILE A O 1
ATOM 3334 N N . SER A 1 411 ? -3.069 -32.116 -38.959 1.00 34.88 411 SER A N 1
ATOM 3335 C CA . SER A 1 411 ? -2.530 -33.132 -39.882 1.00 34.88 411 SER A CA 1
ATOM 3336 C C . SER A 1 411 ? -1.325 -33.864 -39.319 1.00 34.88 411 SER A C 1
ATOM 3338 O O . SER A 1 411 ? -0.269 -33.269 -39.100 1.00 34.88 411 SER A O 1
ATOM 3340 N N . GLY A 1 412 ? -1.476 -35.178 -39.154 1.00 38.72 412 GLY A N 1
ATOM 3341 C CA . GLY A 1 412 ? -0.416 -36.075 -38.725 1.00 38.72 412 GLY A CA 1
ATOM 3342 C C . GLY A 1 412 ? 0.779 -36.071 -39.676 1.00 38.72 412 GLY A C 1
ATOM 3343 O O . GLY A 1 412 ? 0.719 -36.657 -40.747 1.00 38.72 412 GLY A O 1
ATOM 3344 N N . SER A 1 413 ? 1.888 -35.465 -39.247 1.00 33.34 413 SER A N 1
ATOM 3345 C CA . SER A 1 413 ? 3.247 -35.925 -39.562 1.00 33.34 413 SER A CA 1
ATOM 3346 C C . SER A 1 413 ? 4.307 -35.114 -38.799 1.00 33.34 413 SER A C 1
ATOM 3348 O O . SER A 1 413 ? 4.387 -33.899 -38.929 1.00 33.34 413 SER A O 1
ATOM 3350 N N . ARG A 1 414 ? 5.109 -35.841 -38.008 1.00 37.25 414 ARG A N 1
ATOM 3351 C CA . ARG A 1 414 ? 6.468 -35.581 -37.478 1.00 37.25 414 ARG A CA 1
ATOM 3352 C C . ARG A 1 414 ? 6.995 -34.126 -37.520 1.00 37.25 414 ARG A C 1
ATOM 3354 O O . ARG A 1 414 ? 7.596 -33.718 -38.509 1.00 37.25 414 ARG A O 1
ATOM 3361 N N . VAL A 1 415 ? 6.947 -33.427 -36.380 1.00 41.22 415 VAL A N 1
ATOM 3362 C CA . VAL A 1 415 ? 7.724 -32.196 -36.104 1.00 41.22 415 VAL A CA 1
ATOM 3363 C C . VAL A 1 415 ? 8.665 -32.443 -34.908 1.00 41.22 415 VAL A C 1
ATOM 3365 O O . VAL A 1 415 ? 8.257 -33.054 -33.923 1.00 41.22 415 VAL A O 1
ATOM 3368 N N . LYS A 1 416 ? 9.938 -32.020 -35.006 1.00 31.61 416 LYS A N 1
ATOM 3369 C CA . LYS A 1 416 ? 10.962 -32.082 -33.932 1.00 31.61 416 LYS A CA 1
ATOM 3370 C C . LYS A 1 416 ? 10.921 -30.819 -33.030 1.00 31.61 416 LYS A C 1
ATOM 3372 O O . LYS A 1 416 ? 10.410 -29.798 -33.478 1.00 31.61 416 LYS A O 1
ATOM 3377 N N . PRO A 1 417 ? 11.440 -30.864 -31.783 1.00 36.38 417 PRO A N 1
ATOM 3378 C CA . PRO A 1 417 ? 11.004 -30.001 -30.669 1.00 36.38 417 PRO A CA 1
ATOM 3379 C C . PRO A 1 417 ? 11.634 -28.595 -30.648 1.00 36.38 417 PRO A C 1
ATOM 3381 O O . PRO A 1 417 ? 12.821 -28.463 -30.941 1.00 36.38 417 PRO A O 1
ATOM 3384 N N . GLY A 1 418 ? 10.882 -27.572 -30.199 1.00 39.28 418 GLY A N 1
ATOM 3385 C CA . GLY A 1 418 ? 11.473 -26.287 -29.773 1.00 39.28 418 GLY A CA 1
ATOM 3386 C C . GLY A 1 418 ? 10.529 -25.101 -29.511 1.00 39.28 418 GLY A C 1
ATOM 3387 O O . GLY A 1 418 ? 10.807 -24.307 -28.622 1.00 39.28 418 GLY A O 1
ATOM 3388 N N . MET A 1 419 ? 9.416 -24.976 -30.236 1.00 42.75 419 MET A N 1
ATOM 3389 C CA . MET A 1 419 ? 8.296 -24.060 -29.951 1.00 42.75 419 MET A CA 1
ATOM 3390 C C . MET A 1 419 ? 7.179 -24.450 -30.923 1.00 42.75 419 MET A C 1
ATOM 3392 O O . MET A 1 419 ? 7.348 -24.316 -32.130 1.00 42.75 419 MET A O 1
ATOM 3396 N N . THR A 1 420 ? 6.097 -25.048 -30.430 1.00 47.78 420 THR A N 1
ATOM 3397 C CA . THR A 1 420 ? 5.075 -25.685 -31.283 1.00 47.78 420 THR A CA 1
ATOM 3398 C C . THR A 1 420 ? 3.961 -24.733 -31.731 1.00 47.78 420 THR A C 1
ATOM 3400 O O . THR A 1 420 ? 3.173 -25.107 -32.601 1.00 47.78 420 THR A O 1
ATOM 3403 N N . GLU A 1 421 ? 3.900 -23.510 -31.184 1.00 62.75 421 GLU A N 1
ATOM 3404 C CA . GLU A 1 421 ? 2.860 -22.509 -31.468 1.00 62.75 421 GLU A CA 1
ATOM 3405 C C . GLU A 1 421 ? 3.395 -21.070 -31.334 1.00 62.75 421 GLU A C 1
ATOM 3407 O O . GLU A 1 421 ? 4.182 -20.768 -30.435 1.00 62.75 421 GLU A O 1
ATOM 3412 N N . TYR A 1 422 ? 2.963 -20.172 -32.228 1.00 69.94 422 TYR A N 1
ATOM 3413 C CA . TYR A 1 422 ? 3.195 -18.730 -32.095 1.00 69.94 422 TYR A CA 1
ATOM 3414 C C . TYR A 1 422 ? 2.076 -18.092 -31.271 1.00 69.94 422 TYR A C 1
ATOM 3416 O O . TYR A 1 422 ? 0.907 -18.418 -31.467 1.00 69.94 422 TYR A O 1
ATOM 3424 N N . ASN A 1 423 ? 2.415 -17.104 -30.438 1.00 83.06 423 ASN A N 1
ATOM 3425 C CA . ASN A 1 423 ? 1.408 -16.231 -29.833 1.00 83.06 423 ASN A CA 1
ATOM 3426 C C . ASN A 1 423 ? 0.623 -15.495 -30.928 1.00 83.06 423 ASN A C 1
ATOM 3428 O O . ASN A 1 423 ? 1.182 -15.139 -31.970 1.00 83.06 423 ASN A O 1
ATOM 3432 N N . THR A 1 424 ? -0.658 -15.236 -30.687 1.00 87.31 424 THR A N 1
ATOM 3433 C CA . THR A 1 424 ? -1.546 -14.560 -31.638 1.00 87.31 424 THR A CA 1
ATOM 3434 C C . THR A 1 424 ? -2.041 -13.229 -31.083 1.00 87.31 424 THR A C 1
ATOM 3436 O O . THR A 1 424 ? -2.051 -12.993 -29.876 1.00 87.31 424 THR A O 1
ATOM 3439 N N . THR A 1 425 ? -2.414 -12.320 -31.979 1.00 88.75 425 THR A N 1
ATOM 3440 C CA . THR A 1 425 ? -2.993 -11.022 -31.624 1.00 88.75 425 THR A CA 1
ATOM 3441 C C . THR A 1 425 ? -4.012 -10.577 -32.668 1.00 88.75 425 THR A C 1
ATOM 3443 O O . THR A 1 425 ? -4.003 -11.061 -33.803 1.00 88.75 425 THR A O 1
ATOM 3446 N N . VAL A 1 426 ? -4.873 -9.632 -32.295 1.00 88.19 426 VAL A N 1
ATOM 3447 C CA . VAL A 1 426 ? -5.855 -9.009 -33.184 1.00 88.19 426 VAL A CA 1
ATOM 3448 C C . VAL A 1 426 ? -5.471 -7.554 -33.399 1.00 88.19 426 VAL A C 1
ATOM 3450 O O . VAL A 1 426 ? -5.319 -6.798 -32.443 1.00 88.19 426 VAL A O 1
ATOM 3453 N N . ILE A 1 427 ? -5.337 -7.155 -34.661 1.00 85.81 427 ILE A N 1
ATOM 3454 C CA . ILE A 1 427 ? -5.023 -5.782 -35.051 1.00 85.81 427 ILE A CA 1
ATOM 3455 C C . ILE A 1 427 ? -6.023 -5.356 -36.120 1.00 85.81 427 ILE A C 1
ATOM 3457 O O . ILE A 1 427 ? -6.168 -6.041 -37.134 1.00 85.81 427 ILE A O 1
ATOM 3461 N N . ASP A 1 428 ? -6.728 -4.249 -35.882 1.00 85.25 428 ASP A N 1
ATOM 3462 C CA . ASP A 1 428 ? -7.758 -3.714 -36.785 1.00 85.25 428 ASP A CA 1
ATOM 3463 C C . ASP A 1 428 ? -8.827 -4.766 -37.157 1.00 85.25 428 ASP A C 1
ATOM 3465 O O . ASP A 1 428 ? -9.247 -4.885 -38.307 1.00 85.25 428 ASP A O 1
ATOM 3469 N N . GLY A 1 429 ? -9.222 -5.598 -36.183 1.00 85.25 429 GLY A N 1
ATOM 3470 C CA . GLY A 1 429 ? -10.209 -6.671 -36.365 1.00 85.25 429 GLY A CA 1
ATOM 3471 C C . GLY A 1 429 ? -9.700 -7.907 -37.117 1.00 85.25 429 GLY A C 1
ATOM 3472 O O . GLY A 1 429 ? -10.483 -8.813 -37.396 1.00 85.25 429 GLY A O 1
ATOM 3473 N N . LYS A 1 430 ? -8.404 -7.975 -37.439 1.00 87.69 430 LYS A N 1
ATOM 3474 C CA . LYS A 1 430 ? -7.783 -9.104 -38.139 1.00 87.69 430 LYS A CA 1
ATOM 3475 C C . LYS A 1 430 ? -6.782 -9.830 -37.247 1.00 87.69 430 LYS A C 1
ATOM 3477 O O . LYS A 1 430 ? -6.016 -9.197 -36.529 1.00 87.69 430 LYS A O 1
ATOM 3482 N N . GLU A 1 431 ? -6.762 -11.155 -37.327 1.00 89.94 431 GLU A N 1
ATOM 3483 C CA . GLU A 1 431 ? -5.875 -11.996 -36.522 1.00 89.94 431 GLU A CA 1
ATOM 3484 C C . GLU A 1 431 ? -4.494 -12.189 -37.171 1.00 89.94 431 GLU A C 1
ATOM 3486 O O . GLU A 1 431 ? -4.352 -12.319 -38.397 1.00 89.94 431 GLU A O 1
ATOM 3491 N N . TYR A 1 432 ? -3.458 -12.211 -36.334 1.00 91.19 432 TYR A N 1
ATOM 3492 C CA . TYR A 1 432 ? -2.062 -12.339 -36.734 1.00 91.19 432 TYR A CA 1
ATOM 3493 C C . TYR A 1 432 ? -1.292 -13.250 -35.781 1.00 91.19 432 TYR A C 1
ATOM 3495 O O . TYR A 1 432 ? -1.479 -13.191 -34.570 1.00 91.19 432 TYR A O 1
ATOM 3503 N N . ALA A 1 433 ? -0.335 -13.999 -36.329 1.00 89.81 433 ALA A N 1
ATOM 3504 C CA . ALA A 1 433 ? 0.703 -14.663 -35.555 1.00 89.81 433 ALA A CA 1
ATOM 3505 C C . ALA A 1 433 ? 1.839 -13.669 -35.274 1.00 89.81 433 ALA A C 1
ATOM 3507 O O . ALA A 1 433 ? 2.244 -12.922 -36.175 1.00 89.81 433 ALA A O 1
ATOM 3508 N N . MET A 1 434 ? 2.348 -13.675 -34.043 1.00 91.50 434 MET A N 1
ATOM 3509 C CA . MET A 1 434 ? 3.482 -12.876 -33.582 1.00 91.50 434 MET A CA 1
ATOM 3510 C C . MET A 1 434 ? 4.781 -13.638 -33.836 1.00 91.50 434 MET A C 1
ATOM 3512 O O . MET A 1 434 ? 5.068 -14.645 -33.192 1.00 91.50 434 MET A O 1
ATOM 3516 N N . ILE A 1 435 ? 5.571 -13.151 -34.785 1.00 89.50 435 ILE A N 1
ATOM 3517 C CA . ILE A 1 435 ? 6.799 -13.795 -35.247 1.00 89.50 435 ILE A CA 1
ATOM 3518 C C . ILE A 1 435 ? 7.991 -12.936 -34.822 1.00 89.50 435 ILE A C 1
ATOM 3520 O O . ILE A 1 435 ? 8.042 -11.761 -35.195 1.00 89.50 435 ILE A O 1
ATOM 3524 N N . PRO A 1 436 ? 8.967 -13.478 -34.077 1.00 91.31 436 PRO A N 1
ATOM 3525 C CA . PRO A 1 436 ? 10.175 -12.735 -33.749 1.00 91.31 436 PRO A CA 1
ATOM 3526 C C . PRO A 1 436 ? 11.004 -12.457 -35.007 1.00 91.31 436 PRO A C 1
ATOM 3528 O O . PRO A 1 436 ? 11.101 -13.287 -35.913 1.00 91.31 436 PRO A O 1
ATOM 3531 N N . VAL A 1 437 ? 11.618 -11.277 -35.065 1.00 93.12 437 VAL A N 1
ATOM 3532 C CA . VAL A 1 437 ? 12.605 -10.954 -36.102 1.00 93.12 437 VAL A CA 1
ATOM 3533 C C . VAL A 1 437 ? 13.823 -11.875 -35.917 1.00 93.12 437 VAL A C 1
ATOM 3535 O O . VAL A 1 437 ? 14.319 -11.975 -34.794 1.00 93.12 437 VAL A O 1
ATOM 3538 N N . PRO A 1 438 ? 14.325 -12.542 -36.976 1.00 90.81 438 PRO A N 1
ATOM 3539 C CA . PRO A 1 438 ? 15.511 -13.389 -36.874 1.00 90.81 438 PRO A CA 1
ATOM 3540 C C . PRO A 1 438 ? 16.730 -12.611 -36.372 1.00 90.81 438 PRO A C 1
ATOM 3542 O O . PRO A 1 438 ? 16.938 -11.467 -36.765 1.00 90.81 438 PRO A O 1
ATOM 3545 N N . GLU A 1 439 ? 17.584 -13.249 -35.567 1.00 88.31 439 GLU A N 1
ATOM 3546 C CA . GLU A 1 439 ? 18.763 -12.603 -34.966 1.00 88.31 439 GLU A CA 1
ATOM 3547 C C . GLU A 1 439 ? 19.692 -11.962 -36.011 1.00 88.31 439 GLU A C 1
ATOM 3549 O O . GLU A 1 439 ? 20.148 -10.836 -35.837 1.00 88.31 439 GLU A O 1
ATOM 3554 N N . LYS A 1 440 ? 19.889 -12.631 -37.154 1.00 90.12 440 LYS A N 1
ATOM 3555 C CA . LYS A 1 440 ? 20.672 -12.119 -38.295 1.00 90.12 440 LYS A CA 1
ATOM 3556 C C . LYS A 1 440 ? 20.121 -10.825 -38.914 1.00 90.12 440 LYS A C 1
ATOM 3558 O O . LYS A 1 440 ? 20.861 -10.121 -39.594 1.00 90.12 440 LYS A O 1
ATOM 3563 N N . ASP A 1 441 ? 18.834 -10.544 -38.708 1.00 90.81 441 ASP A N 1
ATOM 3564 C CA . ASP A 1 441 ? 18.131 -9.376 -39.244 1.00 90.81 441 ASP A CA 1
ATOM 3565 C C . ASP A 1 441 ? 18.046 -8.238 -38.205 1.00 90.81 441 ASP A C 1
ATOM 3567 O O . ASP A 1 441 ? 17.428 -7.198 -38.457 1.00 90.81 441 ASP A O 1
ATOM 3571 N N . LEU A 1 442 ? 18.662 -8.416 -37.029 1.00 93.56 442 LEU A N 1
ATOM 3572 C CA . LEU A 1 442 ? 18.835 -7.368 -36.029 1.00 93.56 442 LEU A CA 1
ATOM 3573 C C . LEU A 1 442 ? 20.044 -6.470 -36.370 1.00 93.56 442 LEU A C 1
ATOM 3575 O O . LEU A 1 442 ? 21.026 -6.930 -36.953 1.00 93.56 442 LEU A O 1
ATOM 3579 N N . PRO A 1 443 ? 20.025 -5.183 -35.971 1.00 95.25 443 PRO A N 1
ATOM 3580 C CA . PRO A 1 443 ? 18.940 -4.491 -35.279 1.00 95.25 443 PRO A CA 1
ATOM 3581 C C . PRO A 1 443 ? 17.833 -4.015 -36.230 1.00 95.25 443 PRO A C 1
ATOM 3583 O O . PRO A 1 443 ? 18.094 -3.557 -37.345 1.00 95.25 443 PRO A O 1
ATOM 3586 N N . VAL A 1 444 ? 16.593 -4.003 -35.734 1.00 96.50 444 VAL A N 1
ATOM 3587 C CA . VAL A 1 444 ? 15.490 -3.285 -36.386 1.00 96.50 444 VAL A CA 1
ATOM 3588 C C . VAL A 1 444 ? 15.716 -1.783 -36.195 1.00 96.50 444 VAL A C 1
ATOM 3590 O O . VAL A 1 444 ? 15.598 -1.264 -35.087 1.00 96.50 444 VAL A O 1
ATOM 3593 N N . LYS A 1 445 ? 16.090 -1.082 -37.267 1.00 95.56 445 LYS A N 1
ATOM 3594 C CA . LYS A 1 445 ? 16.422 0.350 -37.216 1.00 95.56 445 LYS A CA 1
ATOM 3595 C C . LYS A 1 445 ? 15.165 1.217 -37.256 1.00 95.56 445 LYS A C 1
ATOM 3597 O O . LYS A 1 445 ? 14.233 0.920 -38.003 1.00 95.56 445 LYS A O 1
ATOM 3602 N N . LEU A 1 446 ? 15.176 2.311 -36.491 1.00 94.75 446 LEU A N 1
ATOM 3603 C CA . LEU A 1 446 ? 14.148 3.345 -36.590 1.00 94.75 446 LEU A CA 1
ATOM 3604 C C . LEU A 1 446 ? 14.161 3.971 -37.996 1.00 94.75 446 LEU A C 1
ATOM 3606 O O . LEU A 1 446 ? 15.241 4.269 -38.518 1.00 94.75 446 LEU A O 1
ATOM 3610 N N . PRO A 1 447 ? 12.990 4.166 -38.617 1.00 93.81 447 PRO A N 1
ATOM 3611 C CA . PRO A 1 447 ? 12.880 4.813 -39.911 1.00 93.81 447 PRO A CA 1
ATOM 3612 C C . PRO A 1 447 ? 12.923 6.338 -39.780 1.00 93.81 447 PRO A C 1
ATOM 3614 O O . PRO A 1 447 ? 12.538 6.889 -38.758 1.00 93.81 447 PRO A O 1
ATOM 3617 N N . THR A 1 448 ? 13.324 7.034 -40.841 1.00 91.75 448 THR A N 1
ATOM 3618 C CA . THR A 1 448 ? 13.362 8.507 -40.877 1.00 91.75 448 THR A CA 1
ATOM 3619 C C . THR A 1 448 ? 12.201 9.135 -41.653 1.00 91.75 448 THR A C 1
ATOM 3621 O O . THR A 1 448 ? 12.110 10.354 -41.723 1.00 91.75 448 THR A O 1
ATOM 3624 N N . ASP A 1 449 ? 11.308 8.333 -42.242 1.00 91.94 449 ASP A N 1
ATOM 3625 C CA . ASP A 1 449 ? 10.185 8.780 -43.083 1.00 91.94 449 ASP A CA 1
ATOM 3626 C C . ASP A 1 449 ? 8.876 9.002 -42.299 1.00 91.94 449 ASP A C 1
ATOM 3628 O O . ASP A 1 449 ? 7.794 8.725 -42.813 1.00 91.94 449 ASP A O 1
ATOM 3632 N N . VAL A 1 450 ? 8.966 9.481 -41.054 1.00 88.00 450 VAL A N 1
ATOM 3633 C CA . VAL A 1 450 ? 7.809 9.746 -40.180 1.00 88.00 450 VAL A CA 1
ATOM 3634 C C . VAL A 1 450 ? 7.723 11.220 -39.790 1.00 88.00 450 VAL A C 1
ATOM 3636 O O . VAL A 1 450 ? 8.747 11.877 -39.612 1.00 88.00 450 VAL A O 1
ATOM 3639 N N . ASP A 1 451 ? 6.502 11.728 -39.608 1.00 82.62 451 ASP A N 1
ATOM 3640 C CA . ASP A 1 451 ? 6.259 12.997 -38.918 1.00 82.62 451 ASP A CA 1
ATOM 3641 C C . ASP A 1 451 ? 6.062 12.776 -37.405 1.00 82.62 451 ASP A C 1
ATOM 3643 O O . ASP A 1 451 ? 5.711 11.683 -36.950 1.00 82.62 451 ASP A O 1
ATOM 3647 N N . PHE A 1 452 ? 6.302 13.822 -36.613 1.00 85.44 452 PHE A N 1
ATOM 3648 C CA . PHE A 1 452 ? 6.175 13.783 -35.150 1.00 85.44 452 PHE A CA 1
ATOM 3649 C C . PHE A 1 452 ? 4.850 14.365 -34.648 1.00 85.44 452 PHE A C 1
ATOM 3651 O O . PHE A 1 452 ? 4.728 14.690 -33.465 1.00 85.44 452 PHE A O 1
ATOM 3658 N N . VAL A 1 453 ? 3.861 14.515 -35.532 1.00 79.50 453 VAL A N 1
ATOM 3659 C CA . VAL A 1 453 ? 2.551 15.045 -35.157 1.00 79.50 453 VAL A CA 1
ATOM 3660 C C . VAL A 1 453 ? 1.815 13.979 -34.326 1.00 79.50 453 VAL A C 1
ATOM 3662 O O . VAL A 1 453 ? 1.812 12.801 -34.690 1.00 79.50 453 VAL A O 1
ATOM 3665 N N . PRO A 1 454 ? 1.236 14.331 -33.163 1.00 74.12 454 PRO A N 1
ATOM 3666 C CA . PRO A 1 454 ? 0.539 13.364 -32.324 1.00 74.12 454 PRO A CA 1
ATOM 3667 C C . PRO A 1 454 ? -0.842 13.026 -32.903 1.00 74.12 454 PRO A C 1
ATOM 3669 O O . PRO A 1 454 ? -1.726 13.875 -32.942 1.00 74.12 454 PRO A O 1
ATOM 3672 N N . HIS A 1 455 ? -1.043 11.762 -33.288 1.00 75.88 455 HIS A N 1
ATOM 3673 C CA . HIS A 1 455 ? -2.314 11.250 -33.833 1.00 75.88 455 HIS A CA 1
ATOM 3674 C C . HIS A 1 455 ? -3.020 10.231 -32.924 1.00 75.88 455 HIS A C 1
ATOM 3676 O O . HIS A 1 455 ? -4.009 9.629 -33.322 1.00 75.88 455 HIS A O 1
ATOM 3682 N N . GLY A 1 456 ? -2.511 10.009 -31.709 1.00 79.31 456 GLY A N 1
ATOM 3683 C CA . GLY A 1 456 ? -3.024 8.972 -30.803 1.00 79.31 456 GLY A CA 1
ATOM 3684 C C . GLY A 1 456 ? -2.490 7.559 -31.079 1.00 79.31 456 GLY A C 1
ATOM 3685 O O . GLY A 1 456 ? -2.751 6.658 -30.291 1.00 79.31 456 GLY A O 1
ATOM 3686 N N . GLU A 1 457 ? -1.684 7.379 -32.129 1.00 82.69 457 GLU A N 1
ATOM 3687 C CA . GLU A 1 457 ? -0.974 6.139 -32.472 1.00 82.69 457 GLU A CA 1
ATOM 3688 C C . GLU A 1 457 ? 0.546 6.362 -32.589 1.00 82.69 457 GLU A C 1
ATOM 3690 O O . GLU A 1 457 ? 1.022 7.502 -32.652 1.00 82.69 457 GLU A O 1
ATOM 3695 N N . SER A 1 458 ? 1.327 5.275 -32.623 1.00 87.56 458 SER A N 1
ATOM 3696 C CA . SER A 1 458 ? 2.776 5.361 -32.840 1.00 87.56 458 SER A CA 1
ATOM 3697 C C . SER A 1 458 ? 3.094 5.942 -34.228 1.00 87.56 458 SER A C 1
ATOM 3699 O O . SER A 1 458 ? 2.572 5.440 -35.227 1.00 87.56 458 SER A O 1
ATOM 3701 N N . PRO A 1 459 ? 4.022 6.914 -34.357 1.00 90.94 459 PRO A N 1
ATOM 3702 C CA . PRO A 1 459 ? 4.467 7.406 -35.664 1.00 90.94 459 PRO A CA 1
ATOM 3703 C C . PRO A 1 459 ? 4.994 6.305 -36.596 1.00 90.94 459 PRO A C 1
ATOM 3705 O O . PRO A 1 459 ? 4.864 6.409 -37.816 1.00 90.94 459 PRO A O 1
ATOM 3708 N N . LEU A 1 460 ? 5.535 5.215 -36.038 1.00 92.12 460 LEU A N 1
ATOM 3709 C CA . LEU A 1 460 ? 6.042 4.085 -36.819 1.00 92.12 460 LEU A CA 1
ATOM 3710 C C . LEU A 1 460 ? 4.941 3.322 -37.560 1.00 92.12 460 LEU A C 1
ATOM 3712 O O . LEU A 1 460 ? 5.251 2.648 -38.541 1.00 92.12 460 LEU A O 1
ATOM 3716 N N . ALA A 1 461 ? 3.675 3.427 -37.140 1.00 90.44 461 ALA A N 1
ATOM 3717 C CA . ALA A 1 461 ? 2.542 2.813 -37.834 1.00 90.44 461 ALA A CA 1
ATOM 3718 C C . ALA A 1 461 ? 2.330 3.409 -39.238 1.00 90.44 461 ALA A C 1
ATOM 3720 O O . ALA A 1 461 ? 1.824 2.738 -40.136 1.00 90.44 461 ALA A O 1
ATOM 3721 N N . ARG A 1 462 ? 2.780 4.651 -39.458 1.00 88.19 462 ARG A N 1
ATOM 3722 C CA . ARG A 1 462 ? 2.599 5.391 -40.716 1.00 88.19 462 ARG A CA 1
ATOM 3723 C C . ARG A 1 462 ? 3.807 5.305 -41.655 1.00 88.19 462 ARG A C 1
ATOM 3725 O O . ARG A 1 462 ? 3.687 5.628 -42.837 1.00 88.19 462 ARG A O 1
ATOM 3732 N N . SER A 1 463 ? 4.952 4.808 -41.176 1.00 92.19 463 SER A N 1
ATOM 3733 C CA . SER A 1 463 ? 6.134 4.593 -42.019 1.00 92.19 463 SER A CA 1
ATOM 3734 C C . SER A 1 463 ? 5.904 3.440 -42.995 1.00 92.19 463 SER A C 1
ATOM 3736 O O . SER A 1 463 ? 5.888 2.261 -42.624 1.00 92.19 463 SER A O 1
ATOM 3738 N N . LYS A 1 464 ? 5.789 3.773 -44.285 1.00 87.62 464 LYS A N 1
ATOM 3739 C CA . LYS A 1 464 ? 5.640 2.774 -45.353 1.00 87.62 464 LYS A CA 1
ATOM 3740 C C . LYS A 1 464 ? 6.884 1.891 -45.470 1.00 87.62 464 LYS A C 1
ATOM 3742 O O . LYS A 1 464 ? 6.737 0.702 -45.756 1.00 87.62 464 LYS A O 1
ATOM 3747 N N . LYS A 1 465 ? 8.080 2.459 -45.254 1.00 89.12 465 LYS A N 1
ATOM 3748 C CA . LYS A 1 465 ? 9.366 1.744 -45.345 1.00 89.12 465 LYS A CA 1
ATOM 3749 C C . LYS A 1 465 ? 9.589 0.777 -44.183 1.00 89.12 465 LYS A C 1
ATOM 3751 O O . LYS A 1 465 ? 10.239 -0.247 -44.366 1.00 89.12 465 LYS A O 1
ATOM 3756 N N . PHE A 1 466 ? 9.065 1.096 -43.004 1.00 94.12 466 PHE A N 1
ATOM 3757 C CA . PHE A 1 466 ? 9.237 0.282 -41.805 1.00 94.12 466 PHE A CA 1
ATOM 3758 C C . PHE A 1 466 ? 8.173 -0.807 -41.676 1.00 94.12 466 PHE A C 1
ATOM 3760 O O . PHE A 1 466 ? 8.507 -1.962 -41.412 1.00 94.12 466 PHE A O 1
ATOM 3767 N N . GLN A 1 467 ? 6.899 -0.449 -41.876 1.00 92.19 467 GLN A N 1
ATOM 3768 C CA . GLN A 1 467 ? 5.784 -1.354 -41.613 1.00 92.19 467 GLN A CA 1
ATOM 3769 C C . GLN A 1 467 ? 5.756 -2.535 -42.572 1.00 92.19 467 GLN A C 1
ATOM 3771 O O . GLN A 1 467 ? 5.558 -3.656 -42.125 1.00 92.19 467 GLN A O 1
ATOM 3776 N N . LYS A 1 468 ? 5.949 -2.321 -43.877 1.00 92.69 468 LYS A N 1
ATOM 3777 C CA . LYS A 1 468 ? 5.754 -3.375 -44.883 1.00 92.69 468 LYS A CA 1
ATOM 3778 C C . LYS A 1 468 ? 6.984 -4.276 -44.982 1.00 92.69 468 LYS A C 1
ATOM 3780 O O . LYS A 1 468 ? 8.017 -3.860 -45.499 1.00 92.69 468 LYS A O 1
ATOM 3785 N N . VAL A 1 469 ? 6.852 -5.530 -44.550 1.00 94.69 469 VAL A N 1
ATOM 3786 C CA . VAL A 1 469 ? 7.928 -6.533 -44.608 1.00 94.69 469 VAL A CA 1
ATOM 3787 C C . VAL A 1 469 ? 7.422 -7.879 -45.118 1.00 94.69 469 VAL A C 1
ATOM 3789 O O . VAL A 1 469 ? 6.221 -8.142 -45.164 1.00 94.69 469 VAL A O 1
ATOM 3792 N N . LYS A 1 470 ? 8.346 -8.756 -45.515 1.00 93.56 470 LYS A N 1
ATOM 3793 C CA . LYS A 1 470 ? 8.029 -10.167 -45.754 1.00 93.56 470 LYS A CA 1
ATOM 3794 C C . LYS A 1 470 ? 8.164 -10.944 -44.452 1.00 93.56 470 LYS A C 1
ATOM 3796 O O . LYS A 1 470 ? 9.062 -10.681 -43.655 1.00 93.56 470 LYS A O 1
ATOM 3801 N N . CYS A 1 471 ? 7.272 -11.903 -44.246 1.00 90.19 471 CYS A N 1
ATOM 3802 C CA . CYS A 1 471 ? 7.367 -12.843 -43.146 1.00 90.19 471 CYS A CA 1
ATOM 3803 C C . CYS A 1 471 ? 8.645 -13.686 -43.306 1.00 90.19 471 CYS A C 1
ATOM 3805 O O . CYS A 1 471 ? 8.816 -14.300 -44.362 1.00 90.19 471 CYS A O 1
ATOM 3807 N N . PRO A 1 472 ? 9.512 -13.771 -42.282 1.00 86.44 472 PRO A N 1
ATOM 3808 C CA . PRO A 1 472 ? 10.741 -14.563 -42.359 1.00 86.44 472 PRO A CA 1
ATOM 3809 C C . PRO A 1 472 ? 10.480 -16.078 -42.394 1.00 86.44 472 PRO A C 1
ATOM 3811 O O . PRO A 1 472 ? 11.385 -16.838 -42.714 1.00 86.44 472 PRO A O 1
ATOM 3814 N N . VAL A 1 473 ? 9.254 -16.509 -42.074 1.00 85.00 473 VAL A N 1
ATOM 3815 C CA . VAL A 1 473 ? 8.848 -17.920 -42.023 1.00 85.00 473 VAL A CA 1
ATOM 3816 C C . VAL A 1 473 ? 8.208 -18.358 -43.341 1.00 85.00 473 VAL A C 1
ATOM 3818 O O . VAL A 1 473 ? 8.701 -19.270 -43.993 1.00 85.00 473 VAL A O 1
ATOM 3821 N N . CYS A 1 474 ? 7.124 -17.700 -43.767 1.00 84.62 474 CYS A N 1
ATOM 3822 C CA . CYS A 1 474 ? 6.354 -18.126 -44.942 1.00 84.62 474 CYS A CA 1
ATOM 3823 C C . CYS A 1 474 ? 6.617 -17.304 -46.214 1.00 84.62 474 CYS A C 1
ATOM 3825 O O . CYS A 1 474 ? 6.048 -17.599 -47.263 1.00 84.62 474 CYS A O 1
ATOM 3827 N N . GLY A 1 475 ? 7.400 -16.223 -46.131 1.00 86.88 475 GLY A N 1
ATOM 3828 C CA . GLY A 1 475 ? 7.665 -15.306 -47.248 1.00 86.88 475 GLY A CA 1
ATOM 3829 C C . GLY A 1 475 ? 6.491 -14.399 -47.649 1.00 86.88 475 GLY A C 1
ATOM 3830 O O . GLY A 1 475 ? 6.686 -13.464 -48.430 1.00 86.88 475 GLY A O 1
ATOM 3831 N N . GLY A 1 476 ? 5.289 -14.634 -47.109 1.00 88.94 476 GLY A N 1
ATOM 3832 C CA . GLY A 1 476 ? 4.092 -13.828 -47.356 1.00 88.94 476 GLY A CA 1
ATOM 3833 C C . GLY A 1 476 ? 4.184 -12.408 -46.780 1.00 88.94 476 GLY A C 1
ATOM 3834 O O . GLY A 1 476 ? 5.078 -12.113 -45.982 1.00 88.94 476 GLY A O 1
ATOM 3835 N N . PRO A 1 477 ? 3.267 -11.500 -47.158 1.00 91.94 477 PRO A N 1
ATOM 3836 C CA . PRO A 1 477 ? 3.274 -10.133 -46.651 1.00 91.94 477 PRO A CA 1
ATOM 3837 C C . PRO A 1 477 ? 2.951 -10.105 -45.152 1.00 91.94 477 PRO A C 1
ATOM 3839 O O . PRO A 1 477 ? 2.059 -10.806 -44.662 1.00 91.94 477 PRO A O 1
ATOM 3842 N N . ALA A 1 478 ? 3.694 -9.277 -44.430 1.00 93.44 478 ALA A N 1
ATOM 3843 C CA . ALA A 1 478 ? 3.603 -9.103 -42.992 1.00 93.44 478 ALA A CA 1
ATOM 3844 C C . ALA A 1 478 ? 3.843 -7.633 -42.617 1.00 93.44 478 ALA A C 1
ATOM 3846 O O . ALA A 1 478 ? 4.245 -6.819 -43.458 1.00 93.44 478 ALA A O 1
ATOM 3847 N N . ARG A 1 479 ? 3.587 -7.290 -41.353 1.00 94.56 479 ARG A N 1
ATOM 3848 C CA . ARG A 1 479 ? 3.856 -5.947 -40.819 1.00 94.56 479 ARG A CA 1
ATOM 3849 C C . ARG A 1 479 ? 4.689 -5.983 -39.544 1.00 94.56 479 ARG A C 1
ATOM 3851 O O . ARG A 1 479 ? 4.575 -6.945 -38.800 1.00 94.56 479 ARG A O 1
ATOM 3858 N N . ARG A 1 480 ? 5.529 -4.979 -39.290 1.00 96.12 480 ARG A N 1
ATOM 3859 C CA . ARG A 1 480 ? 6.288 -4.870 -38.026 1.00 96.12 480 ARG A CA 1
ATOM 3860 C C . ARG A 1 480 ? 5.403 -4.384 -36.874 1.00 96.12 480 ARG A C 1
ATOM 3862 O O . ARG A 1 480 ? 4.407 -3.701 -37.108 1.00 96.12 480 ARG A O 1
ATOM 3869 N N . GLU A 1 481 ? 5.799 -4.695 -35.643 1.00 95.00 481 GLU A N 1
ATOM 3870 C CA . GLU A 1 481 ? 5.327 -3.971 -34.458 1.00 95.00 481 GLU A CA 1
ATOM 3871 C C . GLU A 1 481 ? 5.685 -2.483 -34.587 1.00 95.00 481 GLU A C 1
ATOM 3873 O O . GLU A 1 481 ? 6.814 -2.128 -34.930 1.00 95.00 481 GLU A O 1
ATOM 3878 N N . ALA A 1 482 ? 4.682 -1.627 -34.402 1.00 94.12 482 ALA A N 1
ATOM 3879 C CA . ALA A 1 482 ? 4.791 -0.179 -34.510 1.00 94.12 482 ALA A CA 1
ATOM 3880 C C . ALA A 1 482 ? 5.193 0.468 -33.180 1.00 94.12 482 ALA A C 1
ATOM 3882 O O . ALA A 1 482 ? 5.659 1.607 -33.170 1.00 94.12 482 ALA A O 1
ATOM 3883 N N . ASP A 1 483 ? 5.007 -0.219 -32.061 1.00 94.50 483 ASP A N 1
ATOM 3884 C CA . ASP A 1 483 ? 5.419 0.307 -30.771 1.00 94.50 483 ASP A CA 1
ATOM 3885 C C . ASP A 1 483 ? 6.924 0.139 -30.525 1.00 94.50 483 ASP A C 1
ATOM 3887 O O . ASP A 1 483 ? 7.615 -0.726 -31.078 1.00 94.50 483 ASP A O 1
ATOM 3891 N N . THR A 1 484 ? 7.447 1.007 -29.663 1.00 95.62 484 THR A N 1
ATOM 3892 C CA . THR A 1 484 ? 8.829 0.939 -29.184 1.00 95.62 484 THR A CA 1
ATOM 3893 C C . THR A 1 484 ? 8.882 0.466 -27.738 1.00 95.62 484 THR A C 1
ATOM 3895 O O . THR A 1 484 ? 7.908 0.559 -26.990 1.00 95.62 484 THR A O 1
ATOM 3898 N N . MET A 1 485 ? 10.037 -0.062 -27.340 1.00 97.19 485 MET A N 1
ATOM 3899 C CA . MET A 1 485 ? 10.294 -0.457 -25.962 1.00 97.19 485 MET A CA 1
ATOM 3900 C C . MET A 1 485 ? 10.437 0.766 -25.053 1.00 97.19 485 MET A C 1
ATOM 3902 O O . MET A 1 485 ? 11.082 1.758 -25.399 1.00 97.19 485 MET A O 1
ATOM 3906 N N . ASP A 1 486 ? 9.869 0.653 -23.857 1.00 96.38 486 ASP A N 1
ATOM 3907 C CA . ASP A 1 486 ? 10.028 1.592 -22.757 1.00 96.38 486 ASP A CA 1
ATOM 3908 C C . ASP A 1 486 ? 11.503 1.819 -22.389 1.00 96.38 486 ASP A C 1
ATOM 3910 O O . ASP A 1 486 ? 12.333 0.909 -22.450 1.00 96.38 486 ASP A O 1
ATOM 3914 N N . THR A 1 487 ? 11.834 3.039 -21.961 1.00 96.44 487 THR A N 1
ATOM 3915 C CA . THR A 1 487 ? 13.218 3.436 -21.667 1.00 96.44 487 THR A CA 1
ATOM 3916 C C . THR A 1 487 ? 13.842 2.636 -20.523 1.00 96.44 487 THR A C 1
ATOM 3918 O O . THR A 1 487 ? 15.067 2.463 -20.512 1.00 96.44 487 THR A O 1
ATOM 3921 N N . PHE A 1 488 ? 13.039 2.088 -19.599 1.00 97.69 488 PHE A N 1
ATOM 3922 C CA . PHE A 1 488 ? 13.554 1.222 -18.545 1.00 97.69 488 PHE A CA 1
ATOM 3923 C C . PHE A 1 488 ? 14.102 -0.101 -19.081 1.00 97.69 488 PHE A C 1
ATOM 3925 O O . PHE A 1 488 ? 14.968 -0.680 -18.431 1.00 97.69 488 PHE A O 1
ATOM 3932 N N . VAL A 1 489 ? 13.704 -0.556 -20.276 1.00 97.06 489 VAL A N 1
ATOM 3933 C CA . VAL A 1 489 ? 14.315 -1.741 -20.903 1.00 97.06 489 VAL A CA 1
ATOM 3934 C C . VAL A 1 489 ? 15.808 -1.510 -21.110 1.00 97.06 489 VAL A C 1
ATOM 3936 O O . VAL A 1 489 ? 16.614 -2.347 -20.720 1.00 97.06 489 VAL A O 1
ATOM 3939 N N . CYS A 1 490 ? 16.206 -0.345 -21.624 1.00 95.94 490 CYS A N 1
ATOM 3940 C CA . CYS A 1 490 ? 17.617 -0.009 -21.822 1.00 95.94 490 CYS A CA 1
ATOM 3941 C C . CYS A 1 490 ? 18.370 0.158 -20.491 1.00 95.94 490 CYS A C 1
ATOM 3943 O O . CYS A 1 490 ? 19.489 -0.335 -20.336 1.00 95.94 490 CYS A O 1
ATOM 3945 N N . SER A 1 491 ? 17.766 0.837 -19.511 1.00 97.69 491 SER A N 1
ATOM 3946 C CA . SER A 1 491 ? 18.419 1.083 -18.218 1.00 97.69 491 SER A CA 1
ATOM 3947 C C . SER A 1 491 ? 18.429 -0.131 -17.284 1.00 97.69 491 SER A C 1
ATOM 3949 O O . SER A 1 491 ? 19.070 -0.074 -16.241 1.00 97.69 491 SER A O 1
ATOM 3951 N N . SER A 1 492 ? 17.781 -1.240 -17.645 1.00 98.12 492 SER A N 1
ATOM 3952 C CA . SER A 1 492 ? 17.781 -2.465 -16.830 1.00 98.12 492 SER A CA 1
ATOM 3953 C C . SER A 1 492 ? 19.004 -3.358 -17.041 1.00 98.12 492 SER A C 1
ATOM 3955 O O . SER A 1 492 ? 19.152 -4.347 -16.335 1.00 98.12 492 SER A O 1
ATOM 3957 N N . TRP A 1 493 ? 19.880 -3.048 -18.003 1.00 97.31 493 TRP A N 1
ATOM 3958 C CA . TRP A 1 493 ? 21.052 -3.892 -18.279 1.00 97.31 493 TRP A CA 1
ATOM 3959 C C . TRP A 1 493 ? 22.314 -3.134 -18.720 1.00 97.31 493 TRP A C 1
ATOM 3961 O O . TRP A 1 493 ? 23.343 -3.752 -18.994 1.00 97.31 493 TRP A O 1
ATOM 3971 N N . TYR A 1 494 ? 22.289 -1.799 -18.771 1.00 97.81 494 TYR A N 1
ATOM 3972 C CA . TYR A 1 494 ? 23.428 -0.994 -19.237 1.00 97.81 494 TYR A CA 1
ATOM 3973 C C . TYR A 1 494 ? 24.732 -1.249 -18.453 1.00 97.81 494 TYR A C 1
ATOM 3975 O O . TYR A 1 494 ? 25.819 -1.174 -19.023 1.00 97.81 494 TYR A O 1
ATOM 3983 N N . TYR A 1 495 ? 24.636 -1.601 -17.168 1.00 97.56 495 TYR A N 1
ATOM 3984 C CA . TYR A 1 495 ? 25.787 -1.933 -16.327 1.00 97.56 495 TYR A CA 1
ATOM 3985 C C . TYR A 1 495 ? 26.485 -3.234 -16.764 1.00 97.56 495 TYR A C 1
ATOM 3987 O O . TYR A 1 495 ? 27.703 -3.328 -16.641 1.00 97.56 495 TYR A O 1
ATOM 3995 N N . PHE A 1 496 ? 25.771 -4.189 -17.379 1.00 97.56 496 PHE A N 1
ATOM 3996 C CA . PHE A 1 496 ? 26.406 -5.308 -18.088 1.00 97.56 496 PHE A CA 1
ATOM 3997 C C . PHE A 1 496 ? 27.159 -4.818 -19.318 1.00 97.56 496 PHE A C 1
ATOM 3999 O O . PHE A 1 496 ? 28.311 -5.198 -19.536 1.00 97.56 496 PHE A O 1
ATOM 4006 N N . ARG A 1 497 ? 26.540 -3.927 -20.101 1.00 97.81 497 ARG A N 1
ATOM 4007 C CA . ARG A 1 497 ? 27.143 -3.409 -21.333 1.00 97.81 497 ARG A CA 1
ATOM 4008 C C . ARG A 1 497 ? 28.424 -2.617 -21.080 1.00 97.81 497 ARG A C 1
ATOM 4010 O O . ARG A 1 497 ? 29.329 -2.676 -21.906 1.00 97.81 497 ARG A O 1
ATOM 4017 N N . TYR A 1 498 ? 28.538 -1.920 -19.950 1.00 98.00 498 TYR A N 1
ATOM 4018 C CA . TYR A 1 498 ? 29.766 -1.211 -19.576 1.00 98.00 498 TYR A CA 1
ATOM 4019 C C . TYR A 1 498 ? 30.984 -2.118 -19.397 1.00 98.00 498 TYR A C 1
ATOM 4021 O O . TYR A 1 498 ? 32.102 -1.649 -19.606 1.00 98.00 498 TYR A O 1
ATOM 4029 N N . SER A 1 499 ? 30.797 -3.405 -19.092 1.00 97.19 499 SER A N 1
ATOM 4030 C CA . SER A 1 499 ? 31.919 -4.350 -19.032 1.00 97.19 499 SER A CA 1
ATOM 4031 C C . SER A 1 499 ? 32.563 -4.595 -20.407 1.00 97.19 499 SER A C 1
ATOM 4033 O O . SER A 1 499 ? 33.758 -4.896 -20.482 1.00 97.19 499 SER A O 1
ATOM 4035 N N . ASP A 1 500 ? 31.797 -4.429 -21.496 1.00 97.88 500 ASP A N 1
ATOM 4036 C CA . ASP A 1 500 ? 32.238 -4.700 -22.868 1.00 97.88 500 ASP A CA 1
ATOM 4037 C C . ASP A 1 500 ? 31.490 -3.858 -23.936 1.00 97.88 500 ASP A C 1
ATOM 4039 O O . ASP A 1 500 ? 30.760 -4.373 -24.793 1.00 97.88 500 ASP A O 1
ATOM 4043 N N . PRO A 1 501 ? 31.649 -2.521 -23.928 1.00 97.25 501 PRO A N 1
ATOM 4044 C CA . PRO A 1 501 ? 30.765 -1.608 -24.657 1.00 97.25 501 PRO A CA 1
ATOM 4045 C C . PRO A 1 501 ? 30.930 -1.652 -26.182 1.00 97.25 501 PRO A C 1
ATOM 4047 O O . PRO A 1 501 ? 30.053 -1.186 -26.915 1.00 97.25 501 PRO A O 1
ATOM 4050 N N . LYS A 1 502 ? 32.042 -2.205 -26.679 1.00 97.25 502 LYS A N 1
ATOM 4051 C CA . LYS A 1 502 ? 32.390 -2.249 -28.110 1.00 97.25 502 LYS A CA 1
ATOM 4052 C C . LYS A 1 502 ? 32.116 -3.610 -28.762 1.00 97.25 502 LYS A C 1
ATOM 4054 O O . LYS A 1 502 ? 32.361 -3.756 -29.959 1.00 97.25 502 LYS A O 1
ATOM 4059 N N . ASN A 1 503 ? 31.599 -4.588 -28.017 1.00 96.50 503 ASN A N 1
ATOM 4060 C CA . ASN A 1 503 ? 31.313 -5.921 -28.544 1.00 96.50 503 ASN A CA 1
ATOM 4061 C C . ASN A 1 503 ? 30.178 -5.882 -29.575 1.00 96.50 503 ASN A C 1
ATOM 4063 O O . ASN A 1 503 ? 29.097 -5.363 -29.303 1.00 96.50 503 ASN A O 1
ATOM 4067 N N . LYS A 1 504 ? 30.435 -6.403 -30.776 1.00 94.25 504 LYS A N 1
ATOM 4068 C CA . LYS A 1 504 ? 29.475 -6.407 -31.893 1.00 94.25 504 LYS A CA 1
ATOM 4069 C C . LYS A 1 504 ? 28.752 -7.746 -32.078 1.00 94.25 504 LYS A C 1
ATOM 4071 O O . LYS A 1 504 ? 27.907 -7.829 -32.960 1.00 94.25 504 LYS A O 1
ATOM 4076 N N . LYS A 1 505 ? 29.119 -8.782 -31.317 1.00 91.69 505 LYS A N 1
ATOM 4077 C CA . LYS A 1 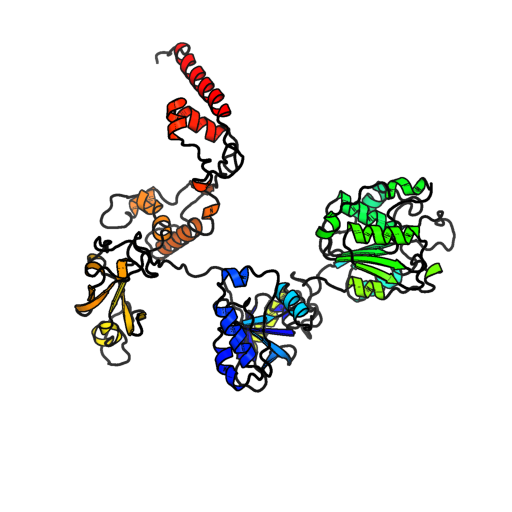505 ? 28.592 -10.149 -31.460 1.00 91.69 505 LYS A CA 1
ATOM 4078 C C . LYS A 1 505 ? 27.567 -10.494 -30.383 1.00 91.69 505 LYS A C 1
ATOM 4080 O O . LYS A 1 505 ? 26.598 -11.174 -30.671 1.00 91.69 505 LYS A O 1
ATOM 4085 N N . GLU A 1 506 ? 27.779 -10.013 -29.166 1.00 91.19 506 GLU A N 1
ATOM 4086 C CA . GLU A 1 506 ? 26.927 -10.281 -28.004 1.00 91.19 506 GLU A CA 1
ATOM 4087 C C . GLU A 1 506 ? 26.767 -9.014 -27.148 1.00 91.19 506 GLU A C 1
ATOM 4089 O O . GLU A 1 506 ? 27.430 -7.993 -27.376 1.00 91.19 506 GLU A O 1
ATOM 4094 N N . PHE A 1 507 ? 25.872 -9.061 -26.156 1.00 90.19 507 PHE A N 1
ATOM 4095 C CA . PHE A 1 507 ? 25.591 -7.898 -25.309 1.00 90.19 507 PHE A CA 1
ATOM 4096 C C . PHE A 1 507 ? 26.774 -7.545 -24.390 1.00 90.19 507 PHE A C 1
ATOM 4098 O O . PHE A 1 507 ? 27.036 -6.358 -24.197 1.00 90.19 507 PHE A O 1
ATOM 4105 N N . ALA A 1 508 ? 27.511 -8.539 -23.888 1.00 95.38 508 ALA A N 1
ATOM 4106 C CA . ALA A 1 508 ? 28.832 -8.408 -23.274 1.00 95.38 508 ALA A CA 1
ATOM 4107 C C . ALA A 1 508 ? 29.481 -9.796 -23.128 1.00 95.38 508 ALA A C 1
ATOM 4109 O O . ALA A 1 508 ? 28.783 -10.767 -22.840 1.00 95.38 508 ALA A O 1
ATOM 4110 N N . ALA A 1 509 ? 30.801 -9.895 -23.302 1.00 95.69 509 ALA A N 1
ATOM 4111 C CA . ALA A 1 509 ? 31.501 -11.169 -23.150 1.00 95.69 509 ALA A CA 1
ATOM 4112 C C . ALA A 1 509 ? 31.463 -11.680 -21.702 1.00 95.69 509 ALA A C 1
ATOM 4114 O O . ALA A 1 509 ? 31.717 -10.921 -20.762 1.00 95.69 509 ALA A O 1
ATOM 4115 N N . LYS A 1 510 ? 31.234 -12.989 -21.520 1.00 93.88 510 LYS A N 1
ATOM 4116 C CA . LYS A 1 510 ? 31.156 -13.635 -20.193 1.00 93.88 510 LYS A CA 1
ATOM 4117 C C . LYS A 1 510 ? 32.362 -13.320 -19.303 1.00 93.88 510 LYS A C 1
ATOM 4119 O O . LYS A 1 510 ? 32.187 -12.947 -18.148 1.00 93.88 510 LYS A O 1
ATOM 4124 N N . GLU A 1 511 ? 33.572 -13.363 -19.859 1.00 95.50 511 GLU A N 1
ATOM 4125 C CA . GLU A 1 511 ? 34.801 -13.042 -19.115 1.00 95.50 511 GLU A CA 1
ATOM 4126 C C . GLU A 1 511 ? 34.865 -11.580 -18.654 1.00 95.50 511 GLU A C 1
ATOM 4128 O O . GLU A 1 511 ? 35.435 -11.267 -17.608 1.00 95.50 511 GLU A O 1
ATOM 4133 N N . LYS A 1 512 ? 34.271 -10.657 -19.420 1.00 97.19 512 LYS A N 1
ATOM 4134 C CA . LYS A 1 512 ? 34.202 -9.239 -19.049 1.00 97.19 512 LYS A CA 1
ATOM 4135 C C . LYS A 1 512 ? 33.176 -9.009 -17.950 1.00 97.19 512 LYS A C 1
ATOM 4137 O O . LYS A 1 512 ? 33.474 -8.273 -17.013 1.00 97.19 512 LYS A O 1
ATOM 4142 N N . ILE A 1 513 ? 32.020 -9.668 -18.039 1.00 96.56 513 ILE A N 1
ATOM 4143 C CA . ILE A 1 513 ? 30.993 -9.642 -16.995 1.00 96.56 513 ILE A CA 1
ATOM 4144 C C . ILE A 1 513 ? 31.579 -10.181 -15.690 1.00 96.56 513 ILE A C 1
ATOM 4146 O O . ILE A 1 513 ? 31.574 -9.466 -14.696 1.00 96.56 513 ILE A O 1
ATOM 4150 N N . LYS A 1 514 ? 32.175 -11.379 -15.713 1.00 95.19 514 LYS A N 1
ATOM 4151 C CA . LYS A 1 514 ? 32.771 -12.021 -14.531 1.00 95.19 514 LYS A CA 1
ATOM 4152 C C . LYS A 1 514 ? 33.853 -11.169 -13.862 1.00 95.19 514 LYS A C 1
ATOM 4154 O O . LYS A 1 514 ? 34.029 -11.223 -12.652 1.00 95.19 514 LYS A O 1
ATOM 4159 N N . LYS A 1 515 ? 34.594 -10.381 -14.648 1.00 97.00 515 LYS A N 1
ATOM 4160 C CA . LYS A 1 515 ? 35.630 -9.484 -14.126 1.00 97.00 515 LYS A CA 1
ATOM 4161 C C . LYS A 1 515 ? 35.062 -8.276 -13.370 1.00 97.00 515 LYS A C 1
ATOM 4163 O O . LYS A 1 515 ? 35.713 -7.805 -12.444 1.00 97.00 515 LYS A O 1
ATOM 4168 N N . TRP A 1 516 ? 33.936 -7.725 -13.818 1.00 97.50 516 TRP A N 1
ATOM 4169 C CA . TRP A 1 516 ? 33.441 -6.418 -13.361 1.00 97.50 516 TRP A CA 1
ATOM 4170 C C . TRP A 1 516 ? 32.158 -6.475 -12.537 1.00 97.50 516 TRP A C 1
ATOM 4172 O O . TRP A 1 516 ? 31.812 -5.476 -11.914 1.00 97.50 516 TRP A O 1
ATOM 4182 N N . LEU A 1 517 ? 31.419 -7.580 -12.597 1.00 97.88 517 LEU A N 1
ATOM 4183 C CA . LEU A 1 517 ? 30.099 -7.713 -12.000 1.00 97.88 517 LEU A CA 1
ATOM 4184 C C . LEU A 1 517 ? 30.043 -8.873 -10.998 1.00 97.88 517 LEU A C 1
ATOM 4186 O O . LEU A 1 517 ? 30.792 -9.838 -11.156 1.00 97.88 517 LEU A O 1
ATOM 4190 N N . PRO A 1 518 ? 29.138 -8.806 -10.001 1.00 98.12 518 PRO A N 1
ATOM 4191 C CA . PRO A 1 518 ? 28.121 -7.765 -9.766 1.00 98.12 518 PRO A CA 1
ATOM 4192 C C . PRO A 1 518 ? 28.712 -6.402 -9.364 1.00 98.12 518 PRO A C 1
ATOM 4194 O O . PRO A 1 518 ? 29.866 -6.307 -8.968 1.00 98.12 518 PRO A O 1
ATOM 4197 N N . VAL A 1 519 ? 27.932 -5.325 -9.483 1.00 98.31 519 VAL A N 1
ATOM 4198 C CA . VAL A 1 519 ? 28.390 -3.974 -9.119 1.00 98.31 519 VAL A CA 1
ATOM 4199 C C . VAL A 1 519 ? 28.569 -3.892 -7.601 1.00 98.31 519 VAL A C 1
ATOM 4201 O O . VAL A 1 519 ? 27.598 -4.047 -6.859 1.00 98.31 519 VAL A O 1
ATOM 4204 N N . ASP A 1 520 ? 29.775 -3.581 -7.125 1.00 98.25 520 ASP A N 1
ATOM 4205 C CA . ASP A 1 520 ? 30.075 -3.512 -5.686 1.00 98.25 520 ASP A CA 1
ATOM 4206 C C . ASP A 1 520 ? 29.272 -2.437 -4.942 1.00 98.25 520 ASP A C 1
ATOM 4208 O O . ASP A 1 520 ? 28.766 -2.663 -3.839 1.00 98.25 520 ASP A O 1
ATOM 4212 N N . LEU A 1 521 ? 29.162 -1.248 -5.539 1.00 97.88 521 LEU A N 1
ATOM 4213 C CA . LEU A 1 521 ? 28.451 -0.102 -4.985 1.00 97.88 521 LEU A CA 1
ATOM 4214 C C . LEU A 1 521 ? 27.702 0.638 -6.090 1.00 97.88 521 LEU A C 1
ATOM 4216 O O . LEU A 1 521 ? 28.305 1.210 -6.996 1.00 97.88 521 LEU A O 1
ATOM 4220 N N . TYR A 1 522 ? 26.383 0.677 -5.963 1.00 98.12 522 TYR A N 1
ATOM 4221 C CA . TYR A 1 522 ? 25.508 1.475 -6.799 1.00 98.12 522 TYR A CA 1
ATOM 4222 C C . TYR A 1 522 ? 24.995 2.688 -6.018 1.00 98.12 522 TYR A C 1
ATOM 4224 O O . TYR A 1 522 ? 24.464 2.546 -4.912 1.00 98.12 522 TYR A O 1
ATOM 4232 N N . VAL A 1 523 ? 25.167 3.882 -6.587 1.00 96.88 523 VAL A N 1
ATOM 4233 C CA . VAL A 1 523 ? 24.720 5.153 -6.002 1.00 96.88 523 VAL A CA 1
ATOM 4234 C C . VAL A 1 523 ? 23.667 5.762 -6.921 1.00 96.88 523 VAL A C 1
ATOM 4236 O O . VAL A 1 523 ? 23.939 5.999 -8.096 1.00 96.88 523 VAL A O 1
ATOM 4239 N N . GLY A 1 524 ? 22.460 5.988 -6.408 1.00 94.31 524 GLY A N 1
ATOM 4240 C CA . GLY A 1 524 ? 21.343 6.506 -7.199 1.00 94.31 524 GLY A CA 1
ATOM 4241 C C . GLY A 1 524 ? 20.177 6.976 -6.334 1.00 94.31 524 GLY A C 1
ATOM 4242 O O . GLY A 1 524 ? 20.008 6.521 -5.206 1.00 94.31 524 GLY A O 1
ATOM 4243 N N . GLY A 1 525 ? 19.355 7.883 -6.859 1.00 91.50 525 GLY A N 1
ATOM 4244 C CA . GLY A 1 525 ? 18.254 8.481 -6.104 1.00 91.50 525 GLY A CA 1
ATOM 4245 C C . GLY A 1 525 ? 17.173 7.470 -5.693 1.00 91.50 525 GLY A C 1
ATOM 4246 O O . GLY A 1 525 ? 16.937 6.463 -6.371 1.00 91.50 525 GLY A O 1
ATOM 4247 N N . ALA A 1 526 ? 16.515 7.725 -4.558 1.00 91.69 526 ALA A N 1
ATOM 4248 C CA . ALA A 1 526 ? 15.480 6.848 -3.998 1.00 91.69 526 ALA A CA 1
ATOM 4249 C C . ALA A 1 526 ? 14.210 6.755 -4.870 1.00 91.69 526 ALA A C 1
ATOM 4251 O O . ALA A 1 526 ? 13.437 5.800 -4.744 1.00 91.69 526 ALA A O 1
ATOM 4252 N N . GLU A 1 527 ? 14.014 7.688 -5.806 1.00 89.44 527 GLU A N 1
ATOM 4253 C CA . GLU A 1 527 ? 12.927 7.686 -6.791 1.00 89.44 527 GLU A CA 1
ATOM 4254 C C . GLU A 1 527 ? 12.934 6.457 -7.716 1.00 89.44 527 GLU A C 1
ATOM 4256 O O . GLU A 1 527 ? 11.921 6.138 -8.337 1.00 89.44 527 GLU A O 1
ATOM 4261 N N . HIS A 1 528 ? 14.056 5.737 -7.801 1.00 93.12 528 HIS A N 1
ATOM 4262 C CA . HIS A 1 528 ? 14.217 4.577 -8.678 1.00 93.12 528 HIS A CA 1
ATOM 4263 C C . HIS A 1 528 ? 13.912 3.225 -8.014 1.00 93.12 528 HIS A C 1
ATOM 4265 O O . HIS A 1 528 ? 13.987 2.194 -8.689 1.00 93.12 528 HIS A O 1
ATOM 4271 N N . THR A 1 529 ? 13.529 3.214 -6.732 1.00 91.81 529 THR A N 1
ATOM 4272 C CA . THR A 1 529 ? 13.330 2.002 -5.912 1.00 91.81 529 THR A CA 1
ATOM 4273 C C . THR A 1 529 ? 12.349 0.995 -6.517 1.00 91.81 529 THR A C 1
ATOM 4275 O O . THR A 1 529 ? 12.662 -0.189 -6.603 1.00 91.81 529 THR A O 1
ATOM 4278 N N . VAL A 1 530 ? 11.182 1.450 -6.983 1.00 90.69 530 VAL A N 1
ATOM 4279 C CA . VAL A 1 530 ? 10.119 0.574 -7.526 1.00 90.69 530 VAL A CA 1
ATOM 4280 C C . VAL A 1 530 ? 10.073 0.536 -9.059 1.00 90.69 530 VAL A C 1
ATOM 4282 O O . VAL A 1 530 ? 9.134 -0.006 -9.632 1.00 90.69 530 VAL A O 1
ATOM 4285 N N . LEU A 1 531 ? 11.073 1.121 -9.727 1.00 93.19 531 LEU A N 1
ATOM 4286 C CA . LEU A 1 531 ? 11.192 1.168 -11.188 1.00 93.19 531 LEU A CA 1
ATOM 4287 C C . LEU A 1 531 ? 12.532 0.564 -11.612 1.00 93.19 531 LEU A C 1
ATOM 4289 O O . LEU A 1 531 ? 12.702 -0.648 -11.555 1.00 93.19 531 LEU A O 1
ATOM 4293 N N . HIS A 1 532 ? 13.503 1.398 -11.992 1.00 97.12 532 HIS A N 1
ATOM 4294 C CA . HIS A 1 532 ? 14.804 0.967 -12.502 1.00 97.12 532 HIS A CA 1
ATOM 4295 C C . HIS A 1 532 ? 15.490 -0.089 -11.619 1.00 97.12 532 HIS A C 1
ATOM 4297 O O . HIS A 1 532 ? 15.986 -1.078 -12.157 1.00 97.12 532 HIS A O 1
ATOM 4303 N N . LEU A 1 533 ? 15.494 0.069 -10.290 1.00 97.56 533 LEU A N 1
ATOM 4304 C CA . LEU A 1 533 ? 16.138 -0.904 -9.401 1.00 97.56 533 LEU A CA 1
ATOM 4305 C C . LEU A 1 533 ? 15.416 -2.258 -9.410 1.00 97.56 533 LEU A C 1
ATOM 4307 O O . LEU A 1 533 ? 16.068 -3.300 -9.414 1.00 97.56 533 LEU A O 1
ATOM 4311 N N . LEU A 1 534 ? 14.085 -2.260 -9.487 1.00 97.12 534 LEU A N 1
ATOM 4312 C CA . LEU A 1 534 ? 13.296 -3.483 -9.601 1.00 97.12 534 LEU A CA 1
ATOM 4313 C C . LEU A 1 534 ? 13.488 -4.158 -10.968 1.00 97.12 534 LEU A C 1
ATOM 4315 O O . LEU A 1 534 ? 13.720 -5.365 -11.023 1.00 97.12 534 LEU A O 1
ATOM 4319 N N . TYR A 1 535 ? 13.454 -3.387 -12.058 1.00 97.81 535 TYR A N 1
ATOM 4320 C CA . TYR A 1 535 ? 13.634 -3.915 -13.412 1.00 97.81 535 TYR A CA 1
ATOM 4321 C C . TYR A 1 535 ? 15.055 -4.426 -13.666 1.00 97.81 535 TYR A C 1
ATOM 4323 O O . TYR A 1 535 ? 15.220 -5.466 -14.297 1.00 97.81 535 TYR A O 1
ATOM 4331 N N . SER A 1 536 ? 16.070 -3.770 -13.099 1.00 98.31 536 SER A N 1
ATOM 4332 C CA . SER A 1 536 ? 17.463 -4.240 -13.136 1.00 98.31 536 SER A CA 1
ATOM 4333 C C . SER A 1 536 ? 17.609 -5.596 -12.448 1.00 98.31 536 SER A C 1
ATOM 4335 O O . SER A 1 536 ? 18.183 -6.528 -13.006 1.00 98.31 536 SER A O 1
ATOM 4337 N N . ARG A 1 537 ? 17.012 -5.759 -11.258 1.00 98.38 537 ARG A N 1
ATOM 4338 C CA . ARG A 1 537 ? 16.985 -7.053 -10.557 1.00 98.38 537 ARG A CA 1
ATOM 4339 C C . ARG A 1 537 ? 16.251 -8.121 -11.361 1.00 98.38 537 ARG A C 1
ATOM 4341 O O . ARG A 1 537 ? 16.740 -9.243 -11.456 1.00 98.38 537 ARG A O 1
ATOM 4348 N N . PHE A 1 538 ? 15.107 -7.778 -11.953 1.00 97.81 538 PHE A N 1
ATOM 4349 C CA . PHE A 1 538 ? 14.366 -8.684 -12.831 1.00 97.81 538 PHE A CA 1
ATOM 4350 C C . PHE A 1 538 ? 15.225 -9.149 -14.017 1.00 97.81 538 PHE A C 1
ATOM 4352 O O . PHE A 1 538 ? 15.370 -10.354 -14.218 1.00 97.81 538 PHE A O 1
ATOM 4359 N N . PHE A 1 539 ? 15.862 -8.223 -14.741 1.00 97.69 539 PHE A N 1
ATOM 4360 C CA . PHE A 1 539 ? 16.757 -8.536 -15.860 1.00 97.69 539 PHE A CA 1
ATOM 4361 C C . PHE A 1 539 ? 17.925 -9.434 -15.434 1.00 97.69 539 PHE A C 1
ATOM 4363 O O . PHE A 1 539 ? 18.196 -10.431 -16.100 1.00 97.69 539 PHE A O 1
ATOM 4370 N N . THR A 1 540 ? 18.573 -9.137 -14.304 1.00 98.25 540 THR A N 1
ATOM 4371 C CA . THR A 1 540 ? 19.647 -9.977 -13.752 1.00 98.25 540 THR A CA 1
ATOM 4372 C C . THR A 1 540 ? 19.166 -11.399 -13.480 1.00 98.25 540 THR A C 1
ATOM 4374 O O . THR A 1 540 ? 19.794 -12.347 -13.937 1.00 98.25 540 THR A O 1
ATOM 4377 N N . LYS A 1 541 ? 18.016 -11.571 -12.819 1.00 98.44 541 LYS A N 1
ATOM 4378 C CA . LYS A 1 541 ? 17.470 -12.905 -12.519 1.00 98.44 541 LYS A CA 1
ATOM 4379 C C . LYS A 1 541 ? 17.084 -13.677 -13.780 1.00 98.44 541 LYS A C 1
ATOM 4381 O O . LYS A 1 541 ? 17.275 -14.889 -13.834 1.00 98.44 541 LYS A O 1
ATOM 4386 N N . VAL A 1 542 ? 16.579 -12.993 -14.809 1.00 96.44 542 VAL A N 1
ATOM 4387 C CA . VAL A 1 542 ? 16.320 -13.608 -16.121 1.00 96.44 542 VAL A CA 1
ATOM 4388 C C . VAL A 1 542 ? 17.627 -14.082 -16.762 1.00 96.44 542 VAL A C 1
ATOM 4390 O O . VAL A 1 542 ? 17.708 -15.232 -17.186 1.00 96.44 542 VAL A O 1
ATOM 4393 N N . LEU A 1 543 ? 18.664 -13.240 -16.791 1.00 95.44 543 LEU A N 1
ATOM 4394 C CA . LEU A 1 543 ? 19.970 -13.597 -17.359 1.00 95.44 543 LEU A CA 1
ATOM 4395 C C . LEU A 1 543 ? 20.652 -14.737 -16.589 1.00 95.44 543 LEU A C 1
ATOM 4397 O O . LEU A 1 543 ? 21.247 -15.614 -17.217 1.00 95.44 543 LEU A O 1
ATOM 4401 N N . HIS A 1 544 ? 20.532 -14.753 -15.260 1.00 96.69 544 HIS A N 1
ATOM 4402 C CA . HIS A 1 544 ? 21.028 -15.837 -14.412 1.00 96.69 544 HIS A CA 1
ATOM 4403 C C . HIS A 1 544 ? 20.292 -17.146 -14.706 1.00 96.69 544 HIS A C 1
ATOM 4405 O O . HIS A 1 544 ? 20.921 -18.152 -15.027 1.00 96.69 544 HIS A O 1
ATOM 4411 N N . LYS A 1 545 ? 18.951 -17.118 -14.729 1.00 96.50 545 LYS A N 1
ATOM 4412 C CA . LYS A 1 545 ? 18.122 -18.287 -15.063 1.00 96.50 545 LYS A CA 1
ATOM 4413 C C . LYS A 1 545 ? 18.428 -18.856 -16.454 1.00 96.50 545 LYS A C 1
ATOM 4415 O O . LYS A 1 545 ? 18.321 -20.062 -16.652 1.00 96.50 545 LYS A O 1
ATOM 4420 N N . LEU A 1 546 ? 18.797 -18.003 -17.410 1.00 93.25 546 LEU A N 1
ATOM 4421 C CA . LEU A 1 546 ? 19.191 -18.397 -18.767 1.00 93.25 546 LEU A CA 1
ATOM 4422 C C . LEU A 1 546 ? 20.678 -18.801 -18.892 1.00 93.25 546 LEU A C 1
ATOM 4424 O O . LEU A 1 546 ? 21.113 -19.163 -19.983 1.00 93.25 546 LEU A O 1
ATOM 4428 N N . GLY A 1 547 ? 21.468 -18.750 -17.813 1.00 93.38 547 GLY A N 1
ATOM 4429 C CA . GLY A 1 547 ? 22.874 -19.179 -17.800 1.00 93.38 547 GLY A CA 1
ATOM 4430 C C . GLY A 1 547 ? 23.862 -18.204 -18.460 1.00 93.38 547 GLY A C 1
ATOM 4431 O O . GLY A 1 547 ? 24.966 -18.601 -18.858 1.00 93.38 547 GLY A O 1
ATOM 4432 N N . TYR A 1 548 ? 23.486 -16.930 -18.612 1.00 92.31 548 TYR A N 1
ATOM 4433 C CA . TYR A 1 548 ? 24.388 -15.888 -19.124 1.00 92.31 548 TYR A CA 1
ATOM 4434 C C . TYR A 1 548 ? 25.334 -15.342 -18.050 1.00 92.31 548 TYR A C 1
ATOM 4436 O O . TYR A 1 548 ? 26.425 -14.888 -18.393 1.00 92.31 548 TYR A O 1
ATOM 4444 N N . ILE A 1 549 ? 24.930 -15.408 -16.781 1.00 95.81 549 ILE A N 1
ATOM 4445 C CA . ILE A 1 549 ? 25.675 -14.943 -15.601 1.00 95.81 549 ILE A CA 1
ATOM 4446 C C . ILE A 1 549 ? 25.512 -15.948 -14.452 1.00 95.81 549 ILE A C 1
ATOM 4448 O O . ILE A 1 549 ? 24.627 -16.798 -14.519 1.00 95.81 549 ILE A O 1
ATOM 4452 N N . ASP A 1 550 ? 26.337 -15.838 -13.411 1.00 95.19 550 ASP A N 1
ATOM 4453 C CA . ASP A 1 550 ? 26.410 -16.744 -12.250 1.00 95.19 550 ASP A CA 1
ATOM 4454 C C . ASP A 1 550 ? 26.019 -16.073 -10.914 1.00 95.19 550 ASP A C 1
ATOM 4456 O O . ASP A 1 550 ? 26.321 -16.585 -9.838 1.00 95.19 550 ASP A O 1
ATOM 4460 N N . PHE A 1 551 ? 25.327 -14.930 -10.972 1.00 96.56 551 PHE A N 1
ATOM 4461 C CA . PHE A 1 551 ? 24.844 -14.191 -9.803 1.00 96.56 551 PHE A CA 1
ATOM 4462 C C . PHE A 1 551 ? 23.403 -13.697 -9.981 1.00 96.56 551 PHE A C 1
ATOM 4464 O O . PHE A 1 551 ? 22.962 -13.397 -11.088 1.00 96.56 551 PHE A O 1
ATOM 4471 N N . ASP A 1 552 ? 22.684 -13.553 -8.865 1.00 96.44 552 ASP A N 1
ATOM 4472 C CA . ASP A 1 552 ? 21.239 -13.270 -8.841 1.00 96.44 552 ASP A CA 1
ATOM 4473 C C . ASP A 1 552 ? 20.859 -11.820 -8.492 1.00 96.44 552 ASP A C 1
ATOM 4475 O O . ASP A 1 552 ? 19.678 -11.456 -8.554 1.00 96.44 552 ASP A O 1
ATOM 4479 N N . GLU A 1 553 ? 21.823 -10.983 -8.103 1.00 98.12 553 GLU A N 1
ATOM 4480 C CA . GLU A 1 553 ? 21.605 -9.575 -7.750 1.00 98.12 553 GLU A CA 1
ATOM 4481 C C . GLU A 1 553 ? 22.643 -8.677 -8.443 1.00 98.12 553 GLU A C 1
ATOM 4483 O O . GLU A 1 553 ? 23.838 -8.960 -8.367 1.00 98.12 553 GLU A O 1
ATOM 4488 N N . PRO A 1 554 ? 22.223 -7.596 -9.134 1.00 97.69 554 PRO A N 1
ATOM 4489 C CA . PRO A 1 554 ? 23.143 -6.755 -9.904 1.00 97.69 554 PRO A CA 1
ATOM 4490 C C . PRO A 1 554 ? 24.016 -5.834 -9.052 1.00 97.69 554 PRO A C 1
ATOM 4492 O O . PRO A 1 554 ? 25.082 -5.430 -9.512 1.00 97.69 554 PRO A O 1
ATOM 4495 N N . PHE A 1 555 ? 23.554 -5.463 -7.856 1.00 98.19 555 PHE A N 1
ATOM 4496 C CA . PHE A 1 555 ? 24.179 -4.450 -7.007 1.00 98.19 555 PHE A CA 1
ATOM 4497 C C . PHE A 1 555 ? 24.393 -5.027 -5.603 1.00 98.19 555 PHE A C 1
ATOM 4499 O O . PHE A 1 555 ? 23.424 -5.328 -4.907 1.00 98.19 555 PHE A O 1
ATOM 4506 N N . VAL A 1 556 ? 25.650 -5.167 -5.177 1.00 97.69 556 VAL A N 1
ATOM 4507 C CA . VAL A 1 556 ? 26.015 -5.722 -3.860 1.00 97.69 556 VAL A CA 1
ATOM 4508 C C . VAL A 1 556 ? 25.663 -4.738 -2.745 1.00 97.69 556 VAL A C 1
ATOM 4510 O O . VAL A 1 556 ? 25.130 -5.123 -1.704 1.00 97.69 556 VAL A O 1
ATOM 4513 N N . LYS A 1 557 ? 25.936 -3.446 -2.960 1.00 97.94 557 LYS A N 1
ATOM 4514 C CA . LYS A 1 557 ? 25.548 -2.362 -2.053 1.00 97.94 557 LYS A CA 1
ATOM 4515 C C . LYS A 1 557 ? 24.812 -1.282 -2.826 1.00 97.94 557 LYS A C 1
ATOM 4517 O O . LYS A 1 557 ? 25.275 -0.829 -3.867 1.00 97.94 557 LYS A O 1
ATOM 4522 N N . LEU A 1 558 ? 23.705 -0.818 -2.260 1.00 97.00 558 LEU A N 1
ATOM 4523 C CA . LEU A 1 558 ? 22.964 0.345 -2.735 1.00 97.00 558 LEU A CA 1
ATOM 4524 C C . LEU A 1 558 ? 23.124 1.494 -1.736 1.00 97.00 558 LEU A C 1
ATOM 4526 O O . LEU A 1 558 ? 23.052 1.293 -0.515 1.00 97.00 558 LEU A O 1
ATOM 4530 N N . ARG A 1 559 ? 23.348 2.705 -2.245 1.00 96.19 559 ARG A N 1
ATOM 4531 C CA . ARG A 1 559 ? 23.309 3.944 -1.465 1.00 96.19 559 ARG A CA 1
ATOM 4532 C C . ARG A 1 559 ? 22.436 4.961 -2.180 1.00 96.19 559 ARG A C 1
ATOM 4534 O O . ARG A 1 559 ? 22.687 5.297 -3.332 1.00 96.19 559 ARG A O 1
ATOM 4541 N N . HIS A 1 560 ? 21.433 5.458 -1.470 1.00 96.69 560 HIS A N 1
ATOM 4542 C CA . HIS A 1 560 ? 20.648 6.586 -1.936 1.00 96.69 560 HIS A CA 1
ATOM 4543 C C . HIS A 1 560 ? 21.308 7.879 -1.489 1.00 96.69 560 HIS A C 1
ATOM 4545 O O . HIS A 1 560 ? 21.509 8.082 -0.292 1.00 96.69 560 HIS A O 1
ATOM 4551 N N . GLN A 1 561 ? 21.659 8.733 -2.445 1.00 93.88 561 GLN A N 1
ATOM 4552 C CA . GLN A 1 561 ? 22.000 10.112 -2.138 1.00 93.88 561 GLN A CA 1
ATOM 4553 C C . GLN A 1 561 ? 20.732 10.915 -1.841 1.00 93.88 561 GLN A C 1
ATOM 4555 O O . GLN A 1 561 ? 19.679 10.685 -2.445 1.00 93.88 561 GLN A O 1
ATOM 4560 N N . GLY A 1 562 ? 20.853 11.877 -0.933 1.00 91.06 562 GLY A N 1
ATOM 4561 C CA . GLY A 1 562 ? 19.822 12.873 -0.711 1.00 91.06 562 GLY A CA 1
ATOM 4562 C C . GLY A 1 562 ? 19.705 13.838 -1.889 1.00 91.06 562 GLY A C 1
ATOM 4563 O O . GLY A 1 562 ? 20.609 13.982 -2.715 1.00 91.06 562 GLY A O 1
ATOM 4564 N N . ILE A 1 563 ? 18.557 14.501 -1.982 1.00 92.06 563 ILE A N 1
ATOM 4565 C CA . ILE A 1 563 ? 18.286 15.475 -3.041 1.00 92.06 563 ILE A CA 1
ATOM 4566 C C . ILE A 1 563 ? 18.978 16.798 -2.699 1.00 92.06 563 ILE A C 1
ATOM 4568 O O . ILE A 1 563 ? 18.821 17.314 -1.591 1.00 92.06 563 ILE A O 1
ATOM 4572 N N . ILE A 1 564 ? 19.685 17.381 -3.669 1.00 91.00 564 ILE A N 1
ATOM 4573 C CA . ILE A 1 564 ? 20.149 18.767 -3.573 1.00 91.00 564 ILE A CA 1
ATOM 4574 C C . ILE A 1 564 ? 18.978 19.701 -3.896 1.00 91.00 564 ILE A C 1
ATOM 4576 O O . ILE A 1 564 ? 18.356 19.620 -4.960 1.00 91.00 564 ILE A O 1
ATOM 4580 N N . LEU A 1 565 ? 18.648 20.559 -2.939 1.00 91.94 565 LEU A N 1
ATOM 4581 C CA . LEU A 1 565 ? 17.609 21.575 -3.049 1.00 91.94 565 LEU A CA 1
ATOM 4582 C C . LEU A 1 565 ? 18.243 22.877 -3.547 1.00 91.94 565 LEU A C 1
ATOM 4584 O O . LEU A 1 565 ? 19.427 23.122 -3.329 1.00 91.94 565 LEU A O 1
ATOM 4588 N N . ALA A 1 566 ? 17.466 23.720 -4.214 1.00 90.75 566 ALA A N 1
ATOM 4589 C CA . ALA A 1 566 ? 17.877 25.077 -4.543 1.00 90.75 566 ALA A CA 1
ATOM 4590 C C . ALA A 1 566 ? 18.016 25.933 -3.269 1.00 90.75 566 ALA A C 1
ATOM 4592 O O . ALA A 1 566 ? 17.630 25.515 -2.175 1.00 90.75 566 ALA A O 1
ATOM 4593 N N . GLU A 1 567 ? 18.549 27.149 -3.411 1.00 86.81 567 GLU A N 1
ATOM 4594 C CA . GLU A 1 567 ? 18.742 28.082 -2.284 1.00 86.81 567 GLU A CA 1
ATOM 4595 C C . GLU A 1 567 ? 17.423 28.454 -1.582 1.00 86.81 567 GLU A C 1
ATOM 4597 O O . GLU A 1 567 ? 17.412 28.791 -0.402 1.00 86.81 567 GLU A O 1
ATOM 4602 N N . ASP A 1 568 ? 16.299 28.339 -2.292 1.00 87.44 568 ASP A N 1
ATOM 4603 C CA . ASP A 1 568 ? 14.945 28.554 -1.772 1.00 87.44 568 ASP A CA 1
ATOM 4604 C C . ASP A 1 568 ? 14.366 27.340 -1.011 1.00 87.44 568 ASP A C 1
ATOM 4606 O O . ASP A 1 568 ? 13.202 27.355 -0.608 1.00 87.44 568 ASP A O 1
ATOM 4610 N N . GLY A 1 569 ? 15.150 26.270 -0.843 1.00 87.88 569 GLY A N 1
ATOM 4611 C CA . GLY A 1 569 ? 14.752 25.039 -0.160 1.00 87.88 569 GLY A CA 1
ATOM 4612 C C . GLY A 1 569 ? 13.858 24.104 -0.981 1.00 87.88 569 GLY A C 1
ATOM 4613 O O . GLY A 1 569 ? 13.452 23.055 -0.479 1.00 87.88 569 GLY A O 1
ATOM 4614 N N . ARG A 1 570 ? 13.546 24.424 -2.243 1.00 89.62 570 ARG A N 1
ATOM 4615 C CA . ARG A 1 570 ? 12.744 23.561 -3.127 1.00 89.62 570 ARG A CA 1
ATOM 4616 C C . ARG A 1 570 ? 13.638 22.654 -3.966 1.00 89.62 570 ARG A C 1
ATOM 4618 O O . ARG A 1 570 ? 14.790 22.966 -4.246 1.00 89.62 570 ARG A O 1
ATOM 4625 N N . LYS A 1 571 ? 13.098 21.526 -4.440 1.00 90.88 571 LYS A N 1
ATOM 4626 C CA . LYS A 1 571 ? 13.805 20.664 -5.403 1.00 90.88 571 LYS A CA 1
ATOM 4627 C C . LYS A 1 571 ? 14.149 21.466 -6.667 1.00 90.88 571 LYS A C 1
ATOM 4629 O O . LYS A 1 571 ? 13.282 22.149 -7.218 1.00 90.88 571 LYS A O 1
ATOM 4634 N N . MET A 1 572 ? 15.392 21.358 -7.137 1.00 90.88 572 MET A N 1
ATOM 4635 C CA . MET A 1 572 ? 15.811 21.985 -8.392 1.00 90.88 572 MET A CA 1
ATOM 4636 C C . MET A 1 572 ? 15.011 21.416 -9.571 1.00 90.88 572 MET A C 1
ATOM 4638 O O . MET A 1 572 ? 14.901 20.197 -9.736 1.00 90.88 572 MET A O 1
ATOM 4642 N N . SER A 1 573 ? 14.441 22.288 -10.402 1.00 88.62 573 SER A N 1
ATOM 4643 C CA . SER A 1 573 ? 13.698 21.887 -11.599 1.00 88.62 573 SER A CA 1
ATOM 4644 C C . SER A 1 573 ? 13.711 22.968 -12.677 1.00 88.62 573 SER A C 1
ATOM 4646 O O . SER A 1 573 ? 13.699 24.164 -12.389 1.00 88.62 573 SER A O 1
ATOM 4648 N N . LYS A 1 574 ? 13.682 22.541 -13.946 1.00 87.88 574 LYS A N 1
ATOM 4649 C CA . LYS A 1 574 ? 13.694 23.460 -15.096 1.00 87.88 574 LYS A CA 1
ATOM 4650 C C . LYS A 1 574 ? 12.461 24.361 -15.099 1.00 87.88 574 LYS A C 1
ATOM 4652 O O . LYS A 1 574 ? 12.575 25.543 -15.385 1.00 87.88 574 LYS A O 1
ATOM 4657 N N . SER A 1 575 ? 11.302 23.813 -14.732 1.00 87.50 575 SER A N 1
ATOM 4658 C CA . SER A 1 575 ? 10.029 24.539 -14.679 1.00 87.50 575 SER A CA 1
ATOM 4659 C C . SER A 1 575 ? 9.997 25.652 -13.636 1.00 87.50 575 SER A C 1
ATOM 4661 O O . SER A 1 575 ? 9.262 26.614 -13.814 1.00 87.50 575 SER A O 1
ATOM 4663 N N . LEU A 1 576 ? 10.769 25.528 -12.552 1.00 87.50 576 LEU A N 1
ATOM 4664 C CA . LEU A 1 576 ? 10.859 26.560 -11.516 1.00 87.50 576 LEU A CA 1
ATOM 4665 C C . LEU A 1 576 ? 11.971 27.579 -11.787 1.00 87.50 576 LEU A C 1
ATOM 4667 O O . LEU A 1 576 ? 12.097 28.532 -11.026 1.00 87.50 576 LEU A O 1
ATOM 4671 N N . GLY A 1 577 ? 12.801 27.369 -12.815 1.00 89.81 577 GLY A N 1
ATOM 4672 C CA . GLY A 1 577 ? 13.949 28.231 -13.108 1.00 89.81 577 GLY A CA 1
ATOM 4673 C C . GLY A 1 577 ? 14.994 28.290 -11.986 1.00 89.81 577 GLY A C 1
ATOM 4674 O O . GLY A 1 577 ? 15.865 29.147 -12.021 1.00 89.81 577 GLY A O 1
ATOM 4675 N N . ASN A 1 578 ? 14.923 27.391 -10.999 1.00 90.50 578 ASN A N 1
ATOM 4676 C CA . ASN A 1 578 ? 15.756 27.398 -9.791 1.00 90.50 578 ASN A CA 1
ATOM 4677 C C . ASN A 1 578 ? 16.956 26.436 -9.883 1.00 90.50 578 ASN A C 1
ATOM 4679 O O . ASN A 1 578 ? 17.490 26.002 -8.864 1.00 90.50 578 ASN A O 1
ATOM 4683 N N . ILE A 1 579 ? 17.345 26.046 -11.101 1.00 89.88 579 ILE A N 1
ATOM 4684 C CA . ILE A 1 579 ? 18.500 25.176 -11.334 1.00 89.88 579 ILE A CA 1
ATOM 4685 C C . ILE A 1 579 ? 19.775 25.995 -11.252 1.00 89.88 579 ILE A C 1
ATOM 4687 O O . ILE A 1 579 ? 19.874 27.078 -11.821 1.00 89.88 579 ILE A O 1
ATOM 4691 N N . ILE A 1 580 ? 20.777 25.399 -10.626 1.00 88.31 580 ILE A N 1
ATOM 4692 C CA . ILE A 1 580 ? 22.131 25.926 -10.600 1.00 88.31 580 ILE A CA 1
ATOM 4693 C C . ILE A 1 580 ? 22.931 25.145 -11.627 1.00 88.31 580 ILE A C 1
ATOM 4695 O O . ILE A 1 580 ? 22.992 23.916 -11.572 1.00 88.31 580 ILE A O 1
ATOM 4699 N N . ASN A 1 581 ? 23.474 25.855 -12.614 1.00 90.31 581 ASN A N 1
ATOM 4700 C CA . ASN A 1 581 ? 24.271 25.230 -13.655 1.00 90.31 581 ASN A CA 1
ATOM 4701 C C . ASN A 1 581 ? 25.685 24.956 -13.109 1.00 90.31 581 ASN A C 1
ATOM 4703 O O . ASN A 1 581 ? 26.389 25.920 -12.796 1.00 90.31 581 ASN A O 1
ATOM 4707 N N . PRO A 1 582 ? 26.120 23.685 -12.998 1.00 91.75 582 PRO A N 1
ATOM 4708 C CA . PRO A 1 582 ? 27.454 23.368 -12.500 1.00 91.75 582 PRO A CA 1
ATOM 4709 C C . PRO A 1 582 ? 28.562 23.985 -13.360 1.00 91.75 582 PRO A C 1
ATOM 4711 O O . PRO A 1 582 ? 29.586 24.368 -12.807 1.00 91.75 582 PRO A O 1
ATOM 4714 N N . ASP A 1 583 ? 28.355 24.165 -14.669 1.00 94.88 583 ASP A N 1
ATOM 4715 C CA . ASP A 1 583 ? 29.371 24.743 -15.559 1.00 94.88 583 ASP A CA 1
ATOM 4716 C C . ASP A 1 583 ? 29.725 26.182 -15.166 1.00 94.88 583 ASP A C 1
ATOM 4718 O O . ASP A 1 583 ? 30.895 26.559 -15.176 1.00 94.88 583 ASP A O 1
ATOM 4722 N N . SER A 1 584 ? 28.728 26.972 -14.754 1.00 92.62 584 SER A N 1
ATOM 4723 C CA . SER A 1 584 ? 28.946 28.339 -14.266 1.00 92.62 584 SER A CA 1
ATOM 4724 C C . SER A 1 584 ? 29.759 28.336 -12.971 1.00 92.62 584 SER A C 1
ATOM 4726 O O . SER A 1 584 ? 30.715 29.090 -12.833 1.00 92.62 584 SER A O 1
ATOM 4728 N N . VAL A 1 585 ? 29.444 27.422 -12.050 1.00 91.88 585 VAL A N 1
ATOM 4729 C CA . VAL A 1 585 ? 30.168 27.290 -10.777 1.00 91.88 585 VAL A CA 1
ATOM 4730 C C . VAL A 1 585 ? 31.617 26.840 -11.003 1.00 91.88 585 VAL A C 1
ATOM 4732 O O . VAL A 1 585 ? 32.532 27.333 -10.344 1.00 91.88 585 VAL A O 1
ATOM 4735 N N . VAL A 1 586 ? 31.840 25.922 -11.947 1.00 95.44 586 VAL A N 1
ATOM 4736 C CA . VAL A 1 586 ? 33.181 25.456 -12.327 1.00 95.44 586 VAL A CA 1
ATOM 4737 C C . VAL A 1 586 ? 33.988 26.567 -12.992 1.00 95.44 586 VAL A C 1
ATOM 4739 O O . VAL A 1 586 ? 35.179 26.674 -12.712 1.00 95.44 586 VAL A O 1
ATOM 4742 N N . ALA A 1 587 ? 33.373 27.391 -13.841 1.00 95.94 587 ALA A N 1
ATOM 4743 C CA . ALA A 1 587 ? 34.054 28.521 -14.467 1.00 95.94 587 ALA A CA 1
ATOM 4744 C C . ALA A 1 587 ? 34.546 29.543 -13.427 1.00 95.94 587 ALA A C 1
ATOM 4746 O O . ALA A 1 587 ? 35.672 30.026 -13.539 1.00 95.94 587 ALA A O 1
ATOM 4747 N N . ASP A 1 588 ? 33.740 29.810 -12.396 1.00 93.25 588 ASP A N 1
ATOM 4748 C CA . ASP A 1 588 ? 34.050 30.821 -11.380 1.00 93.25 588 ASP A CA 1
ATOM 4749 C C . ASP A 1 588 ? 35.007 30.315 -10.283 1.00 93.25 588 ASP A C 1
ATOM 4751 O O . ASP A 1 588 ? 35.852 31.071 -9.801 1.00 93.25 588 ASP A O 1
ATOM 4755 N N . TYR A 1 589 ? 34.884 29.047 -9.868 1.00 93.25 589 TYR A N 1
ATOM 4756 C CA . TYR A 1 589 ? 35.575 28.513 -8.679 1.00 93.25 589 TYR A CA 1
ATOM 4757 C C . TYR A 1 589 ? 36.400 27.244 -8.930 1.00 93.25 589 TYR A C 1
ATOM 4759 O O . TYR A 1 589 ? 37.120 26.782 -8.042 1.00 93.25 589 TYR A O 1
ATOM 4767 N N . GLY A 1 590 ? 36.319 26.657 -10.121 1.00 94.69 590 GLY A N 1
ATOM 4768 C CA . GLY A 1 590 ? 36.977 25.398 -10.452 1.00 94.69 590 GLY A CA 1
ATOM 4769 C C . GLY A 1 590 ? 36.237 24.153 -9.948 1.00 94.69 590 GLY A C 1
ATOM 4770 O O . GLY A 1 590 ? 35.448 24.174 -9.000 1.00 94.69 590 GLY A O 1
ATOM 4771 N N . ALA A 1 591 ? 36.518 23.020 -10.596 1.00 96.06 591 ALA A N 1
ATOM 4772 C CA . ALA A 1 591 ? 35.839 21.753 -10.325 1.00 96.06 591 ALA A CA 1
ATOM 4773 C C . ALA A 1 591 ? 36.110 21.200 -8.916 1.00 96.06 591 ALA A C 1
ATOM 4775 O O . ALA A 1 591 ? 35.215 20.612 -8.310 1.00 96.06 591 ALA A O 1
ATOM 4776 N N . ASP A 1 592 ? 37.311 21.401 -8.370 1.00 95.69 592 ASP A N 1
ATOM 4777 C CA . ASP A 1 592 ? 37.658 20.889 -7.039 1.00 95.69 592 ASP A CA 1
ATOM 4778 C C . ASP A 1 592 ? 36.877 21.598 -5.930 1.00 95.69 592 ASP A C 1
ATOM 4780 O O . ASP A 1 592 ? 36.384 20.939 -5.013 1.00 95.69 592 ASP A O 1
ATOM 4784 N N . ALA A 1 593 ? 36.682 22.916 -6.040 1.00 94.69 593 ALA A N 1
ATOM 4785 C CA . ALA A 1 593 ? 35.874 23.672 -5.085 1.00 94.69 593 ALA A CA 1
ATOM 4786 C C . ALA A 1 593 ? 34.409 23.212 -5.104 1.00 94.69 593 ALA A C 1
ATOM 4788 O O . ALA A 1 593 ? 33.816 23.018 -4.041 1.00 94.69 593 ALA A O 1
ATOM 4789 N N . LEU A 1 594 ? 33.855 22.963 -6.298 1.00 94.38 594 LEU A N 1
ATOM 4790 C CA . LEU A 1 594 ? 32.510 22.410 -6.463 1.00 94.38 594 LEU A CA 1
ATOM 4791 C C . LEU A 1 594 ? 32.385 21.012 -5.834 1.00 94.38 594 LEU A C 1
ATOM 4793 O O . LEU A 1 594 ? 31.494 20.778 -5.021 1.00 94.38 594 LEU A O 1
ATOM 4797 N N . ARG A 1 595 ? 33.304 20.091 -6.151 1.00 94.75 595 ARG A N 1
ATOM 4798 C CA . ARG A 1 595 ? 33.293 18.727 -5.592 1.00 94.75 595 ARG A CA 1
ATOM 4799 C C . ARG A 1 595 ? 33.398 18.745 -4.070 1.00 94.75 595 ARG A C 1
ATOM 4801 O O . ARG A 1 595 ? 32.676 18.019 -3.390 1.00 94.75 595 ARG A O 1
ATOM 4808 N N . MET A 1 596 ? 34.290 19.574 -3.525 1.00 93.56 596 MET A N 1
ATOM 4809 C CA . MET A 1 596 ? 34.428 19.724 -2.078 1.00 93.56 596 MET A CA 1
ATOM 4810 C C . MET A 1 596 ? 33.156 20.284 -1.445 1.00 93.56 596 MET A C 1
ATOM 4812 O O . MET A 1 596 ? 32.791 19.826 -0.366 1.00 93.56 596 MET A O 1
ATOM 4816 N N . LEU A 1 597 ? 32.464 21.218 -2.108 1.00 92.81 597 LEU A N 1
ATOM 4817 C CA . LEU A 1 597 ? 31.192 21.749 -1.620 1.00 92.81 597 LEU A CA 1
ATOM 4818 C C . LEU A 1 597 ? 30.164 20.635 -1.469 1.00 92.81 597 LEU A C 1
ATOM 4820 O O . LEU A 1 597 ? 29.673 20.416 -0.364 1.00 92.81 597 LEU A O 1
ATOM 4824 N N . GLU A 1 598 ? 29.907 19.880 -2.535 1.00 91.44 598 GLU A N 1
ATOM 4825 C CA . GLU A 1 598 ? 28.909 18.806 -2.516 1.00 91.44 598 GLU A CA 1
ATOM 4826 C C . GLU A 1 598 ? 29.191 17.763 -1.422 1.00 91.44 598 GLU A C 1
ATOM 4828 O O . GLU A 1 598 ? 28.267 17.274 -0.759 1.00 91.44 598 GLU A O 1
ATOM 4833 N N . MET A 1 599 ? 30.471 17.446 -1.198 1.00 91.50 599 MET A N 1
ATOM 4834 C CA . MET A 1 599 ? 30.890 16.473 -0.184 1.00 91.50 599 MET A CA 1
ATOM 4835 C C . MET A 1 599 ? 30.878 17.037 1.244 1.00 91.50 599 MET A C 1
ATOM 4837 O O . MET A 1 599 ? 30.687 16.275 2.189 1.00 91.50 599 MET A O 1
ATOM 4841 N N . PHE A 1 600 ? 31.053 18.350 1.424 1.00 91.19 600 PHE A N 1
ATOM 4842 C CA . PHE A 1 600 ? 31.137 18.991 2.742 1.00 91.19 600 PHE A CA 1
ATOM 4843 C C . PHE A 1 600 ? 29.786 19.496 3.273 1.00 91.19 600 PHE A C 1
ATOM 4845 O O . PHE A 1 600 ? 29.650 19.757 4.464 1.00 91.19 600 PHE A O 1
ATOM 4852 N N . MET A 1 601 ? 28.760 19.590 2.421 1.00 88.75 601 MET A N 1
ATOM 4853 C CA . MET A 1 601 ? 27.416 20.050 2.809 1.00 88.75 601 MET A CA 1
ATOM 4854 C C . MET A 1 601 ? 26.706 19.155 3.842 1.00 88.75 601 MET A C 1
ATOM 4856 O O . MET A 1 601 ? 25.710 19.578 4.421 1.00 88.75 601 MET A O 1
ATOM 4860 N N . GLY A 1 602 ? 27.175 17.924 4.060 1.00 88.88 602 GLY A N 1
ATOM 4861 C CA . GLY A 1 602 ? 26.628 17.005 5.061 1.00 88.88 602 GLY A CA 1
ATOM 4862 C C . GLY A 1 602 ? 26.677 15.536 4.624 1.00 88.88 602 GLY A C 1
ATOM 4863 O O . GLY A 1 602 ? 27.227 15.223 3.562 1.00 88.88 602 GLY A O 1
ATOM 4864 N N . PRO A 1 603 ? 26.068 14.620 5.395 1.00 92.88 603 PRO A N 1
ATOM 4865 C CA . PRO A 1 603 ? 26.008 13.194 5.066 1.00 92.88 603 PRO A CA 1
ATOM 4866 C C . PRO A 1 603 ? 25.406 12.921 3.681 1.00 92.88 603 PRO A C 1
ATOM 4868 O O . PRO A 1 603 ? 24.507 13.625 3.235 1.00 92.88 603 PRO A O 1
ATOM 4871 N N . LEU A 1 604 ? 25.885 11.893 2.970 1.00 91.69 604 LEU A N 1
ATOM 4872 C CA . LEU A 1 604 ? 25.470 11.603 1.585 1.00 91.69 604 LEU A CA 1
ATOM 4873 C C . LEU A 1 604 ? 23.952 11.390 1.426 1.00 91.69 604 LEU A C 1
ATOM 4875 O O . LEU A 1 604 ? 23.398 11.776 0.401 1.00 91.69 604 LEU A O 1
ATOM 4879 N N . ALA A 1 605 ? 23.301 10.776 2.415 1.00 92.44 605 ALA A N 1
ATOM 4880 C CA . ALA A 1 605 ? 21.888 10.397 2.354 1.00 92.44 605 ALA A CA 1
ATOM 4881 C C . ALA A 1 605 ? 20.917 11.563 2.610 1.00 92.44 605 ALA A C 1
ATOM 4883 O O . ALA A 1 605 ? 19.740 11.462 2.262 1.00 92.44 605 ALA A O 1
ATOM 4884 N N . ASP A 1 606 ? 21.399 12.664 3.187 1.00 92.06 606 ASP A N 1
ATOM 4885 C CA . ASP A 1 606 ? 20.544 13.768 3.611 1.00 92.06 606 ASP A CA 1
ATOM 4886 C C . ASP A 1 606 ? 20.252 14.720 2.453 1.00 92.06 606 ASP A C 1
ATOM 4888 O O . ASP A 1 606 ? 21.119 15.015 1.623 1.00 92.06 606 ASP A O 1
ATOM 4892 N N . ALA A 1 607 ? 19.019 15.228 2.405 1.00 91.06 607 ALA A N 1
ATOM 4893 C CA . ALA A 1 607 ? 18.673 16.325 1.513 1.00 91.06 607 ALA A CA 1
ATOM 4894 C C . ALA A 1 607 ? 19.369 17.608 1.981 1.00 91.06 607 ALA A C 1
ATOM 4896 O O . ALA A 1 607 ? 19.379 17.916 3.174 1.00 91.06 607 ALA A O 1
ATOM 4897 N N . LYS A 1 608 ? 19.947 18.362 1.043 1.00 90.56 608 LYS A N 1
ATOM 4898 C CA . LYS A 1 608 ? 20.805 19.510 1.365 1.00 90.56 608 LYS A CA 1
ATOM 4899 C C . LYS A 1 608 ? 20.394 20.735 0.555 1.00 90.56 608 LYS A C 1
ATOM 4901 O O . LYS A 1 608 ? 20.321 20.627 -0.670 1.00 90.56 608 LYS A O 1
ATOM 4906 N N . PRO A 1 609 ? 20.159 21.897 1.185 1.00 89.50 609 PRO A N 1
ATOM 4907 C CA . PRO A 1 609 ? 19.974 23.141 0.456 1.00 89.50 609 PRO A CA 1
ATOM 4908 C C . PRO A 1 609 ? 21.298 23.600 -0.138 1.00 89.50 609 PRO A C 1
ATOM 4910 O O . PRO A 1 609 ? 22.316 23.641 0.553 1.00 89.50 609 PRO A O 1
ATOM 4913 N N . TRP A 1 610 ? 21.282 23.959 -1.417 1.00 89.44 610 TRP A N 1
ATOM 4914 C CA . TRP A 1 610 ? 22.411 24.620 -2.043 1.00 89.44 610 TRP A CA 1
ATOM 4915 C C . TRP A 1 610 ? 22.712 25.942 -1.340 1.00 89.44 610 TRP A C 1
ATOM 4917 O O . TRP A 1 610 ? 21.804 26.679 -0.958 1.00 89.44 610 TRP A O 1
ATOM 4927 N N . ASN A 1 611 ? 23.998 26.246 -1.182 1.00 84.75 611 ASN A N 1
ATOM 4928 C CA . ASN A 1 611 ? 24.444 27.510 -0.620 1.00 84.75 611 ASN A CA 1
ATOM 4929 C C . ASN A 1 611 ? 25.702 27.992 -1.342 1.00 84.75 611 ASN A C 1
ATOM 4931 O O . ASN A 1 611 ? 26.815 27.545 -1.046 1.00 84.75 611 ASN A O 1
ATOM 4935 N N . THR A 1 612 ? 25.531 28.962 -2.240 1.00 79.25 612 THR A N 1
ATOM 4936 C CA . THR A 1 612 ? 26.642 29.519 -3.022 1.00 79.25 612 THR A CA 1
ATOM 4937 C C . THR A 1 612 ? 27.677 30.218 -2.135 1.00 79.25 612 THR A C 1
ATOM 4939 O O . THR A 1 612 ? 28.866 30.181 -2.433 1.00 79.25 612 THR A O 1
ATOM 4942 N N . LYS A 1 613 ? 27.297 30.770 -0.972 1.00 83.69 613 LYS A N 1
ATOM 4943 C CA . LYS A 1 613 ? 28.271 31.388 -0.047 1.00 83.69 613 LYS A CA 1
ATOM 4944 C C . LYS A 1 613 ? 29.245 30.364 0.542 1.00 83.69 613 LYS A C 1
ATOM 4946 O O . LYS A 1 613 ? 30.376 30.722 0.871 1.00 83.69 613 LYS A O 1
ATOM 4951 N N . GLY A 1 614 ? 28.830 29.098 0.646 1.00 84.38 614 GLY A N 1
ATOM 4952 C CA . GLY A 1 614 ? 29.669 28.008 1.145 1.00 84.38 614 GLY A CA 1
ATOM 4953 C C . GLY A 1 614 ? 30.880 27.719 0.254 1.00 84.38 614 GLY A C 1
ATOM 4954 O O . GLY A 1 614 ? 31.938 27.350 0.767 1.00 84.38 614 GLY A O 1
ATOM 4955 N N . ILE A 1 615 ? 30.772 27.955 -1.061 1.00 90.31 615 ILE A N 1
ATOM 4956 C CA . ILE A 1 615 ? 31.849 27.623 -2.004 1.00 90.31 615 ILE A CA 1
ATOM 4957 C C . ILE A 1 615 ? 33.084 28.504 -1.820 1.00 90.31 615 ILE A C 1
ATOM 4959 O O . ILE A 1 615 ? 34.209 28.027 -1.945 1.00 90.31 615 ILE A O 1
ATOM 4963 N N . ILE A 1 616 ? 32.893 29.770 -1.437 1.00 92.12 616 ILE A N 1
ATOM 4964 C CA . ILE A 1 616 ? 33.979 30.746 -1.276 1.00 92.12 616 ILE A CA 1
ATOM 4965 C C . ILE A 1 616 ? 34.959 30.282 -0.191 1.00 92.12 616 ILE A C 1
ATOM 4967 O O . ILE A 1 616 ? 36.175 30.415 -0.342 1.00 92.12 616 ILE A O 1
ATOM 4971 N N . GLY A 1 617 ? 34.439 29.720 0.905 1.00 91.06 617 GLY A N 1
ATOM 4972 C CA . GLY A 1 617 ? 35.264 29.184 1.988 1.00 91.06 617 GLY A CA 1
ATOM 4973 C C . GLY A 1 617 ? 36.134 28.014 1.527 1.00 91.06 617 GLY A C 1
ATOM 4974 O O . GLY A 1 617 ? 37.325 27.971 1.837 1.00 91.06 617 GLY A O 1
ATOM 4975 N N . LEU A 1 618 ? 35.560 27.108 0.735 1.00 93.31 618 LEU A N 1
ATOM 4976 C CA . LEU A 1 618 ? 36.255 25.930 0.213 1.00 93.31 618 LEU A CA 1
ATOM 4977 C C . LEU A 1 618 ? 37.269 26.292 -0.872 1.00 93.31 618 LEU A C 1
ATOM 4979 O O . LEU A 1 618 ? 38.388 25.786 -0.855 1.00 93.31 618 LEU A O 1
ATOM 4983 N N . TYR A 1 619 ? 36.935 27.241 -1.743 1.00 94.62 619 TYR A N 1
ATOM 4984 C CA . TYR A 1 619 ? 37.868 27.786 -2.724 1.00 94.62 619 TYR A CA 1
ATOM 4985 C C . TYR A 1 619 ? 39.109 28.394 -2.044 1.00 94.62 619 TYR A C 1
ATOM 4987 O O . TYR A 1 619 ? 40.245 28.035 -2.358 1.00 94.62 619 TYR A O 1
ATOM 4995 N N . ARG A 1 620 ? 38.912 29.231 -1.013 1.00 94.19 620 ARG A N 1
ATOM 4996 C CA . ARG A 1 620 ? 40.018 29.794 -0.211 1.00 94.19 620 ARG A CA 1
ATOM 4997 C C . ARG A 1 620 ? 40.826 28.721 0.521 1.00 94.19 620 ARG A C 1
ATOM 4999 O O . ARG A 1 620 ? 42.037 28.870 0.683 1.00 94.19 620 ARG A O 1
ATOM 5006 N N . PHE A 1 621 ? 40.174 27.655 0.984 1.00 93.88 621 PHE A N 1
ATOM 5007 C CA . PHE A 1 621 ? 40.853 26.521 1.606 1.00 93.88 621 PHE A CA 1
ATOM 5008 C C . PHE A 1 621 ? 41.787 25.811 0.615 1.00 93.88 621 PHE A C 1
ATOM 5010 O O . PHE A 1 621 ? 42.952 25.575 0.946 1.00 93.88 621 PHE A O 1
ATOM 5017 N N . ILE A 1 622 ? 41.321 25.559 -0.611 1.00 94.19 622 ILE A N 1
ATOM 5018 C CA . ILE A 1 622 ? 42.138 24.981 -1.688 1.00 94.19 622 ILE A CA 1
ATOM 5019 C C . ILE A 1 622 ? 43.312 25.909 -2.030 1.00 94.19 622 ILE A C 1
ATOM 5021 O O . ILE A 1 622 ? 44.455 25.449 -2.069 1.00 94.19 622 ILE A O 1
ATOM 5025 N N . GLU A 1 623 ? 43.083 27.220 -2.182 1.00 93.75 623 GLU A N 1
ATOM 5026 C CA . GLU A 1 623 ? 44.173 28.182 -2.410 1.00 93.75 623 GLU A CA 1
ATOM 5027 C C . GLU A 1 623 ? 45.216 28.151 -1.288 1.00 93.75 623 GLU A C 1
ATOM 5029 O O . GLU A 1 623 ? 46.420 28.222 -1.546 1.00 93.75 623 GLU A O 1
ATOM 5034 N N . LYS A 1 624 ? 44.775 28.040 -0.029 1.00 93.19 624 LYS A N 1
ATOM 5035 C CA . LYS A 1 624 ? 45.682 27.953 1.117 1.00 93.19 624 LYS A CA 1
ATOM 5036 C C . LYS A 1 624 ? 46.564 26.708 1.022 1.00 93.19 624 LYS A C 1
ATOM 5038 O O . LYS A 1 624 ? 47.773 26.835 1.211 1.00 93.19 624 LYS A O 1
ATOM 5043 N N . ILE A 1 625 ? 45.994 25.543 0.702 1.00 91.81 625 ILE A N 1
ATOM 5044 C CA . ILE A 1 625 ? 46.765 24.308 0.470 1.00 91.81 625 ILE A CA 1
ATOM 5045 C C . ILE A 1 625 ? 47.764 24.516 -0.670 1.00 91.81 625 ILE A C 1
ATOM 5047 O O . ILE A 1 625 ? 48.944 24.202 -0.518 1.00 91.81 625 ILE A O 1
ATOM 5051 N N . TYR A 1 626 ? 47.324 25.110 -1.780 1.00 91.19 626 TYR A N 1
ATOM 5052 C CA . TYR A 1 626 ? 48.190 25.365 -2.927 1.00 91.19 626 TYR A CA 1
ATOM 5053 C C . TYR A 1 626 ? 49.379 26.266 -2.564 1.00 91.19 626 TYR A C 1
ATOM 5055 O O . TYR A 1 626 ? 50.523 25.959 -2.899 1.00 91.19 626 TYR A O 1
ATOM 5063 N N . ARG A 1 627 ? 49.146 27.339 -1.798 1.00 90.50 627 ARG A N 1
ATOM 5064 C CA . ARG A 1 627 ? 50.209 28.240 -1.318 1.00 90.50 627 ARG A CA 1
ATOM 5065 C C . ARG A 1 627 ? 51.176 27.560 -0.347 1.00 90.50 627 ARG A C 1
ATOM 5067 O O . ARG A 1 627 ? 52.329 27.972 -0.275 1.00 90.50 627 ARG A O 1
ATOM 5074 N N . LEU A 1 628 ? 50.749 26.531 0.391 1.00 89.56 628 LEU A N 1
ATOM 5075 C CA . LEU A 1 628 ? 51.646 25.767 1.267 1.00 89.56 628 LEU A CA 1
ATOM 5076 C C . LEU A 1 628 ? 52.671 24.937 0.483 1.00 89.56 628 LEU A C 1
ATOM 5078 O O . LEU A 1 628 ? 53.725 24.638 1.039 1.00 89.56 628 LEU A O 1
ATOM 5082 N N . LYS A 1 629 ? 52.434 24.643 -0.805 1.00 83.62 629 LYS A N 1
ATOM 5083 C CA . LYS A 1 629 ? 53.390 23.929 -1.670 1.00 83.62 629 LYS A CA 1
ATOM 5084 C C . LYS A 1 629 ? 54.781 24.572 -1.667 1.00 83.62 629 LYS A C 1
ATOM 5086 O O . LYS A 1 629 ? 55.768 23.853 -1.612 1.00 83.62 629 LYS A O 1
ATOM 5091 N N . SER A 1 630 ? 54.876 25.905 -1.673 1.00 78.50 630 SER A N 1
ATOM 5092 C CA . SER A 1 630 ? 56.170 26.611 -1.654 1.00 78.50 630 SER A CA 1
ATOM 5093 C C . SER A 1 630 ? 56.906 26.524 -0.311 1.00 78.50 630 SER A C 1
ATOM 5095 O O . SER A 1 630 ? 58.088 26.852 -0.238 1.00 78.50 630 SER A O 1
ATOM 5097 N N . LYS A 1 631 ? 56.222 26.084 0.753 1.00 77.44 631 LYS A N 1
ATOM 5098 C CA . LYS A 1 631 ? 56.784 25.911 2.100 1.00 77.44 631 LYS A CA 1
ATOM 5099 C C . LYS A 1 631 ? 57.194 24.470 2.401 1.00 77.44 631 LYS A C 1
ATOM 5101 O O . LYS A 1 631 ? 57.898 24.240 3.381 1.00 77.44 631 LYS A O 1
ATOM 5106 N N . VAL A 1 632 ? 56.774 23.508 1.580 1.00 76.44 632 VAL A N 1
ATOM 5107 C CA . VAL A 1 632 ? 57.210 22.113 1.689 1.00 76.44 632 VAL A CA 1
ATOM 5108 C C . VAL A 1 632 ? 58.532 21.982 0.935 1.00 76.44 632 VAL A C 1
ATOM 5110 O O . VAL A 1 632 ? 58.557 22.012 -0.293 1.00 76.44 632 VAL A O 1
ATOM 5113 N N . ARG A 1 633 ? 59.653 21.870 1.660 1.00 71.19 633 ARG A N 1
ATOM 5114 C CA . ARG A 1 633 ? 60.942 21.512 1.051 1.00 71.19 633 ARG A CA 1
ATOM 5115 C C . ARG A 1 633 ? 60.851 20.071 0.559 1.00 71.19 633 ARG A C 1
ATOM 5117 O O . ARG A 1 633 ? 60.569 19.178 1.353 1.00 71.19 633 ARG A O 1
ATOM 5124 N N . THR A 1 634 ? 61.110 19.839 -0.724 1.00 64.56 634 THR A N 1
ATOM 5125 C CA . THR A 1 634 ? 61.351 18.490 -1.236 1.00 64.56 634 THR A CA 1
ATOM 5126 C C . THR A 1 634 ? 62.588 17.959 -0.523 1.00 64.56 634 THR A C 1
ATOM 5128 O O . THR A 1 634 ? 63.690 18.461 -0.740 1.00 64.56 634 THR A O 1
ATOM 5131 N N . VAL A 1 635 ? 62.424 16.987 0.372 1.00 63.38 635 VAL A N 1
ATOM 5132 C CA . VAL A 1 635 ? 63.567 16.186 0.812 1.00 63.38 635 VAL A CA 1
ATOM 5133 C C . VAL A 1 635 ? 63.877 15.287 -0.378 1.00 63.38 635 VAL A C 1
ATOM 5135 O O . VAL A 1 635 ? 63.057 14.444 -0.737 1.00 63.38 635 VAL A O 1
ATOM 5138 N N . ALA A 1 636 ? 64.977 15.572 -1.077 1.00 54.59 636 ALA A N 1
ATOM 5139 C CA . ALA A 1 636 ? 65.468 14.704 -2.138 1.00 54.59 636 ALA A CA 1
ATOM 5140 C C . ALA A 1 636 ? 65.703 13.305 -1.547 1.00 54.59 636 ALA A C 1
ATOM 5142 O O . ALA A 1 636 ? 66.249 13.203 -0.446 1.00 54.59 636 ALA A O 1
ATOM 5143 N N . ALA A 1 637 ? 65.201 12.284 -2.246 1.00 48.00 637 ALA A N 1
ATOM 5144 C CA . ALA A 1 637 ? 65.333 10.877 -1.878 1.00 48.00 637 ALA A CA 1
ATOM 5145 C C . ALA A 1 637 ? 66.791 10.415 -1.896 1.00 48.00 637 ALA A C 1
ATOM 5147 O O . ALA A 1 637 ? 67.544 10.914 -2.768 1.00 48.00 637 ALA A O 1
#

Foldseek 3Di:
DWFWWAKPPDPDTAIADDPQLLLLLLQQAKEAALPAPVVVVCLVQQPPNVVSVVVSVVLVVDDLCRLCVPPPDWDKDWSPRIWTASPQVRDTHTYIHGSNQDCPARNRMHRQALQADQSSVNVCVVVVTDHDHFFDAAAEEEEEEEADLDPDPVVPPPDDQPLRFFQNVVVCVVCVVVPHHYHSDRQPPSNQDALVRRVVRVVVDDAAQNYEYEAAALRLLSVQQVCQPPVAAYAEYEYQLYAQDDPDPPVSCCNSNPDDGHLCVLVRYQAYEYEDEPPEDPNSVVRSVVCCVSNVHHYDYHYQCYSSGCVRNVDNHDVVVVVVVPDGPGHNNDWGATDSRPPRGRPTSVVSVVVSQVVCVVVVRDHDDDDDPDDDDDFWDQEQPAQFQQKKWALCCVVCVVQQQEDPPPDDDDDDDDDRHFDWDADPNGITGIDGHDPVRDDLDRDPPFDPDDPVGRRQVVDPVQFWDADPRPRHTIGGDRTHTDPLVVLLCVQQCVLPVPDPPDSHDLVSCVVCDLPAEDEEAPVCVPPSLVSNLVVQCVCCVVVSHVDRHSYNYYDHFAAEAAQVRHGDDPVVVRDDDVVVVCVVQNPVLVVCQQVVQDDRRHYGYDDPVSSVVSSVVVVVVVVCVVVDDPPDD

InterPro domains:
  IPR002300 Aminoacyl-tRNA synthetase, class Ia [PF00133] (478-597)
  IPR002302 Leucine-tRNA ligase [PR00985] (480-498)
  IPR002302 Leucine-tRNA ligase [PR00985] (519-541)
  IPR002302 Leucine-tRNA ligase [PR00985] (552-562)
  IPR002302 Leucine-tRNA ligase [PTHR43740] (2-568)
  IPR009008 Valyl/Leucyl/Isoleucyl-tRNA synthetase, editing domain [G3DSA:3.90.740.10] (1-167)
  IPR009008 Valyl/Leucyl/Isoleucyl-tRNA synthetase, editing domain [SSF50677] (8-369)
  IPR010662 Serine hydrolase RBBP9/YdeN [PF06821] (162-320)
  IPR014729 Rossmann-like alpha/beta/alpha sandwich fold [G3DSA:3.40.50.620] (338-560)
  IPR025709 Leucyl-tRNA synthetase, editing domain [PF13603] (1-141)
  IPR029058 Alpha/Beta hydrolase fold [G3DSA:3.40.50.1820] (182-331)
  IPR029058 Alpha/Beta hydrolase fold [SSF53474] (143-327)

Radius of gyration: 35.63 Å; chains: 1; bounding box: 100×68×106 Å

Sequence (637 aa):
AEIELRITNYELRIKVFTTRLDTIFGCTFALIAPEHKLVQQLKPQIANWPEVEKYINEAKKKTELQRLAETKEKTGVQLKGIKVINPFTKKEIPLFASDFVLAHYGTGAVMAVPGHDQRDYDFAKKFGLPIENVIKPVKQNCIIIHGSPQRDKSHEPDYIPENQHHWLPWLKKSLERIGIQTFTPQMPESWQPIYADWKKEFEKLEINEDSILIGHSAGGAFLARWLSETGKRVNKLILVAAGKKLVDSNQRLVDLYDFKLNKNIKNQVNSLVIFVADNEEEYKRQNAFEYQKELAGELIELKGMGHFTLGDMGKKELPELIEKILESKNAYTEDGILINSGGYNRLTSQRAREKLAEWLEKEKIGQGTVNYKIRDWLVSRQRYWGAPIPIIYCSYCHSRPTKCGGNPEISGSRVKPGMTEYNTTVIDGKEYAMIPVPEKDLPVKLPTDVDFVPHGESPLARSKKFQKVKCPVCGGPARREADTMDTFVCSSWYYFRYSDPKNKKEFAAKEKIKKWLPVDLYVGGAEHTVLHLLYSRFFTKVLHKLGYIDFDEPFVKLRHQGIILAEDGRKMSKSLGNIINPDSVVADYGADALRMLEMFMGPLADAKPWNTKGIIGLYRFIEKIYRLKSKVRTVAA

Organism: NCBI:txid1974559

Secondary structure (DSSP, 8-state):
-EEEEEETTSS-EEEEE-S-GGGGGG--EEEE-TT-HHHHHTGGG-TTHHHHHHHHHHHTTS-HHHHHH--S----EEEEEEEEE-TTT--EEEEEE-TTS-TTSTTSEEEE-TTT-HHHHHHHHHHT------EE-S--EEEEEEE--SPP-TTSTTPPPGGGSTTHHHHHHHHHHTT-EEE----TTTTS--HHHHHHHHTTS---TT-EEEEEEHHHHHHHHHHHHH---EEEEEEES---S--S--TTTHHHH-S---GGGGGTEEEEEEEEETTS-HHHHHHHHHHHHHH-PEEEEETT-TTSSHHHHSSS--HHHHHHHH--SS---S--EE-S-GGGTT-BHHHHHHHHHHHHHHTTSEE-----S------EES-SSSPBP-EEEEHHHHH-GGGTT--GGGS-----SS-----EEEETTEEEEEEEPPGGG---PPPS-------SS-GGGT-HHHHEEE-TTT-SEEEE---EE-HHHHHTTHHHHHTSTT-SSSSS-HHHHHHH-SEEEEE--GGGTTTHHHHHHHHHHHHHHTTS-S-S-SEEEEEPPPPEEPTTSSBP-GGGT-PPPHHHHHHHH-HHHHHHHHHHSS-TTS-EE--HHHHHHHHHHHHHHHHHGGGS-----